Protein AF-A0A534PVD1-F1 (afdb_monomer_lite)

Sequence (461 aa):
MALDAPAFAQLSHDQRLDALRASQTAAAMDAAAMDYGHTLGIVRMLRAILSRPAVVPPQLLPRIRDFARAVYLNRGVHDVETRRKLVPPFSMAELRIAALAAQAAGADFALPGAKLEFALRALEGPFFDPRVDPQRPRSEPRSSEPLPEAAAPLELVPFSGRLFIGIADEERSHPLAALAQLSASQNRPVPAAEALQLTGGAGPLPAFGFALPGRVALFAAAADALDKVRTAGALSALADPALASDLLRCLPQHRLAQLALREVIGRQSEGLDATLDEARADLVAHVLAADPRLRELGLLSARCQQLWPQFAATLWFLSQAHLPSGERIEEERQRATQLELWWFTGKGALSERHEAGRRFLSADPARFQKAASELLALLQDIAASRDLVRLRDLLESHASKLDAQWRNDVIARLRAAGIPRRVALLPPRLEPVLIEGKEIDAQARPVEDFDAGILREWAAF

Radius of gyration: 23.77 Å; chains: 1; bounding box: 60×52×63 Å

Structure (mmCIF, N/CA/C/O backbone):
data_AF-A0A534PVD1-F1
#
_entry.id   AF-A0A534PVD1-F1
#
loop_
_atom_site.group_PDB
_atom_site.id
_atom_site.type_symbol
_atom_site.label_atom_id
_atom_site.label_alt_id
_atom_site.label_comp_id
_atom_site.label_asym_id
_atom_site.label_entity_id
_atom_site.label_seq_id
_atom_site.pdbx_PDB_ins_code
_atom_site.Cartn_x
_atom_site.Cartn_y
_atom_site.Cartn_z
_atom_site.occupancy
_atom_site.B_iso_or_equiv
_atom_site.auth_seq_id
_atom_site.auth_comp_id
_atom_site.auth_asym_id
_atom_site.auth_atom_id
_atom_site.pdbx_PDB_model_num
ATOM 1 N N . MET A 1 1 ? -1.385 6.047 -12.978 1.00 63.78 1 MET A N 1
ATOM 2 C CA . MET A 1 1 ? -1.925 7.413 -13.084 1.00 63.78 1 MET A CA 1
ATOM 3 C C . MET A 1 1 ? -0.745 8.358 -13.143 1.00 63.78 1 MET A C 1
ATOM 5 O O . MET A 1 1 ? 0.066 8.330 -12.225 1.00 63.78 1 MET A O 1
ATOM 9 N N . ALA A 1 2 ? -0.605 9.104 -14.235 1.00 66.75 2 ALA A N 1
ATOM 10 C CA . ALA A 1 2 ? 0.450 10.101 -14.365 1.00 66.75 2 ALA A CA 1
ATOM 11 C C . ALA A 1 2 ? 0.053 11.376 -13.624 1.00 66.75 2 ALA A C 1
ATOM 13 O O . ALA A 1 2 ? -1.100 11.802 -13.705 1.00 66.75 2 ALA A O 1
ATOM 14 N N . LEU A 1 3 ? 0.994 11.932 -12.870 1.00 64.06 3 LEU A N 1
ATOM 15 C CA . LEU A 1 3 ? 0.834 13.213 -12.204 1.00 64.06 3 LEU A CA 1
ATOM 16 C C . LEU A 1 3 ? 1.338 14.333 -13.112 1.00 64.06 3 LEU A C 1
ATOM 18 O O . LEU A 1 3 ? 2.278 14.150 -13.886 1.00 64.06 3 LEU A O 1
ATOM 22 N N . ASP A 1 4 ? 0.707 15.491 -12.973 1.00 58.78 4 ASP A N 1
ATOM 23 C CA . ASP A 1 4 ? 1.184 16.748 -13.535 1.00 58.78 4 ASP A CA 1
ATOM 24 C C . ASP A 1 4 ? 1.864 17.582 -12.433 1.00 58.78 4 ASP A C 1
ATOM 26 O O . ASP A 1 4 ? 1.664 17.326 -11.240 1.00 58.78 4 ASP A O 1
ATOM 30 N N . ALA A 1 5 ? 2.654 18.583 -12.816 1.00 59.88 5 ALA A N 1
ATOM 31 C CA . ALA A 1 5 ? 3.261 19.542 -11.893 1.00 59.88 5 ALA A CA 1
ATOM 32 C C . ALA A 1 5 ? 3.099 20.990 -12.388 1.00 59.88 5 ALA A C 1
ATOM 34 O O . ALA A 1 5 ? 4.089 21.662 -12.682 1.00 59.88 5 ALA A O 1
ATOM 35 N N . PRO A 1 6 ? 1.863 21.524 -12.423 1.00 55.72 6 PRO A N 1
ATOM 36 C CA . PRO A 1 6 ? 1.602 22.884 -12.906 1.00 55.72 6 PRO A CA 1
ATOM 37 C C . PRO A 1 6 ? 2.301 23.969 -12.068 1.00 55.72 6 PRO A C 1
ATOM 39 O O . PRO A 1 6 ? 2.658 25.023 -12.587 1.00 55.72 6 PRO A O 1
ATOM 42 N N . ALA A 1 7 ? 2.552 23.702 -10.782 1.00 52.22 7 ALA A N 1
ATOM 43 C CA . ALA A 1 7 ? 3.294 24.605 -9.903 1.00 52.22 7 ALA A CA 1
ATOM 44 C C . ALA A 1 7 ? 4.814 24.608 -10.168 1.00 52.22 7 ALA A C 1
ATOM 46 O O . ALA A 1 7 ? 5.496 25.535 -9.747 1.00 52.22 7 ALA A O 1
ATOM 47 N N . PHE A 1 8 ? 5.362 23.619 -10.889 1.00 59.25 8 PHE A N 1
ATOM 48 C CA . PHE A 1 8 ? 6.803 23.547 -11.167 1.00 59.25 8 PHE A CA 1
ATOM 49 C C . PHE A 1 8 ? 7.290 24.739 -11.998 1.00 59.25 8 PHE A C 1
ATOM 51 O O . PHE A 1 8 ? 8.376 25.262 -11.767 1.00 59.25 8 PHE A O 1
ATOM 58 N N . ALA A 1 9 ? 6.456 25.223 -12.923 1.00 61.81 9 ALA A N 1
ATOM 59 C CA . ALA A 1 9 ? 6.758 26.405 -13.728 1.00 61.81 9 ALA A CA 1
ATOM 60 C C . ALA A 1 9 ? 6.826 27.705 -12.901 1.00 61.81 9 ALA A C 1
ATOM 62 O O . ALA A 1 9 ? 7.394 28.689 -13.365 1.00 61.81 9 ALA A O 1
ATOM 63 N N . GLN A 1 10 ? 6.255 27.714 -11.692 1.00 57.69 10 GLN A N 1
ATOM 64 C CA . GLN A 1 10 ? 6.229 28.876 -10.798 1.00 57.69 10 GLN A CA 1
ATOM 65 C C . GLN A 1 10 ? 7.452 28.939 -9.871 1.00 57.69 10 GLN A C 1
ATOM 67 O O . GLN A 1 10 ? 7.665 29.957 -9.217 1.00 57.69 10 GLN A O 1
ATOM 72 N N . LEU A 1 11 ? 8.254 27.869 -9.812 1.00 49.66 11 LEU A N 1
ATOM 73 C CA . LEU A 1 11 ? 9.509 27.841 -9.060 1.00 49.66 11 LEU A CA 1
ATOM 74 C C . LEU A 1 11 ? 10.512 28.849 -9.633 1.00 49.66 11 LEU A C 1
ATOM 76 O O . LEU A 1 11 ? 10.438 29.206 -10.810 1.00 49.66 11 LEU A O 1
ATOM 80 N N . SER A 1 12 ? 11.484 29.278 -8.831 1.00 56.50 12 SER A N 1
ATOM 81 C CA . SER A 1 12 ? 12.625 30.034 -9.350 1.00 56.50 12 SER A CA 1
ATOM 82 C C . SER A 1 12 ? 13.493 29.163 -10.266 1.00 56.50 12 SER A C 1
ATOM 84 O O . SER A 1 12 ? 13.413 27.934 -10.257 1.00 56.50 12 SER A O 1
ATOM 86 N N . HIS A 1 13 ? 14.340 29.805 -11.067 1.00 70.31 13 HIS A N 1
ATOM 87 C CA . HIS A 1 13 ? 15.294 29.119 -11.942 1.00 70.31 13 HIS A CA 1
ATOM 88 C C . HIS A 1 13 ? 16.211 28.151 -11.168 1.00 70.31 13 HIS A C 1
ATOM 90 O O . HIS A 1 13 ? 16.248 26.965 -11.495 1.00 70.31 13 HIS A O 1
ATOM 96 N N . ASP A 1 14 ? 16.838 28.612 -10.081 1.00 53.28 14 ASP A N 1
ATOM 97 C CA . ASP A 1 14 ? 17.696 27.771 -9.231 1.00 53.28 14 ASP A CA 1
ATOM 98 C C . ASP A 1 14 ? 16.929 26.579 -8.636 1.00 53.28 14 ASP A C 1
ATOM 100 O O . ASP A 1 14 ? 17.404 25.445 -8.674 1.00 53.28 14 ASP A O 1
ATOM 104 N N . GLN A 1 15 ? 15.694 26.802 -8.171 1.00 50.44 15 GLN A N 1
ATOM 105 C CA . GLN A 1 15 ? 14.843 25.742 -7.622 1.00 50.44 15 GLN A CA 1
ATOM 106 C C . GLN A 1 15 ? 14.513 24.658 -8.658 1.00 50.44 15 GLN A C 1
ATOM 108 O O . GLN A 1 15 ? 14.444 23.479 -8.308 1.00 50.44 15 GLN A O 1
ATOM 113 N N . ARG A 1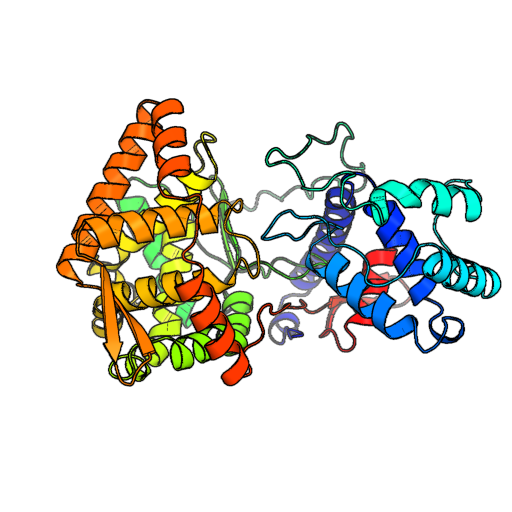 16 ? 14.312 25.025 -9.931 1.00 61.25 16 ARG A N 1
ATOM 114 C CA . ARG A 1 16 ? 14.056 24.052 -11.006 1.00 61.25 16 ARG A CA 1
ATOM 115 C C . ARG A 1 16 ? 15.291 23.213 -11.326 1.00 61.25 16 ARG A C 1
ATOM 117 O O . ARG A 1 16 ? 15.158 22.005 -11.530 1.00 61.25 16 ARG A O 1
ATOM 124 N N . LEU A 1 17 ? 16.477 23.820 -11.333 1.00 62.56 17 LEU A N 1
ATOM 125 C CA . LEU A 1 17 ? 17.736 23.106 -11.561 1.00 62.56 17 LEU A CA 1
ATOM 126 C C . LEU A 1 17 ? 18.090 22.170 -10.400 1.00 62.56 17 LEU A C 1
ATOM 128 O O . LEU A 1 17 ? 18.453 21.016 -10.628 1.00 62.56 17 LEU A O 1
ATOM 132 N N . ASP A 1 18 ? 17.926 22.620 -9.158 1.00 55.22 18 ASP A N 1
ATOM 133 C CA . ASP A 1 18 ? 18.131 21.764 -7.986 1.00 55.22 18 ASP A CA 1
ATOM 134 C C . ASP A 1 18 ? 17.144 20.595 -7.973 1.00 55.22 18 ASP A C 1
ATOM 136 O O . ASP A 1 18 ? 17.521 19.457 -7.674 1.00 55.22 18 ASP A O 1
ATOM 140 N N . ALA A 1 19 ? 15.899 20.844 -8.387 1.00 53.66 19 ALA A N 1
ATOM 141 C CA . ALA A 1 19 ? 14.904 19.797 -8.513 1.00 53.66 19 ALA A CA 1
ATOM 142 C C . ALA A 1 19 ? 15.294 18.729 -9.551 1.00 53.66 19 ALA A C 1
ATOM 144 O O . ALA A 1 19 ? 15.169 17.526 -9.298 1.00 53.66 19 ALA A O 1
ATOM 145 N N . LEU A 1 20 ? 15.807 19.158 -10.706 1.00 62.44 20 LEU A N 1
ATOM 146 C CA . LEU A 1 20 ? 16.305 18.261 -11.745 1.00 62.44 20 LEU A CA 1
ATOM 147 C C . LEU A 1 20 ? 17.475 17.402 -11.244 1.00 62.44 20 LEU A C 1
ATOM 149 O O . LEU A 1 20 ? 17.457 16.183 -11.421 1.00 62.44 20 LEU A O 1
ATOM 153 N N . ARG A 1 21 ? 18.459 18.004 -10.570 1.00 60.81 21 ARG A N 1
ATOM 154 C CA . ARG A 1 21 ? 19.618 17.277 -10.023 1.00 60.81 21 ARG A CA 1
ATOM 155 C C . ARG A 1 21 ? 19.200 16.248 -8.983 1.00 60.81 21 ARG A C 1
ATOM 157 O O . ARG A 1 21 ? 19.586 15.087 -9.081 1.00 60.81 21 ARG A O 1
ATOM 164 N N . ALA A 1 22 ? 18.354 16.643 -8.032 1.00 53.16 22 ALA A N 1
ATOM 165 C CA . ALA A 1 22 ? 17.848 15.733 -7.011 1.00 53.16 22 ALA A CA 1
ATOM 166 C C . ALA A 1 22 ? 17.069 14.558 -7.631 1.00 53.16 22 ALA A C 1
ATOM 168 O O . ALA A 1 22 ? 17.200 13.421 -7.176 1.00 53.16 22 ALA A O 1
ATOM 169 N N . SER A 1 23 ? 16.331 14.803 -8.721 1.00 59.94 23 SER A N 1
ATOM 170 C CA . SER A 1 23 ? 15.674 13.744 -9.491 1.00 59.94 23 SER A CA 1
ATOM 171 C C . SER A 1 23 ? 16.664 12.771 -10.130 1.00 59.94 23 SER A C 1
ATOM 173 O O . SER A 1 23 ? 16.425 11.569 -10.139 1.00 59.94 23 SER A O 1
ATOM 175 N N . GLN A 1 24 ? 17.769 13.258 -10.683 1.00 64.94 24 GLN A N 1
ATOM 176 C CA . GLN A 1 24 ? 18.784 12.392 -11.285 1.00 64.94 24 GLN A CA 1
ATOM 177 C C . GLN A 1 24 ? 19.497 11.548 -10.219 1.00 64.94 24 GLN A C 1
ATOM 179 O O . GLN A 1 24 ? 19.706 10.350 -10.415 1.00 64.94 24 GLN A O 1
ATOM 184 N N . THR A 1 25 ? 19.809 12.141 -9.061 1.00 56.28 25 THR A N 1
ATOM 185 C CA . THR A 1 25 ? 20.408 11.427 -7.925 1.00 56.28 25 THR A CA 1
ATOM 186 C C . THR A 1 25 ? 19.489 10.325 -7.402 1.00 56.28 25 THR A C 1
ATOM 188 O O . THR A 1 25 ? 19.937 9.197 -7.200 1.00 56.28 25 THR A O 1
ATOM 191 N N . ALA A 1 26 ? 18.198 10.611 -7.224 1.00 54.88 26 ALA A N 1
ATOM 192 C CA . ALA A 1 26 ? 17.234 9.623 -6.750 1.00 54.88 26 ALA A CA 1
ATOM 193 C C . ALA A 1 26 ? 17.072 8.445 -7.732 1.00 54.88 26 ALA A C 1
ATOM 195 O O . ALA A 1 26 ? 17.032 7.294 -7.298 1.00 54.88 26 ALA A O 1
ATOM 196 N N . ALA A 1 27 ? 17.079 8.696 -9.046 1.00 58.78 27 ALA A N 1
ATOM 197 C CA . ALA A 1 27 ? 17.080 7.633 -10.053 1.00 58.78 27 ALA A CA 1
ATOM 198 C C . ALA A 1 27 ? 18.332 6.733 -9.976 1.00 58.78 27 ALA A C 1
ATOM 200 O O . ALA A 1 27 ? 18.222 5.511 -10.098 1.00 58.78 27 ALA A O 1
ATOM 201 N N . ALA A 1 28 ? 19.513 7.310 -9.725 1.00 59.69 28 ALA A N 1
ATOM 202 C CA . ALA A 1 28 ? 20.748 6.545 -9.538 1.00 59.69 28 ALA A CA 1
ATOM 203 C C . ALA A 1 28 ? 20.724 5.697 -8.251 1.00 59.69 28 ALA A C 1
ATOM 205 O O . ALA A 1 28 ? 21.186 4.557 -8.245 1.00 59.69 28 ALA A O 1
ATOM 206 N N . MET A 1 29 ? 20.138 6.218 -7.169 1.00 57.03 29 MET A N 1
ATOM 207 C CA . MET A 1 29 ? 19.947 5.461 -5.926 1.00 57.03 29 MET A CA 1
ATOM 208 C C . MET A 1 29 ? 18.948 4.309 -6.092 1.00 57.03 29 MET A C 1
ATOM 210 O O . MET A 1 29 ? 19.177 3.226 -5.553 1.00 57.03 29 MET A O 1
ATOM 214 N N . ASP A 1 30 ? 17.869 4.508 -6.855 1.00 58.09 30 ASP A N 1
ATOM 215 C CA . ASP A 1 30 ? 16.901 3.449 -7.167 1.00 58.09 30 ASP A CA 1
ATOM 216 C C . ASP A 1 30 ? 17.574 2.281 -7.918 1.00 58.09 30 ASP A C 1
ATOM 218 O O . ASP A 1 30 ? 17.266 1.120 -7.642 1.00 58.09 30 ASP A O 1
ATOM 222 N N . ALA A 1 31 ? 18.530 2.570 -8.812 1.00 60.62 31 ALA A N 1
ATOM 223 C CA . ALA A 1 31 ? 19.333 1.555 -9.497 1.00 60.62 31 ALA A CA 1
ATOM 224 C C . ALA A 1 31 ? 20.137 0.694 -8.508 1.00 60.62 31 ALA A C 1
ATOM 226 O O . ALA A 1 31 ? 20.104 -0.534 -8.587 1.00 60.62 31 ALA A O 1
ATOM 227 N N . ALA A 1 32 ? 20.798 1.334 -7.537 1.00 60.72 32 ALA A N 1
ATOM 228 C CA . ALA A 1 32 ? 21.563 0.648 -6.496 1.00 60.72 32 ALA A CA 1
ATOM 229 C C . ALA A 1 32 ? 20.660 -0.170 -5.553 1.00 60.72 32 ALA A C 1
ATOM 231 O O . ALA A 1 32 ? 20.990 -1.295 -5.189 1.00 60.72 32 ALA A O 1
ATOM 232 N N . ALA A 1 33 ? 19.480 0.346 -5.196 1.00 57.47 33 ALA A N 1
ATOM 233 C CA . ALA A 1 33 ? 18.513 -0.369 -4.357 1.00 57.47 33 ALA A CA 1
ATOM 234 C C . ALA A 1 33 ? 17.903 -1.606 -5.048 1.00 57.47 33 ALA A C 1
ATOM 236 O O . ALA A 1 33 ? 17.430 -2.531 -4.376 1.00 57.47 33 ALA A O 1
ATOM 237 N N . MET A 1 34 ? 17.908 -1.629 -6.385 1.00 61.97 34 MET A N 1
ATOM 238 C CA . MET A 1 34 ? 17.502 -2.778 -7.195 1.00 61.97 34 MET A CA 1
ATOM 239 C C . MET A 1 34 ? 18.559 -3.883 -7.273 1.00 61.97 34 MET A C 1
ATOM 241 O O . MET A 1 34 ? 18.260 -4.949 -7.813 1.00 61.97 34 MET A O 1
ATOM 245 N N . ASP A 1 35 ? 19.744 -3.700 -6.688 1.00 62.28 35 ASP A N 1
ATOM 246 C CA . ASP A 1 35 ? 20.799 -4.715 -6.647 1.00 62.28 35 ASP A CA 1
ATOM 247 C C . ASP A 1 35 ? 20.574 -5.776 -5.549 1.00 62.28 35 ASP A C 1
ATOM 249 O O . ASP A 1 35 ? 21.434 -6.105 -4.735 1.00 62.28 35 ASP A O 1
ATOM 253 N N . TYR A 1 36 ? 19.357 -6.321 -5.493 1.00 67.25 36 TYR A N 1
ATOM 254 C CA . TYR A 1 36 ? 19.068 -7.518 -4.710 1.00 67.25 36 TYR A CA 1
ATOM 255 C C . TYR A 1 36 ? 19.046 -8.745 -5.628 1.00 67.25 36 TYR A C 1
ATOM 257 O O . TYR A 1 36 ? 18.159 -8.903 -6.480 1.00 67.25 36 TYR A O 1
ATOM 265 N N . GLY A 1 37 ? 20.020 -9.636 -5.428 1.00 73.62 37 GLY A N 1
ATOM 266 C CA . GLY A 1 37 ? 20.111 -10.926 -6.107 1.00 73.62 37 GLY A CA 1
ATOM 267 C C . GLY A 1 37 ? 20.295 -10.786 -7.619 1.00 73.62 37 GLY A C 1
ATOM 268 O O . GLY A 1 37 ? 21.292 -10.258 -8.092 1.00 73.62 37 GLY A O 1
ATOM 269 N N . HIS A 1 38 ? 19.332 -11.289 -8.395 1.00 79.81 38 HIS A N 1
ATOM 270 C CA . HIS A 1 38 ? 19.387 -11.300 -9.866 1.00 79.81 38 HIS A CA 1
ATOM 271 C C . HIS A 1 38 ? 18.509 -10.222 -10.520 1.00 79.81 38 HIS A C 1
ATOM 273 O O . HIS A 1 38 ? 18.313 -10.233 -11.738 1.00 79.81 38 HIS A O 1
ATOM 279 N N . THR A 1 39 ? 17.971 -9.294 -9.725 1.00 82.44 39 THR A N 1
ATOM 280 C CA . THR A 1 39 ? 16.989 -8.297 -10.169 1.00 82.44 39 THR A CA 1
ATOM 281 C C . THR A 1 39 ? 17.524 -7.421 -11.299 1.00 82.44 39 THR A C 1
ATOM 283 O O . THR A 1 39 ? 16.854 -7.287 -12.323 1.00 82.44 39 THR A O 1
ATOM 286 N N . LEU A 1 40 ? 18.748 -6.901 -11.177 1.00 83.06 40 LEU A N 1
ATOM 287 C CA . LEU A 1 40 ? 19.355 -6.053 -12.204 1.00 83.06 40 LEU A CA 1
ATOM 288 C C . LEU A 1 40 ? 19.516 -6.785 -13.547 1.00 83.06 40 LEU A C 1
ATOM 290 O O . LEU A 1 40 ? 19.165 -6.256 -14.601 1.00 83.06 40 LEU A O 1
ATOM 294 N N . GLY A 1 41 ? 19.969 -8.043 -13.514 1.00 86.56 41 GLY A N 1
ATOM 295 C CA . GLY A 1 41 ? 20.081 -8.881 -14.712 1.00 86.56 41 GLY A CA 1
ATOM 296 C C . GLY A 1 41 ? 18.729 -9.132 -15.388 1.00 86.56 41 GLY A C 1
ATOM 297 O O . GLY A 1 41 ? 18.633 -9.102 -16.616 1.00 86.56 41 GLY A O 1
ATOM 298 N N . ILE A 1 42 ? 17.670 -9.321 -14.597 1.00 89.25 42 ILE A N 1
ATOM 299 C CA . ILE A 1 42 ? 16.300 -9.495 -15.098 1.00 89.25 42 ILE A CA 1
ATOM 300 C C . ILE A 1 42 ? 15.779 -8.192 -15.713 1.00 89.25 42 ILE A C 1
ATOM 302 O O . ILE A 1 42 ? 15.228 -8.216 -16.813 1.00 89.25 42 ILE A O 1
ATOM 306 N N . VAL A 1 43 ? 15.991 -7.051 -15.055 1.00 88.88 43 VAL A N 1
ATOM 307 C CA . VAL A 1 43 ? 15.590 -5.733 -15.565 1.00 88.88 43 VAL A CA 1
ATOM 308 C C . VAL A 1 43 ? 16.287 -5.415 -16.890 1.00 88.88 43 VAL A C 1
ATOM 310 O O . VAL A 1 43 ? 15.612 -5.065 -17.860 1.00 88.88 43 VAL A O 1
ATOM 313 N N . ARG A 1 44 ? 17.606 -5.630 -16.986 1.00 89.62 44 ARG A N 1
ATOM 314 C CA . ARG A 1 44 ? 18.365 -5.458 -18.237 1.00 89.62 44 ARG A CA 1
ATOM 315 C C . ARG A 1 44 ? 17.841 -6.365 -19.354 1.00 89.62 44 ARG A C 1
ATOM 317 O O . ARG A 1 44 ? 17.641 -5.898 -20.474 1.00 89.62 44 ARG A O 1
ATOM 324 N N . MET A 1 45 ? 17.538 -7.629 -19.041 1.00 93.00 45 MET A N 1
ATOM 325 C CA . MET A 1 45 ? 16.957 -8.585 -19.993 1.00 93.00 45 MET A CA 1
ATOM 326 C C . MET A 1 45 ? 15.597 -8.112 -20.528 1.00 93.00 45 MET A C 1
ATOM 328 O O . MET A 1 45 ? 15.381 -8.069 -21.740 1.00 93.00 45 MET A O 1
ATOM 332 N N . LEU A 1 46 ? 14.683 -7.729 -19.631 1.00 94.69 46 LEU A N 1
ATOM 333 C CA . LEU A 1 46 ? 13.345 -7.259 -19.993 1.00 94.69 46 LEU A CA 1
ATOM 334 C C . LEU A 1 46 ? 13.407 -5.951 -20.788 1.00 94.69 46 LEU A C 1
ATOM 336 O O . LEU A 1 46 ? 12.733 -5.831 -21.812 1.00 94.69 46 LEU A O 1
ATOM 340 N N . ARG A 1 47 ? 14.245 -4.997 -20.364 1.00 94.38 47 ARG A N 1
ATOM 341 C CA . ARG A 1 47 ? 14.461 -3.731 -21.071 1.00 94.38 47 ARG A CA 1
ATOM 342 C C . ARG A 1 47 ? 14.947 -3.962 -22.496 1.00 94.38 47 ARG A C 1
ATOM 344 O O . ARG A 1 47 ? 14.380 -3.394 -23.427 1.00 94.38 47 ARG A O 1
ATOM 351 N N . ALA A 1 48 ? 15.982 -4.780 -22.673 1.00 95.12 48 ALA A N 1
ATOM 352 C CA . ALA A 1 48 ? 16.573 -5.041 -23.980 1.00 95.12 48 ALA A CA 1
ATOM 353 C C . ALA A 1 48 ? 15.539 -5.621 -24.956 1.00 95.12 48 ALA A C 1
ATOM 355 O O . ALA A 1 48 ? 15.387 -5.116 -26.069 1.00 95.12 48 ALA A O 1
ATOM 356 N N . ILE A 1 49 ? 14.748 -6.602 -24.509 1.00 96.62 49 ILE A N 1
ATOM 357 C CA . ILE A 1 49 ? 13.651 -7.181 -25.297 1.00 96.62 49 ILE A CA 1
ATOM 358 C C . ILE A 1 49 ? 12.614 -6.112 -25.664 1.00 96.62 49 ILE A C 1
ATOM 360 O O . ILE A 1 49 ? 12.248 -5.957 -26.830 1.00 96.62 49 ILE A O 1
ATOM 364 N N . LEU A 1 50 ? 12.155 -5.345 -24.676 1.00 96.31 50 LEU A N 1
ATOM 365 C CA . LEU A 1 50 ? 11.107 -4.343 -24.858 1.00 96.31 50 LEU A CA 1
ATOM 366 C C . LEU A 1 50 ? 11.567 -3.099 -25.634 1.00 96.31 50 LEU A C 1
ATOM 368 O O . LEU A 1 50 ? 10.718 -2.383 -26.160 1.00 96.31 50 LEU A O 1
ATOM 372 N N . SER A 1 51 ? 12.877 -2.875 -25.783 1.00 95.56 51 SER A N 1
ATOM 373 C CA . SER A 1 51 ? 13.437 -1.846 -26.674 1.00 95.56 51 SER A CA 1
ATOM 374 C C . SER A 1 51 ? 13.233 -2.165 -28.163 1.00 95.56 51 SER A C 1
ATOM 376 O O . SER A 1 51 ? 13.290 -1.270 -29.007 1.00 95.56 51 SER A O 1
ATOM 37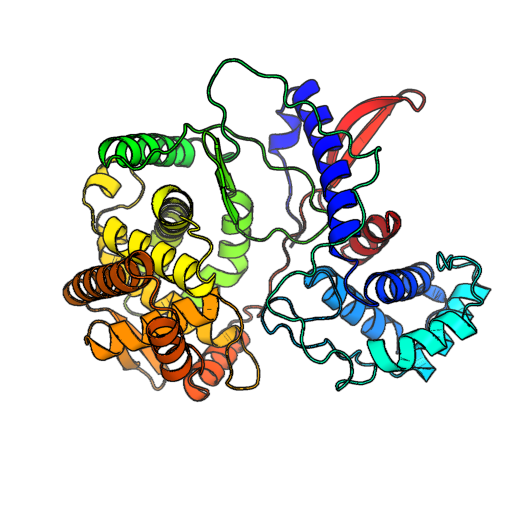8 N N . ARG A 1 52 ? 12.951 -3.434 -28.496 1.00 96.38 52 ARG A N 1
ATOM 379 C CA . ARG A 1 52 ? 12.692 -3.922 -29.859 1.00 96.38 52 ARG A CA 1
ATOM 380 C C . ARG A 1 52 ? 11.329 -4.630 -29.935 1.00 96.38 52 ARG A C 1
ATOM 382 O O . ARG A 1 52 ? 11.261 -5.799 -30.306 1.00 96.38 52 ARG A O 1
ATOM 389 N N . PRO A 1 53 ? 10.206 -3.951 -29.638 1.00 94.81 53 PRO A N 1
ATOM 390 C CA . PRO A 1 53 ? 8.906 -4.616 -29.521 1.00 94.81 53 PRO A CA 1
ATOM 391 C C . PRO A 1 53 ? 8.422 -5.230 -30.844 1.00 94.81 53 PRO A C 1
ATOM 393 O O . PRO A 1 53 ? 7.681 -6.205 -30.823 1.00 94.81 53 PRO A O 1
ATOM 396 N N . ALA A 1 54 ? 8.864 -4.697 -31.989 1.00 96.38 54 ALA A N 1
ATOM 397 C CA . ALA A 1 54 ? 8.462 -5.158 -33.319 1.00 96.38 54 ALA A CA 1
ATOM 398 C C . ALA A 1 54 ? 8.932 -6.584 -33.663 1.00 96.38 54 ALA A C 1
ATOM 400 O O . ALA A 1 54 ? 8.329 -7.222 -34.519 1.00 96.38 54 ALA A O 1
ATOM 401 N N . VAL A 1 55 ? 9.991 -7.082 -33.012 1.00 97.00 55 VAL A N 1
ATOM 402 C CA . VAL A 1 55 ? 10.540 -8.430 -33.266 1.00 97.00 55 VAL A CA 1
ATOM 403 C C . VAL A 1 55 ? 10.130 -9.456 -32.207 1.00 97.00 55 VAL A C 1
ATOM 405 O O . VAL A 1 55 ? 10.463 -10.634 -32.322 1.00 97.00 55 VAL A O 1
ATOM 408 N N . VAL A 1 56 ? 9.399 -9.031 -31.175 1.00 96.38 56 VAL A N 1
ATOM 409 C CA . VAL A 1 56 ? 8.877 -9.927 -30.139 1.00 96.38 56 VAL A CA 1
ATOM 410 C C . VAL A 1 56 ? 7.599 -10.596 -30.658 1.00 96.38 56 VAL A C 1
ATOM 412 O O . VAL A 1 56 ? 6.735 -9.900 -31.193 1.00 96.38 56 VAL A O 1
ATOM 415 N N . PRO A 1 57 ? 7.417 -11.921 -30.479 1.00 95.88 57 PRO A N 1
ATOM 416 C CA . PRO A 1 57 ? 6.191 -12.600 -30.889 1.00 95.88 57 PRO A CA 1
ATOM 417 C C . PRO A 1 57 ? 4.925 -11.889 -30.364 1.00 95.88 57 PRO A C 1
ATOM 419 O O . PRO A 1 57 ? 4.846 -11.620 -29.160 1.00 95.88 57 PRO A O 1
ATOM 422 N N . PRO A 1 58 ? 3.904 -11.620 -31.208 1.00 94.81 58 PRO A N 1
ATOM 423 C CA . PRO A 1 58 ? 2.748 -10.799 -30.823 1.00 94.81 58 PRO A CA 1
ATOM 424 C C . PRO A 1 58 ? 1.965 -11.315 -29.609 1.00 94.81 58 PRO A C 1
ATOM 426 O O . PRO A 1 58 ? 1.429 -10.526 -28.839 1.00 94.81 58 PRO A O 1
ATOM 429 N N . GLN A 1 59 ? 1.923 -12.635 -29.410 1.00 94.31 59 GLN A N 1
ATOM 430 C CA . GLN A 1 59 ? 1.253 -13.262 -28.262 1.00 94.31 59 GLN A CA 1
ATOM 431 C C . GLN A 1 59 ? 2.072 -13.171 -26.963 1.00 94.31 59 GLN A C 1
ATOM 433 O O . GLN A 1 59 ? 1.529 -13.300 -25.867 1.00 94.31 59 GLN A O 1
ATOM 438 N N . LEU A 1 60 ? 3.385 -12.961 -27.076 1.00 96.56 60 LEU A N 1
ATOM 439 C CA . LEU A 1 60 ? 4.312 -12.905 -25.949 1.00 96.56 60 LEU A CA 1
ATOM 440 C C . LEU A 1 60 ? 4.540 -11.468 -25.467 1.00 96.56 60 LEU A C 1
ATOM 442 O O . LEU A 1 60 ? 4.678 -11.241 -24.266 1.00 96.56 60 LEU A O 1
ATOM 446 N N . LEU A 1 61 ? 4.535 -10.493 -26.380 1.00 96.06 61 LEU A N 1
ATOM 447 C CA . LEU A 1 61 ? 4.810 -9.091 -26.065 1.00 96.06 61 LEU A CA 1
ATOM 448 C C . LEU A 1 61 ? 3.919 -8.518 -24.938 1.00 96.06 61 LEU A C 1
ATOM 450 O O . LEU A 1 61 ? 4.481 -7.901 -24.031 1.00 96.06 61 LEU A O 1
ATOM 454 N N . PRO A 1 62 ? 2.584 -8.734 -24.906 1.00 95.88 62 PRO A N 1
ATOM 455 C CA . PRO A 1 62 ? 1.750 -8.257 -23.801 1.00 95.88 62 PRO A CA 1
ATOM 456 C C . PRO A 1 62 ? 2.142 -8.873 -22.451 1.00 95.88 62 PRO A C 1
ATOM 458 O O . PRO A 1 62 ? 2.261 -8.156 -21.464 1.00 95.88 62 PRO A O 1
ATOM 461 N N . ARG A 1 63 ? 2.443 -10.179 -22.419 1.00 96.88 63 ARG A N 1
ATOM 462 C CA . ARG A 1 63 ? 2.862 -10.903 -21.204 1.00 96.88 63 ARG A CA 1
ATOM 463 C C . ARG A 1 63 ? 4.202 -10.391 -20.667 1.00 96.88 63 ARG A C 1
ATOM 465 O O . ARG A 1 63 ? 4.347 -10.238 -19.457 1.00 96.88 63 ARG A O 1
ATOM 472 N N . ILE A 1 64 ? 5.163 -10.100 -21.550 1.00 96.19 64 ILE A N 1
ATOM 473 C CA . ILE A 1 64 ? 6.452 -9.500 -21.167 1.00 96.19 64 ILE A CA 1
ATOM 474 C C . ILE A 1 64 ? 6.252 -8.071 -20.653 1.00 96.19 64 ILE A C 1
ATOM 476 O O . ILE A 1 64 ? 6.826 -7.726 -19.623 1.00 96.19 64 ILE A O 1
ATOM 480 N N . ARG A 1 65 ? 5.419 -7.256 -21.316 1.00 94.94 65 ARG A N 1
ATOM 481 C CA . ARG A 1 65 ? 5.094 -5.894 -20.856 1.00 94.94 65 ARG A CA 1
ATOM 482 C C . ARG A 1 65 ? 4.455 -5.903 -19.476 1.00 94.94 65 ARG A C 1
ATOM 484 O O . ARG A 1 65 ? 4.939 -5.215 -18.587 1.00 94.94 65 ARG A O 1
ATOM 491 N N . ASP A 1 66 ? 3.416 -6.705 -19.269 1.00 91.81 66 ASP A N 1
ATOM 492 C CA . ASP A 1 66 ? 2.712 -6.763 -17.986 1.00 91.81 66 ASP A CA 1
ATOM 493 C C . ASP A 1 66 ? 3.626 -7.233 -16.855 1.00 91.81 66 ASP A C 1
ATOM 495 O O . ASP A 1 66 ? 3.590 -6.685 -15.751 1.00 91.81 66 ASP A O 1
ATOM 499 N N . PHE A 1 67 ? 4.508 -8.191 -17.140 1.00 93.62 67 PHE A N 1
ATOM 500 C CA . PHE A 1 67 ? 5.502 -8.617 -16.169 1.00 93.62 67 PHE A CA 1
ATOM 501 C C . PHE A 1 67 ? 6.557 -7.537 -15.892 1.00 93.62 67 PHE A C 1
ATOM 503 O O . PHE A 1 67 ? 6.875 -7.289 -14.733 1.00 93.62 67 PHE A O 1
ATOM 510 N N . ALA A 1 68 ? 7.060 -6.840 -16.915 1.00 92.69 68 ALA A N 1
ATOM 511 C CA . ALA A 1 68 ? 7.998 -5.731 -16.738 1.00 92.69 68 ALA A CA 1
ATOM 512 C C . ALA A 1 68 ? 7.388 -4.589 -15.912 1.00 92.69 68 ALA A C 1
ATOM 514 O O . ALA A 1 68 ? 8.037 -4.078 -15.003 1.00 92.69 68 ALA A O 1
ATOM 515 N N . ARG A 1 69 ? 6.113 -4.259 -16.149 1.00 88.19 69 ARG A N 1
ATOM 516 C CA . ARG A 1 69 ? 5.345 -3.328 -15.311 1.00 88.19 69 ARG A CA 1
ATOM 517 C C . ARG A 1 69 ? 5.277 -3.815 -13.868 1.00 88.19 69 ARG A C 1
ATOM 519 O O . ARG A 1 69 ? 5.496 -3.026 -12.958 1.00 88.19 69 ARG A O 1
ATOM 526 N N . ALA A 1 70 ? 5.006 -5.099 -13.634 1.00 85.88 70 ALA A N 1
ATOM 527 C CA . ALA A 1 70 ? 4.992 -5.651 -12.282 1.00 85.88 70 ALA A CA 1
ATOM 528 C C . ALA A 1 70 ? 6.369 -5.546 -11.604 1.00 85.88 70 ALA A C 1
ATOM 530 O O . ALA A 1 70 ? 6.433 -5.107 -10.459 1.00 85.88 70 ALA A O 1
ATOM 531 N N . VAL A 1 71 ? 7.459 -5.878 -12.303 1.00 86.38 71 VAL A N 1
ATOM 532 C CA . VAL A 1 71 ? 8.830 -5.742 -11.779 1.00 86.38 71 VAL A CA 1
ATOM 533 C C . VAL A 1 71 ? 9.141 -4.289 -11.435 1.00 86.38 71 VAL A C 1
ATOM 535 O O . VAL A 1 71 ? 9.625 -3.997 -10.345 1.00 86.38 71 VAL A O 1
ATOM 538 N N . TYR A 1 72 ? 8.799 -3.372 -12.335 1.00 81.44 72 TYR A N 1
ATOM 539 C CA . TYR A 1 72 ? 8.977 -1.941 -12.138 1.00 81.44 72 TYR A CA 1
ATOM 540 C C . TYR A 1 72 ? 8.219 -1.430 -10.905 1.00 81.44 72 TYR A C 1
ATOM 542 O O . TYR A 1 72 ? 8.797 -0.790 -10.030 1.00 81.44 72 TYR A O 1
ATOM 550 N N . LEU A 1 73 ? 6.932 -1.773 -10.789 1.00 76.56 73 LEU A N 1
ATOM 551 C CA . LEU A 1 73 ? 6.082 -1.322 -9.685 1.00 76.56 73 LEU A CA 1
ATOM 552 C C . LEU A 1 73 ? 6.500 -1.881 -8.325 1.00 76.56 73 LEU A C 1
ATOM 554 O O . LEU A 1 73 ? 6.265 -1.232 -7.310 1.00 76.56 73 LEU A O 1
ATOM 558 N N . ASN A 1 74 ? 7.097 -3.072 -8.298 1.00 76.38 74 ASN A N 1
ATOM 559 C CA . ASN A 1 74 ? 7.586 -3.687 -7.069 1.00 76.38 74 ASN A CA 1
ATOM 560 C C . ASN A 1 74 ? 9.071 -3.396 -6.793 1.00 76.38 74 ASN A C 1
ATOM 562 O O . ASN A 1 74 ? 9.596 -3.873 -5.789 1.00 76.38 74 ASN A O 1
ATOM 566 N N . ARG A 1 75 ? 9.747 -2.622 -7.658 1.00 76.44 75 ARG A N 1
ATOM 567 C CA . ARG A 1 75 ? 11.195 -2.354 -7.586 1.00 76.44 75 ARG A CA 1
ATOM 568 C C . ARG A 1 75 ? 12.029 -3.644 -7.529 1.00 76.44 75 ARG A C 1
ATOM 570 O O . ARG A 1 75 ? 13.028 -3.726 -6.818 1.00 76.44 75 ARG A O 1
ATOM 577 N N . GLY A 1 76 ? 11.585 -4.673 -8.250 1.00 81.62 76 GLY A N 1
ATOM 578 C CA . GLY A 1 76 ? 12.251 -5.967 -8.314 1.00 81.62 76 GLY A CA 1
ATOM 579 C C . GLY A 1 76 ? 11.312 -7.139 -8.574 1.00 81.62 76 GLY A C 1
ATOM 580 O O . GLY A 1 76 ? 10.147 -6.973 -8.928 1.00 81.62 76 GLY A O 1
ATOM 581 N N . VAL A 1 77 ? 11.841 -8.354 -8.420 1.00 86.56 77 VAL A N 1
ATOM 582 C CA . VAL A 1 77 ? 11.121 -9.606 -8.727 1.00 86.56 77 VAL A CA 1
ATOM 583 C C . VAL A 1 77 ? 10.359 -10.194 -7.545 1.00 86.56 77 VAL A C 1
ATOM 585 O O . VAL A 1 77 ? 9.843 -11.304 -7.640 1.00 86.56 77 VAL A O 1
ATOM 588 N N . HIS A 1 78 ? 10.239 -9.456 -6.448 1.00 86.00 78 HIS A N 1
ATOM 589 C CA . HIS A 1 78 ? 9.416 -9.821 -5.301 1.00 86.00 78 HIS A CA 1
ATOM 590 C C . HIS A 1 78 ? 8.329 -8.783 -5.124 1.00 86.00 78 HIS A C 1
ATOM 592 O O . HIS A 1 78 ? 8.579 -7.592 -5.251 1.00 86.00 78 HIS A O 1
ATOM 598 N N . ASP A 1 79 ? 7.125 -9.235 -4.813 1.00 81.38 79 ASP A N 1
ATOM 599 C CA . ASP A 1 79 ? 6.006 -8.367 -4.496 1.00 81.38 79 ASP A CA 1
ATOM 600 C C . ASP A 1 79 ? 6.325 -7.512 -3.261 1.00 81.38 79 ASP A C 1
ATOM 602 O O . ASP A 1 79 ? 6.656 -8.060 -2.215 1.00 81.38 79 ASP A O 1
ATOM 606 N N . VAL A 1 80 ? 6.222 -6.186 -3.352 1.00 72.94 80 VAL A N 1
ATOM 607 C CA . VAL A 1 80 ? 6.604 -5.286 -2.248 1.00 72.94 80 VAL A CA 1
ATOM 608 C C . VAL A 1 80 ? 5.712 -5.450 -1.010 1.00 72.94 80 VAL A C 1
ATOM 610 O O . VAL A 1 80 ? 6.164 -5.226 0.107 1.00 72.94 80 VAL A O 1
ATOM 613 N N . GLU A 1 81 ? 4.460 -5.888 -1.189 1.00 70.38 81 GLU A N 1
ATOM 614 C CA . GLU A 1 81 ? 3.517 -6.101 -0.086 1.00 70.38 81 GLU A CA 1
ATOM 615 C C . GLU A 1 81 ? 3.673 -7.508 0.496 1.00 70.38 81 GLU A C 1
ATOM 617 O O . GLU A 1 81 ? 3.750 -7.685 1.703 1.00 70.38 81 GLU A O 1
ATOM 622 N N . THR A 1 82 ? 3.714 -8.548 -0.340 1.00 75.25 82 THR A N 1
ATOM 623 C CA . THR A 1 82 ? 3.724 -9.931 0.169 1.00 75.25 82 THR A CA 1
ATOM 624 C C . THR A 1 82 ? 5.124 -10.520 0.308 1.00 75.25 82 THR A C 1
ATOM 626 O O . THR A 1 82 ? 5.254 -11.647 0.780 1.00 75.25 82 THR A O 1
ATOM 629 N N . ARG A 1 83 ? 6.155 -9.821 -0.182 1.00 78.62 83 ARG A N 1
ATOM 630 C CA . ARG A 1 83 ? 7.559 -10.257 -0.335 1.00 78.62 83 ARG A CA 1
ATOM 631 C C . ARG A 1 83 ? 7.769 -11.509 -1.170 1.00 78.62 83 ARG A C 1
ATOM 633 O O . ARG A 1 83 ? 8.882 -12.019 -1.241 1.00 78.62 83 ARG A O 1
ATOM 640 N N . ARG A 1 84 ? 6.715 -12.026 -1.799 1.00 85.00 84 ARG A N 1
ATOM 641 C CA . ARG A 1 84 ? 6.761 -13.281 -2.554 1.00 85.00 84 ARG A CA 1
ATOM 642 C C . ARG A 1 84 ? 7.301 -13.019 -3.940 1.00 85.00 84 ARG A C 1
ATOM 644 O O . ARG A 1 84 ? 6.961 -12.011 -4.552 1.00 85.00 84 ARG A O 1
ATOM 651 N N . LYS A 1 85 ? 8.082 -13.960 -4.447 1.00 89.06 85 LYS A N 1
ATOM 652 C CA . LYS A 1 85 ? 8.583 -13.914 -5.813 1.00 89.06 85 LYS A CA 1
ATOM 653 C C . LYS A 1 85 ? 7.441 -13.809 -6.830 1.00 89.06 85 LYS A C 1
ATOM 655 O O . LYS A 1 85 ? 6.455 -14.546 -6.762 1.00 89.06 85 LYS A O 1
ATOM 660 N N . LEU A 1 86 ? 7.599 -12.899 -7.781 1.00 89.12 86 LEU A N 1
ATOM 661 C CA . LEU A 1 86 ? 6.754 -12.757 -8.955 1.00 89.12 86 LEU A CA 1
ATOM 662 C C . LEU A 1 86 ? 7.173 -13.822 -9.969 1.00 89.12 86 LEU A C 1
ATOM 664 O O . LEU A 1 86 ? 8.298 -13.809 -10.465 1.00 89.12 86 LEU A O 1
ATOM 668 N N . VAL A 1 87 ? 6.267 -14.743 -10.286 1.00 89.75 87 VAL A N 1
ATOM 669 C CA . VAL A 1 87 ? 6.518 -15.764 -11.309 1.00 89.75 87 VAL A CA 1
ATOM 670 C C . VAL A 1 87 ? 6.123 -15.194 -12.673 1.00 89.75 87 VAL A C 1
ATOM 672 O O . VAL A 1 87 ? 4.979 -14.748 -12.822 1.00 89.75 87 VAL A O 1
ATOM 675 N N . PRO A 1 88 ? 7.029 -15.178 -13.667 1.00 93.38 88 PRO A N 1
ATOM 676 C CA . PRO A 1 88 ? 6.702 -14.674 -14.990 1.00 93.38 88 PRO A CA 1
ATOM 677 C C . PRO A 1 88 ? 5.595 -15.519 -15.632 1.00 93.38 88 PRO A C 1
ATOM 679 O O . PRO A 1 88 ? 5.627 -16.748 -15.556 1.00 93.38 88 PRO A O 1
ATOM 682 N N . PRO A 1 89 ? 4.622 -14.897 -16.320 1.00 93.75 89 PRO A N 1
ATOM 683 C CA . PRO A 1 89 ? 3.539 -15.615 -16.978 1.00 93.75 89 PRO A CA 1
ATOM 684 C C . PRO A 1 89 ? 3.988 -16.235 -18.308 1.00 93.75 89 PRO A C 1
ATOM 686 O O . PRO A 1 89 ? 3.145 -16.469 -19.167 1.00 93.75 89 PRO A O 1
ATOM 689 N N . PHE A 1 90 ? 5.290 -16.445 -18.520 1.00 95.44 90 PHE A N 1
ATOM 690 C CA . PHE A 1 90 ? 5.927 -17.016 -19.708 1.00 95.44 90 PHE A CA 1
ATOM 691 C C . PHE A 1 90 ? 7.054 -17.961 -19.314 1.00 95.44 90 PHE A C 1
ATOM 693 O O . PHE A 1 90 ? 7.508 -17.956 -18.177 1.00 95.44 90 PHE A O 1
ATOM 700 N N . SER A 1 91 ? 7.459 -18.815 -20.247 1.00 95.12 91 SER A N 1
ATOM 701 C CA . SER A 1 91 ? 8.499 -19.822 -20.055 1.00 95.12 91 SER A CA 1
ATOM 702 C C . SER A 1 91 ? 9.889 -19.291 -20.404 1.00 95.12 91 SER A C 1
ATOM 704 O O . SER A 1 91 ? 10.047 -18.314 -21.141 1.00 95.12 91 SER A O 1
ATOM 706 N N . MET A 1 92 ? 10.917 -19.999 -19.936 1.00 94.00 92 MET A N 1
ATOM 707 C CA . MET A 1 92 ? 12.306 -19.715 -20.293 1.00 94.00 92 MET A CA 1
ATOM 708 C C . MET A 1 92 ? 12.557 -19.827 -21.807 1.00 94.00 92 MET A C 1
ATOM 710 O O . MET A 1 92 ? 13.292 -19.026 -22.385 1.00 94.00 92 MET A O 1
ATOM 714 N N . ALA A 1 93 ? 11.907 -20.786 -22.475 1.00 94.75 93 ALA A N 1
ATOM 715 C CA . ALA A 1 93 ? 11.999 -20.946 -23.924 1.00 94.75 93 ALA A CA 1
ATOM 716 C C . ALA A 1 93 ? 11.414 -19.734 -24.670 1.00 94.75 93 ALA A C 1
ATOM 718 O O . ALA A 1 93 ? 12.038 -19.219 -25.596 1.00 94.75 93 ALA A O 1
ATOM 719 N N . GLU A 1 94 ? 10.254 -19.237 -24.231 1.00 96.75 94 GLU A N 1
ATOM 720 C CA . GLU A 1 94 ? 9.638 -18.023 -24.779 1.00 96.75 94 GLU A CA 1
ATOM 721 C C . GLU A 1 94 ? 10.526 -16.788 -24.557 1.00 96.75 94 GLU A C 1
ATOM 723 O O . GLU A 1 94 ? 10.759 -16.026 -25.498 1.00 96.75 94 GLU A O 1
ATOM 728 N N . LEU A 1 95 ? 11.083 -16.618 -23.349 1.00 95.94 95 LEU A N 1
ATOM 729 C CA . LEU A 1 95 ? 12.012 -15.523 -23.049 1.00 95.94 95 LEU A CA 1
ATOM 730 C C . LEU A 1 95 ? 13.244 -15.572 -23.960 1.00 95.94 95 LEU A C 1
ATOM 732 O O . LEU A 1 95 ? 13.638 -14.552 -24.521 1.00 95.94 95 LEU A O 1
ATOM 736 N N . ARG A 1 96 ? 13.829 -16.760 -24.145 1.00 95.94 96 ARG A N 1
ATOM 737 C CA . ARG A 1 96 ? 14.986 -16.974 -25.019 1.00 95.94 96 ARG A CA 1
ATOM 738 C C . ARG A 1 96 ? 14.688 -16.594 -26.469 1.00 95.94 96 ARG A C 1
ATOM 740 O O . ARG A 1 96 ? 15.514 -15.930 -27.087 1.00 95.94 96 ARG A O 1
ATOM 747 N N . ILE A 1 97 ? 13.525 -16.976 -27.004 1.00 96.12 97 ILE A N 1
ATOM 748 C CA . ILE A 1 97 ? 13.107 -16.598 -28.365 1.00 96.12 97 ILE A CA 1
ATOM 749 C C . ILE A 1 97 ? 13.056 -15.072 -28.501 1.00 96.12 97 ILE A C 1
ATOM 751 O O . ILE A 1 97 ? 13.637 -14.520 -29.434 1.00 96.12 97 ILE A O 1
ATOM 755 N N . ALA A 1 98 ? 12.410 -14.387 -27.553 1.00 97.31 98 ALA A N 1
ATOM 756 C CA . ALA A 1 98 ? 12.311 -12.929 -27.569 1.00 97.31 98 ALA A CA 1
ATOM 757 C C . ALA A 1 98 ? 13.683 -12.248 -27.433 1.00 97.31 98 ALA A C 1
ATOM 759 O O . ALA A 1 98 ? 13.968 -11.295 -28.156 1.00 97.31 98 ALA A O 1
ATOM 760 N N . ALA A 1 99 ? 14.548 -12.757 -26.551 1.00 96.56 99 ALA A N 1
ATOM 761 C CA . ALA A 1 99 ? 15.890 -12.228 -26.335 1.00 96.56 99 ALA A CA 1
ATOM 762 C C . ALA A 1 99 ? 16.774 -12.364 -27.583 1.00 96.56 99 ALA A C 1
ATOM 764 O O . ALA A 1 99 ? 17.421 -11.400 -27.986 1.00 96.56 99 ALA A O 1
ATOM 765 N N . LEU A 1 100 ? 16.766 -13.529 -28.236 1.00 95.44 100 LEU A N 1
ATOM 766 C CA . LEU A 1 100 ? 17.536 -13.760 -29.461 1.00 95.44 100 LEU A CA 1
ATOM 767 C C . LEU A 1 100 ? 17.025 -12.904 -30.628 1.00 95.44 100 LEU A C 1
ATOM 769 O O . LEU A 1 100 ? 17.831 -12.327 -31.356 1.00 95.44 100 LEU A O 1
ATOM 773 N N . ALA A 1 101 ? 15.704 -12.768 -30.780 1.00 96.19 101 ALA A N 1
ATOM 774 C CA . ALA A 1 101 ? 15.115 -11.893 -31.792 1.00 96.19 101 ALA A CA 1
ATOM 775 C C . ALA A 1 101 ? 15.498 -10.421 -31.559 1.00 96.19 101 ALA A C 1
ATOM 777 O O . ALA A 1 101 ? 15.921 -9.732 -32.488 1.00 96.19 101 ALA A O 1
ATOM 778 N N . ALA A 1 102 ? 15.421 -9.952 -30.311 1.00 97.06 102 ALA A N 1
ATOM 779 C CA . ALA A 1 102 ? 15.832 -8.603 -29.940 1.00 97.06 102 ALA A CA 1
ATOM 780 C C . ALA A 1 102 ? 17.337 -8.377 -30.165 1.00 97.06 102 ALA A C 1
ATOM 782 O O . ALA A 1 102 ? 17.718 -7.337 -30.698 1.00 97.06 102 ALA A O 1
ATOM 783 N N . GLN A 1 103 ? 18.189 -9.356 -29.836 1.00 95.56 103 GLN A N 1
ATOM 784 C CA . GLN A 1 103 ? 19.630 -9.289 -30.098 1.00 95.56 103 GLN A CA 1
ATOM 785 C C . GLN A 1 103 ? 19.929 -9.177 -31.597 1.00 95.56 103 GLN A C 1
ATOM 787 O O . GLN A 1 103 ? 20.720 -8.325 -31.996 1.00 95.56 103 GLN A O 1
ATOM 792 N N . ALA A 1 104 ? 19.271 -9.988 -32.430 1.00 95.12 104 ALA A N 1
ATOM 793 C CA . ALA A 1 104 ? 19.410 -9.917 -33.885 1.00 95.12 104 ALA A CA 1
ATOM 794 C C . ALA A 1 104 ? 18.957 -8.557 -34.451 1.00 95.12 104 ALA A C 1
ATOM 796 O O . ALA A 1 104 ? 19.499 -8.090 -35.449 1.00 95.12 104 ALA A O 1
ATOM 797 N N . ALA A 1 105 ? 18.013 -7.891 -33.781 1.00 96.19 105 ALA A N 1
ATOM 798 C CA . ALA A 1 105 ? 17.569 -6.530 -34.083 1.00 96.19 105 ALA A CA 1
ATOM 799 C C . ALA A 1 105 ? 18.431 -5.426 -33.430 1.00 96.19 105 ALA A C 1
ATOM 801 O O . ALA A 1 105 ? 18.039 -4.257 -33.425 1.00 96.19 105 ALA A O 1
ATOM 802 N N . GLY A 1 106 ? 19.587 -5.774 -32.853 1.00 94.19 106 GLY A N 1
ATOM 803 C CA . GLY A 1 106 ? 20.525 -4.825 -32.253 1.00 94.19 106 GLY A CA 1
ATOM 804 C C . GLY A 1 106 ? 20.072 -4.262 -30.905 1.00 94.19 106 GLY A C 1
ATOM 805 O O . GLY A 1 106 ? 20.312 -3.087 -30.624 1.00 94.19 106 GLY A O 1
ATOM 806 N N . ALA A 1 107 ? 19.342 -5.032 -30.094 1.00 94.25 107 ALA A N 1
ATOM 807 C CA . ALA A 1 107 ? 19.116 -4.689 -28.689 1.00 94.25 107 ALA A CA 1
ATOM 808 C C . ALA A 1 107 ? 20.415 -4.808 -27.879 1.00 94.25 107 ALA A C 1
ATOM 810 O O . ALA A 1 107 ? 21.148 -5.790 -28.016 1.00 94.25 107 ALA A O 1
ATOM 811 N N . ASP A 1 108 ? 20.656 -3.837 -27.000 1.00 91.25 108 ASP A N 1
ATOM 812 C CA . ASP A 1 108 ? 21.740 -3.889 -26.023 1.00 91.25 108 ASP A CA 1
ATOM 813 C C . ASP A 1 108 ? 21.234 -4.481 -24.702 1.00 91.25 108 ASP A C 1
ATOM 815 O O . ASP A 1 108 ? 20.289 -3.970 -24.099 1.00 91.25 108 ASP A O 1
ATOM 819 N N . PHE A 1 109 ? 21.867 -5.571 -24.271 1.00 89.81 109 PHE A N 1
ATOM 820 C CA . PHE A 1 109 ? 21.556 -6.278 -23.029 1.00 89.81 109 PHE A CA 1
ATOM 821 C C . PHE A 1 109 ? 22.445 -5.848 -21.853 1.00 89.81 109 PHE A C 1
ATOM 823 O O . PHE A 1 109 ? 22.254 -6.368 -20.754 1.00 89.81 109 PHE A O 1
ATOM 830 N N . ALA A 1 110 ? 23.416 -4.947 -22.067 1.00 85.12 110 ALA A N 1
ATOM 831 C CA . ALA A 1 110 ? 24.355 -4.478 -21.043 1.00 85.12 110 ALA A CA 1
ATOM 832 C C . ALA A 1 110 ? 24.990 -5.641 -20.246 1.00 85.12 110 ALA A C 1
ATOM 834 O O . ALA A 1 110 ? 25.046 -5.648 -19.010 1.00 85.12 110 ALA A O 1
ATOM 835 N N . LEU A 1 111 ? 25.423 -6.677 -20.977 1.00 80.25 111 LEU A N 1
ATOM 836 C CA . LEU A 1 111 ? 26.057 -7.866 -20.409 1.00 80.25 111 LEU A CA 1
ATOM 837 C C . LEU A 1 111 ? 27.557 -7.592 -20.212 1.00 80.25 111 LEU A C 1
ATOM 839 O O . LEU A 1 111 ? 28.227 -7.250 -21.188 1.00 80.25 111 LEU A O 1
ATOM 843 N N . PRO A 1 112 ? 28.119 -7.780 -19.005 1.00 71.12 112 PRO A N 1
ATOM 844 C CA . PRO A 1 112 ? 29.531 -7.518 -18.719 1.00 71.12 112 PRO A CA 1
ATOM 845 C C . PRO A 1 112 ? 30.431 -8.610 -19.328 1.00 71.12 112 PRO A C 1
ATOM 847 O O . PRO A 1 112 ? 30.908 -9.508 -18.643 1.00 71.12 112 PRO A O 1
ATOM 850 N N . GLY A 1 113 ? 30.598 -8.598 -20.654 1.00 67.69 113 GLY A N 1
ATOM 851 C CA . GLY A 1 113 ? 31.421 -9.556 -21.407 1.00 67.69 113 GLY A CA 1
ATOM 852 C C . GLY A 1 113 ? 30.822 -10.963 -21.572 1.00 67.69 113 GLY A C 1
ATOM 853 O O . GLY A 1 113 ? 31.380 -11.790 -22.294 1.00 67.69 113 GLY A O 1
ATOM 854 N N . ALA A 1 114 ? 29.676 -11.255 -20.949 1.00 76.75 114 ALA A N 1
ATOM 855 C CA . ALA A 1 114 ? 28.990 -12.537 -21.081 1.00 76.75 114 ALA A CA 1
ATOM 856 C C . ALA A 1 114 ? 28.223 -12.648 -22.411 1.00 76.75 114 ALA A C 1
ATOM 858 O O . ALA A 1 114 ? 27.555 -11.710 -22.846 1.00 76.75 114 ALA A O 1
ATOM 859 N N . LYS A 1 115 ? 28.241 -13.836 -23.037 1.00 88.00 115 LYS A N 1
ATOM 860 C CA . LYS A 1 115 ? 27.328 -14.120 -24.159 1.00 88.00 115 LYS A CA 1
ATOM 861 C C . LYS A 1 115 ? 25.894 -14.218 -23.636 1.00 88.00 115 LYS A C 1
ATOM 863 O O . LYS A 1 115 ? 25.669 -14.801 -22.575 1.00 88.00 115 LYS A O 1
ATOM 868 N N . LEU A 1 116 ? 24.932 -13.740 -24.428 1.00 90.25 116 LEU A N 1
ATOM 869 C CA . LEU A 1 116 ? 23.501 -13.745 -24.088 1.00 90.25 116 LEU A CA 1
ATOM 870 C C . LEU A 1 116 ? 23.003 -15.112 -23.600 1.00 90.25 116 LEU A C 1
ATOM 872 O O . LEU A 1 116 ? 22.283 -15.203 -22.615 1.00 90.25 116 LEU A O 1
ATOM 876 N N . GLU A 1 117 ? 23.454 -16.183 -24.243 1.00 89.12 117 GLU A N 1
ATOM 877 C CA . GLU A 1 117 ? 23.119 -17.560 -23.874 1.00 89.12 117 GLU A CA 1
ATOM 878 C C . GLU A 1 117 ? 23.531 -17.946 -22.446 1.00 89.12 117 GLU A C 1
ATOM 880 O O . GLU A 1 117 ? 22.788 -18.645 -21.757 1.00 89.12 117 GLU A O 1
ATOM 885 N N . PHE A 1 118 ? 24.691 -17.481 -21.974 1.00 89.31 118 PHE A N 1
ATOM 886 C CA . PHE A 1 118 ? 25.125 -17.724 -20.596 1.00 89.31 118 PHE A CA 1
ATOM 887 C C . PHE A 1 118 ? 24.321 -16.884 -19.605 1.00 89.31 118 PHE A C 1
ATOM 889 O O . PHE A 1 118 ? 23.918 -17.404 -18.568 1.00 89.31 118 PHE A O 1
ATOM 896 N N . ALA A 1 119 ? 24.034 -15.624 -19.946 1.00 89.25 119 ALA A N 1
ATOM 897 C CA . ALA A 1 119 ? 23.197 -14.756 -19.120 1.00 89.25 119 ALA A CA 1
ATOM 898 C C . ALA A 1 119 ? 21.779 -15.330 -18.957 1.00 89.25 119 ALA A C 1
ATOM 900 O O . ALA A 1 119 ? 21.259 -15.395 -17.849 1.00 89.25 119 ALA A O 1
ATOM 901 N N . LEU A 1 120 ? 21.186 -15.833 -20.043 1.00 90.69 120 LEU A N 1
ATOM 902 C CA . LEU A 1 120 ? 19.893 -16.513 -20.027 1.00 90.69 120 LEU A CA 1
ATOM 903 C C . LEU A 1 120 ? 19.907 -17.744 -19.109 1.00 90.69 120 LEU A C 1
ATOM 905 O O . LEU A 1 120 ? 19.034 -17.873 -18.255 1.00 90.69 120 LEU A O 1
ATOM 909 N N . ARG A 1 121 ? 20.916 -18.618 -19.224 1.00 89.62 121 ARG A N 1
ATOM 910 C CA . ARG A 1 121 ? 21.049 -19.793 -18.340 1.00 89.62 121 ARG A CA 1
ATOM 911 C C . ARG A 1 121 ? 21.194 -19.408 -16.867 1.00 89.62 121 ARG A C 1
ATOM 913 O O . ARG A 1 121 ? 20.592 -20.051 -16.016 1.00 89.62 121 ARG A O 1
ATOM 920 N N . ALA A 1 122 ? 21.954 -18.356 -16.564 1.00 87.69 122 ALA A N 1
ATOM 921 C CA . ALA A 1 122 ? 22.127 -17.875 -15.192 1.00 87.69 122 ALA A CA 1
ATOM 922 C C . ALA A 1 122 ? 20.813 -17.373 -14.567 1.00 87.69 122 ALA A C 1
ATOM 924 O O . ALA A 1 122 ? 20.651 -17.438 -13.350 1.00 87.69 122 ALA A O 1
ATOM 925 N N . LEU A 1 123 ? 19.866 -16.906 -15.387 1.00 87.50 123 LEU A N 1
ATOM 926 C CA . LEU A 1 123 ? 18.554 -16.456 -14.930 1.00 87.50 123 LEU A CA 1
ATOM 927 C C . LEU A 1 123 ? 17.540 -17.593 -14.761 1.00 87.50 123 LEU A C 1
ATOM 929 O O . LEU A 1 123 ? 16.536 -17.379 -14.102 1.00 87.50 123 LEU A O 1
ATOM 933 N N . GLU A 1 124 ? 17.762 -18.795 -15.295 1.00 87.06 124 GLU A N 1
ATOM 934 C CA . GLU A 1 124 ? 16.729 -19.842 -15.340 1.00 87.06 124 GLU A CA 1
ATOM 935 C C . GLU A 1 124 ? 16.154 -20.189 -13.952 1.00 87.06 124 GLU A C 1
ATOM 937 O O . GLU A 1 124 ? 14.949 -20.074 -13.731 1.00 87.06 124 GLU A O 1
ATOM 942 N N . GLY A 1 125 ? 17.007 -20.518 -12.980 1.00 87.12 125 GLY A N 1
ATOM 943 C CA . GLY A 1 125 ? 16.574 -20.779 -11.601 1.00 87.12 125 GLY A CA 1
ATOM 944 C C . GLY A 1 125 ? 16.053 -19.519 -10.892 1.00 87.12 125 GLY A C 1
ATOM 945 O O . GLY A 1 125 ? 14.887 -19.479 -10.486 1.00 87.12 125 GLY A O 1
ATOM 946 N N . PRO A 1 126 ? 16.874 -18.460 -10.762 1.00 85.06 126 PRO A N 1
ATOM 947 C CA . PRO A 1 126 ? 16.488 -17.242 -10.057 1.00 85.06 126 PRO A CA 1
ATOM 948 C C . PRO A 1 126 ? 15.287 -16.510 -10.641 1.00 85.06 126 PRO A C 1
ATOM 950 O O . PRO A 1 126 ? 14.600 -15.818 -9.898 1.00 85.06 126 PRO A O 1
ATOM 953 N N . PHE A 1 127 ? 14.981 -16.677 -11.924 1.00 86.88 127 PHE A N 1
ATOM 954 C CA . PHE A 1 127 ? 13.852 -16.016 -12.564 1.00 86.88 127 PHE A CA 1
ATOM 955 C C . PHE A 1 127 ? 12.596 -16.905 -12.599 1.00 86.88 127 PHE A C 1
ATOM 957 O O . PHE A 1 127 ? 11.511 -16.417 -12.289 1.00 86.88 127 PHE A O 1
ATOM 964 N N . PHE A 1 128 ? 12.721 -18.208 -12.893 1.00 90.19 128 PHE A N 1
ATOM 965 C CA . PHE A 1 128 ? 11.559 -19.074 -13.155 1.00 90.19 128 PHE A CA 1
ATOM 966 C C . PHE A 1 128 ? 11.247 -20.113 -12.068 1.00 90.19 128 PHE A C 1
ATOM 968 O O . PHE A 1 128 ? 10.088 -20.513 -11.968 1.00 90.19 128 PHE A O 1
ATOM 975 N N . ASP A 1 129 ? 12.204 -20.555 -11.240 1.00 89.56 129 ASP A N 1
ATOM 976 C CA . ASP A 1 129 ? 11.904 -21.535 -10.180 1.00 89.56 129 ASP A CA 1
ATOM 977 C C . ASP A 1 129 ? 11.268 -20.822 -8.971 1.00 89.56 129 ASP A C 1
ATOM 979 O O . ASP A 1 129 ? 11.946 -20.023 -8.313 1.00 89.56 129 ASP A O 1
ATOM 983 N N . PRO A 1 130 ? 9.992 -21.086 -8.626 1.00 88.44 130 PRO A N 1
ATOM 984 C CA . PRO A 1 130 ? 9.324 -20.427 -7.503 1.00 88.44 130 PRO A CA 1
ATOM 985 C C . PRO A 1 130 ? 9.918 -20.799 -6.137 1.00 88.44 130 PRO A C 1
ATOM 987 O O . PRO A 1 130 ? 9.578 -20.162 -5.146 1.00 88.44 130 PRO A O 1
ATOM 990 N N . ARG A 1 131 ? 10.778 -21.823 -6.065 1.00 89.44 131 ARG A N 1
ATOM 991 C CA . ARG A 1 131 ? 11.443 -22.277 -4.833 1.00 89.44 131 ARG A CA 1
ATOM 992 C C . ARG A 1 131 ? 12.798 -21.612 -4.612 1.00 89.44 131 ARG A C 1
ATOM 994 O O . ARG A 1 131 ? 13.316 -21.677 -3.502 1.00 89.44 131 ARG A O 1
ATOM 1001 N N . VAL A 1 132 ? 13.381 -21.009 -5.648 1.00 87.75 132 VAL A N 1
ATOM 1002 C CA . VAL A 1 132 ? 14.646 -20.271 -5.552 1.00 87.75 132 VAL A CA 1
ATOM 1003 C C . VAL A 1 132 ? 14.331 -18.831 -5.179 1.00 87.75 132 VAL A C 1
ATOM 1005 O O . VAL A 1 132 ? 13.638 -18.147 -5.933 1.00 87.75 132 VAL A O 1
ATOM 1008 N N . ASP A 1 133 ? 14.850 -18.388 -4.032 1.00 85.88 133 ASP A N 1
ATOM 1009 C CA . ASP A 1 133 ? 14.572 -17.066 -3.453 1.00 85.88 133 ASP A CA 1
ATOM 1010 C C . ASP A 1 133 ? 13.054 -16.761 -3.411 1.00 85.88 133 ASP A C 1
ATOM 1012 O O . ASP A 1 133 ? 12.579 -15.782 -3.994 1.00 85.88 133 ASP A O 1
ATOM 1016 N N . PRO A 1 134 ? 12.250 -17.651 -2.785 1.00 85.19 134 PRO A N 1
ATOM 1017 C CA . PRO A 1 134 ? 10.789 -17.599 -2.856 1.00 85.19 134 PRO A CA 1
ATOM 1018 C C . PRO A 1 134 ? 10.218 -16.355 -2.166 1.00 85.19 134 PRO A C 1
ATOM 1020 O O . PRO A 1 134 ? 9.097 -15.931 -2.470 1.00 85.19 134 PRO A O 1
ATOM 1023 N N . GLN A 1 135 ? 10.971 -15.790 -1.217 1.00 82.69 135 GLN A N 1
ATOM 1024 C CA . GLN A 1 135 ? 10.601 -14.617 -0.443 1.00 82.69 135 GLN A CA 1
ATOM 1025 C C . GLN A 1 135 ? 11.819 -13.751 -0.129 1.00 82.69 135 GLN A C 1
ATOM 1027 O O . GLN A 1 135 ? 12.848 -14.272 0.299 1.00 82.69 135 GLN A O 1
ATOM 1032 N N . ARG A 1 136 ? 11.660 -12.430 -0.249 1.00 78.12 136 ARG A N 1
ATOM 1033 C CA . ARG A 1 136 ? 12.688 -11.468 0.159 1.00 78.12 136 ARG A CA 1
ATOM 1034 C C . ARG A 1 136 ? 12.773 -11.408 1.700 1.00 78.12 136 ARG A C 1
ATOM 1036 O O . ARG A 1 136 ? 11.735 -11.217 2.345 1.00 78.12 136 ARG A O 1
ATOM 1043 N N . PRO A 1 137 ? 13.965 -11.571 2.307 1.00 66.88 137 PRO A N 1
ATOM 1044 C CA . PRO A 1 137 ? 14.140 -11.545 3.759 1.00 66.88 137 PRO A CA 1
ATOM 1045 C C . PRO A 1 137 ? 13.834 -10.162 4.361 1.00 66.88 137 PRO A C 1
ATOM 1047 O O . PRO A 1 137 ? 13.925 -9.142 3.682 1.00 66.88 137 PRO A O 1
ATOM 1050 N N . ARG A 1 138 ? 13.463 -10.138 5.653 1.00 55.56 138 ARG A N 1
ATOM 1051 C CA . ARG A 1 138 ? 13.041 -8.928 6.399 1.00 55.56 138 ARG A CA 1
ATOM 1052 C C . ARG A 1 138 ? 14.189 -7.948 6.663 1.00 55.56 138 ARG A C 1
ATOM 1054 O O . ARG A 1 138 ? 13.967 -6.751 6.765 1.00 55.56 138 ARG A O 1
ATOM 1061 N N . SER A 1 139 ? 15.404 -8.466 6.805 1.00 47.88 139 SER A N 1
ATOM 1062 C CA . SER A 1 139 ? 16.618 -7.673 6.972 1.00 47.88 139 SER A CA 1
ATOM 1063 C C . SER A 1 139 ? 17.159 -7.286 5.601 1.00 47.88 139 SER A C 1
ATOM 1065 O O . SER A 1 139 ? 17.512 -8.175 4.821 1.00 47.88 139 SER A O 1
ATOM 1067 N N . GLU A 1 140 ? 17.250 -5.986 5.313 1.00 36.91 140 GLU A N 1
ATOM 1068 C CA . GLU A 1 140 ? 18.027 -5.513 4.166 1.00 36.91 140 GLU A CA 1
ATOM 1069 C C . GLU A 1 140 ? 19.446 -6.096 4.257 1.00 36.91 140 GLU A C 1
ATOM 1071 O O . GLU A 1 140 ? 20.074 -6.013 5.322 1.00 36.91 140 GLU A O 1
ATOM 1076 N N . PRO A 1 141 ? 19.986 -6.704 3.189 1.00 30.00 141 PRO A N 1
ATOM 1077 C CA . PRO A 1 141 ? 21.416 -6.916 3.139 1.00 30.00 141 PRO A CA 1
ATOM 1078 C C . PRO A 1 141 ? 22.064 -5.531 3.134 1.00 30.00 141 PRO A C 1
ATOM 1080 O O . PRO A 1 141 ? 21.782 -4.710 2.265 1.00 30.00 141 PRO A O 1
ATOM 1083 N N . ARG A 1 142 ? 22.930 -5.262 4.116 1.00 31.66 142 ARG A N 1
ATOM 1084 C CA . ARG A 1 142 ? 23.875 -4.148 4.011 1.00 31.66 142 ARG A CA 1
ATOM 1085 C C . ARG A 1 142 ? 24.692 -4.404 2.749 1.00 31.66 142 ARG A C 1
ATOM 1087 O O . ARG A 1 142 ? 25.463 -5.363 2.728 1.00 31.66 142 ARG A O 1
ATOM 1094 N N . SER A 1 143 ? 24.504 -3.600 1.706 1.00 30.56 143 SER A N 1
ATOM 1095 C CA . SER A 1 143 ? 25.407 -3.623 0.561 1.00 30.56 143 SER A CA 1
ATOM 1096 C C . SER A 1 143 ? 26.816 -3.337 1.081 1.00 30.56 143 SER A C 1
ATOM 1098 O O . SER A 1 143 ? 27.051 -2.357 1.788 1.00 30.56 143 SER A O 1
ATOM 1100 N N . SER A 1 144 ? 27.752 -4.237 0.793 1.00 29.77 144 SER A N 1
ATOM 1101 C CA . SER A 1 144 ? 29.171 -4.074 1.121 1.00 29.77 144 SER A CA 1
ATOM 1102 C C . SER A 1 144 ? 29.903 -3.163 0.131 1.00 29.77 144 SER A C 1
ATOM 1104 O O . SER A 1 144 ? 31.103 -2.952 0.286 1.00 29.77 144 SER A O 1
ATOM 1106 N N . GLU A 1 145 ? 29.211 -2.645 -0.886 1.00 29.11 145 GLU A N 1
ATOM 1107 C CA . GLU A 1 145 ? 29.778 -1.700 -1.841 1.00 29.11 145 GLU A CA 1
ATOM 1108 C C . GLU A 1 145 ? 29.546 -0.251 -1.395 1.00 29.11 145 GLU A C 1
ATOM 1110 O O . GLU A 1 145 ? 28.416 0.121 -1.058 1.00 29.11 145 GLU A O 1
ATOM 1115 N N . PRO A 1 146 ? 30.605 0.580 -1.376 1.00 29.52 146 PRO A N 1
ATOM 1116 C CA . PRO A 1 146 ? 30.448 2.013 -1.206 1.00 29.52 146 PRO A CA 1
ATOM 1117 C C . PRO A 1 146 ? 29.673 2.587 -2.398 1.00 29.52 146 PRO A C 1
ATOM 1119 O O . PRO A 1 146 ? 29.898 2.205 -3.545 1.00 29.52 146 PRO A O 1
ATOM 1122 N N . LEU A 1 147 ? 28.765 3.523 -2.113 1.00 31.14 147 LEU A N 1
ATOM 1123 C CA . LEU A 1 147 ? 28.077 4.314 -3.133 1.00 31.14 147 LEU A CA 1
ATOM 1124 C C . LEU A 1 147 ? 29.118 4.951 -4.081 1.00 31.14 147 LEU A C 1
ATOM 1126 O O . LEU A 1 147 ? 30.157 5.413 -3.602 1.00 31.14 147 LEU A O 1
ATOM 1130 N N . PRO A 1 148 ? 28.877 4.983 -5.405 1.00 31.48 148 PRO A N 1
ATOM 1131 C CA . PRO A 1 148 ? 29.825 5.551 -6.360 1.00 31.48 148 PRO A CA 1
ATOM 1132 C C . PRO A 1 148 ? 30.106 7.029 -6.059 1.00 31.48 148 PRO A C 1
ATOM 1134 O O . PRO A 1 148 ? 29.203 7.779 -5.710 1.00 31.48 148 PRO A O 1
ATOM 1137 N N . GLU A 1 149 ? 31.352 7.463 -6.259 1.00 30.50 149 GLU A N 1
ATOM 1138 C CA . GLU A 1 149 ? 31.872 8.815 -5.965 1.00 30.50 149 GLU A CA 1
ATOM 1139 C C . GLU A 1 149 ? 31.138 9.951 -6.717 1.00 30.50 149 GLU A C 1
ATOM 1141 O O . GLU A 1 149 ? 31.177 11.108 -6.308 1.00 30.50 149 GLU A O 1
ATOM 1146 N N . ALA A 1 150 ? 30.405 9.619 -7.789 1.00 29.97 150 ALA A N 1
ATOM 1147 C CA . ALA A 1 150 ? 29.499 10.536 -8.491 1.00 29.97 150 ALA A CA 1
ATOM 1148 C C . ALA A 1 150 ? 28.210 10.852 -7.699 1.00 29.97 150 ALA A C 1
ATOM 1150 O O . ALA A 1 150 ? 27.503 11.802 -8.024 1.00 29.97 150 ALA A O 1
ATOM 1151 N N . ALA A 1 151 ? 27.935 10.094 -6.637 1.00 30.08 151 ALA A N 1
ATOM 1152 C CA . ALA A 1 151 ? 27.030 10.444 -5.551 1.00 30.08 151 ALA A CA 1
ATOM 1153 C C . ALA A 1 151 ? 27.800 11.183 -4.445 1.00 30.08 151 ALA A C 1
ATOM 1155 O O . ALA A 1 151 ? 27.634 10.889 -3.258 1.00 30.08 151 ALA A O 1
ATOM 1156 N N . ALA A 1 152 ? 28.659 12.137 -4.834 1.00 23.34 152 ALA A N 1
ATOM 1157 C CA . ALA A 1 152 ? 29.144 13.145 -3.908 1.00 23.34 152 ALA A CA 1
ATOM 1158 C C . ALA A 1 152 ? 27.914 13.657 -3.149 1.00 23.34 152 ALA A C 1
ATOM 1160 O O . ALA A 1 152 ? 26.920 14.011 -3.801 1.00 23.34 152 ALA A O 1
ATOM 1161 N N . PRO A 1 153 ? 27.911 13.624 -1.804 1.00 27.03 153 PRO A N 1
ATOM 1162 C CA . PRO A 1 153 ? 26.811 14.205 -1.071 1.00 27.03 153 PRO A CA 1
ATOM 1163 C C . PRO A 1 153 ? 26.746 15.635 -1.579 1.00 27.03 153 PRO A C 1
ATOM 1165 O O . PRO A 1 153 ? 27.737 16.359 -1.492 1.00 27.03 153 PRO A O 1
ATOM 1168 N N . LEU A 1 154 ? 25.616 16.017 -2.179 1.00 25.72 154 LEU A N 1
ATOM 1169 C CA . LEU A 1 154 ? 25.244 17.418 -2.236 1.00 25.72 154 LEU A CA 1
ATOM 1170 C C . LEU A 1 154 ? 25.528 17.921 -0.827 1.00 25.72 154 LEU A C 1
ATOM 1172 O O . LEU A 1 154 ? 24.857 17.500 0.121 1.00 25.72 154 LEU A O 1
ATOM 1176 N N . GLU A 1 155 ? 26.600 18.702 -0.675 1.00 21.81 155 GLU A N 1
ATOM 1177 C CA . GLU A 1 155 ? 26.823 19.467 0.528 1.00 21.81 155 GLU A CA 1
ATOM 1178 C C . GLU A 1 155 ? 25.547 20.279 0.648 1.00 21.81 155 GLU A C 1
ATOM 1180 O O . GLU A 1 155 ? 25.295 21.208 -0.116 1.00 21.81 155 GLU A O 1
ATOM 1185 N N . LEU A 1 156 ? 24.673 19.815 1.538 1.00 26.81 156 LEU A N 1
ATOM 1186 C CA . LEU A 1 156 ? 23.520 20.539 2.009 1.00 26.81 156 LEU A CA 1
ATOM 1187 C C . LEU A 1 156 ? 24.110 21.797 2.623 1.00 26.81 156 LEU A C 1
ATOM 1189 O O . LEU A 1 156 ? 24.499 21.794 3.792 1.00 26.81 156 LEU A O 1
ATOM 1193 N N . VAL A 1 157 ? 24.254 22.823 1.785 1.00 21.30 157 VAL A N 1
ATOM 1194 C CA . VAL A 1 157 ? 24.732 24.143 2.158 1.00 21.30 157 VAL A CA 1
ATOM 1195 C C . VAL A 1 157 ? 23.991 24.501 3.442 1.00 21.30 157 VAL A C 1
ATOM 1197 O O . VAL A 1 157 ? 22.758 24.390 3.473 1.00 21.30 157 VAL A O 1
ATOM 1200 N N . PRO A 1 158 ? 24.699 24.846 4.530 1.00 22.42 158 PRO A N 1
ATOM 1201 C CA . PRO A 1 158 ? 24.062 25.166 5.787 1.00 22.42 158 PRO A CA 1
ATOM 1202 C C . PRO A 1 158 ? 23.388 26.525 5.616 1.00 22.42 158 PRO A C 1
ATOM 1204 O O . PRO A 1 158 ? 23.939 27.563 5.969 1.00 22.42 158 PRO A O 1
ATOM 1207 N N . PHE A 1 159 ? 22.180 26.522 5.056 1.00 24.03 159 PHE A N 1
ATOM 1208 C CA . PHE A 1 159 ? 21.268 27.635 5.206 1.00 24.03 159 PHE A CA 1
ATOM 1209 C C . PHE A 1 159 ? 20.899 27.692 6.684 1.00 24.03 159 PHE A C 1
ATOM 1211 O O . PHE A 1 159 ? 20.218 26.836 7.250 1.00 24.03 159 PHE A O 1
ATOM 1218 N N . SER A 1 160 ? 21.478 28.690 7.333 1.00 25.77 160 SER A N 1
ATOM 1219 C CA . SER A 1 160 ? 21.206 29.121 8.688 1.00 25.77 160 SER A CA 1
ATOM 1220 C C . SER A 1 160 ? 19.722 29.464 8.834 1.00 25.77 160 SER A C 1
ATOM 1222 O O . SER A 1 160 ? 19.300 30.581 8.548 1.00 25.77 160 SER A O 1
ATOM 1224 N N . GLY A 1 161 ? 18.932 28.485 9.264 1.00 25.59 161 GLY A N 1
ATOM 1225 C CA . GLY A 1 161 ? 17.496 28.629 9.482 1.00 25.59 161 GLY A CA 1
ATOM 1226 C C . GLY A 1 161 ? 16.794 27.307 9.211 1.00 25.59 161 GLY A C 1
ATOM 1227 O O . GLY A 1 161 ? 16.955 26.716 8.154 1.00 25.59 161 GLY A O 1
ATOM 1228 N N . ARG A 1 162 ? 16.074 26.799 10.208 1.00 27.36 162 ARG A N 1
ATOM 1229 C CA . ARG A 1 162 ? 15.357 25.513 10.184 1.00 27.36 162 ARG A CA 1
ATOM 1230 C C . ARG A 1 162 ? 14.491 25.395 8.914 1.00 27.36 162 ARG A C 1
ATOM 1232 O O . ARG A 1 162 ? 13.698 26.292 8.668 1.00 27.36 162 ARG A O 1
ATOM 1239 N N . LEU A 1 163 ? 14.644 24.301 8.159 1.00 25.42 163 LEU A N 1
ATOM 1240 C CA . LEU A 1 163 ? 14.044 24.102 6.831 1.00 25.42 163 LEU A CA 1
ATOM 1241 C C . LEU A 1 163 ? 13.246 22.797 6.770 1.00 25.42 163 LEU A C 1
ATOM 1243 O O . LEU A 1 163 ? 13.696 21.764 7.280 1.00 25.42 163 LEU A O 1
ATOM 1247 N N . PHE A 1 164 ? 12.098 22.830 6.101 1.00 33.50 164 PHE A N 1
ATOM 1248 C CA . PHE A 1 164 ? 11.240 21.673 5.842 1.00 33.50 164 PHE A CA 1
ATOM 1249 C C . PHE A 1 164 ? 10.950 21.503 4.374 1.00 33.50 164 PHE A C 1
ATOM 1251 O O . PHE A 1 164 ? 11.219 22.389 3.566 1.00 33.50 164 PHE A O 1
ATOM 1258 N N . ILE A 1 165 ? 10.392 20.330 4.066 1.00 30.05 165 ILE A N 1
ATOM 1259 C CA . ILE A 1 165 ? 10.132 19.894 2.706 1.00 30.05 165 ILE A CA 1
ATOM 1260 C C . ILE A 1 165 ? 8.746 19.194 2.584 1.00 30.05 165 ILE A C 1
ATOM 1262 O O . ILE A 1 165 ? 8.601 18.012 2.856 1.00 30.05 165 ILE A O 1
ATOM 1266 N N . GLY A 1 166 ? 7.707 19.918 2.162 1.00 35.88 166 GLY A N 1
ATOM 1267 C CA . GLY A 1 166 ? 6.458 19.456 1.536 1.00 35.88 166 GLY A CA 1
ATOM 1268 C C . GLY A 1 166 ? 5.159 20.093 2.073 1.00 35.88 166 GLY A C 1
ATOM 1269 O O . GLY A 1 166 ? 4.805 19.857 3.220 1.00 35.88 166 GLY A O 1
ATOM 1270 N N . ILE A 1 167 ? 4.465 20.881 1.231 1.00 35.22 167 ILE A N 1
ATOM 1271 C CA . ILE A 1 167 ? 3.018 20.915 0.874 1.00 35.22 167 ILE A CA 1
ATOM 1272 C C . ILE A 1 167 ? 2.867 22.040 -0.188 1.00 35.22 167 ILE A C 1
ATOM 1274 O O . ILE A 1 167 ? 3.332 23.149 0.036 1.00 35.22 167 ILE A O 1
ATOM 1278 N N . ALA A 1 168 ? 2.210 21.781 -1.328 1.00 35.34 168 ALA A N 1
ATOM 1279 C CA . ALA A 1 168 ? 1.916 22.793 -2.365 1.00 35.34 168 ALA A CA 1
ATOM 1280 C C . ALA A 1 168 ? 0.561 23.526 -2.171 1.00 35.34 168 ALA A C 1
ATOM 1282 O O . ALA A 1 168 ? 0.090 24.204 -3.076 1.00 35.34 168 ALA A O 1
ATOM 1283 N N . ASP A 1 169 ? -0.083 23.329 -1.020 1.00 43.25 169 ASP A N 1
ATOM 1284 C CA . ASP A 1 169 ? -1.424 23.803 -0.657 1.00 43.25 169 ASP A CA 1
ATOM 1285 C C . ASP A 1 169 ? -1.363 24.674 0.615 1.00 43.25 169 ASP A C 1
ATOM 1287 O O . ASP A 1 169 ? -1.132 24.182 1.725 1.00 43.25 169 ASP A O 1
ATOM 1291 N N . GLU A 1 170 ? -1.558 25.981 0.441 1.00 43.34 170 GLU A N 1
ATOM 1292 C CA . GLU A 1 170 ? -1.492 26.989 1.506 1.00 43.34 170 GLU A CA 1
ATOM 1293 C C . GLU A 1 170 ? -2.558 26.771 2.599 1.00 43.34 170 GLU A C 1
ATOM 1295 O O . GLU A 1 170 ? -2.305 27.042 3.772 1.00 43.34 170 GLU A O 1
ATOM 1300 N N . GLU A 1 171 ? -3.715 26.181 2.273 1.00 50.00 171 GLU A N 1
ATOM 1301 C CA . GLU A 1 171 ? -4.760 25.892 3.268 1.00 50.00 171 GLU A CA 1
ATOM 1302 C C . GLU A 1 171 ? -4.362 24.750 4.214 1.00 50.00 171 GLU A C 1
ATOM 1304 O O . GLU A 1 171 ? -4.797 24.696 5.366 1.00 50.00 171 GLU A O 1
ATOM 1309 N N . ARG A 1 172 ? -3.507 23.830 3.750 1.00 51.56 172 ARG A N 1
ATOM 1310 C CA . ARG A 1 172 ? -3.040 22.672 4.532 1.00 51.56 172 ARG A CA 1
ATOM 1311 C C . ARG A 1 172 ? -1.709 22.920 5.232 1.00 51.56 172 ARG A C 1
ATOM 1313 O O . ARG A 1 172 ? -1.394 22.207 6.187 1.00 51.56 172 ARG A O 1
ATOM 1320 N N . SER A 1 173 ? -0.939 23.916 4.793 1.00 51.97 173 SER A N 1
ATOM 1321 C CA . SER A 1 173 ? 0.340 24.280 5.411 1.00 51.97 173 SER A CA 1
ATOM 1322 C C . SER A 1 173 ? 0.144 24.853 6.820 1.00 51.97 173 SER A C 1
ATOM 1324 O O . SER A 1 173 ? 0.857 24.465 7.749 1.00 51.97 173 SER A O 1
ATOM 1326 N N . HIS A 1 174 ? -0.876 25.696 7.013 1.00 57.72 174 HIS A N 1
ATOM 1327 C CA . HIS A 1 174 ? -1.167 26.333 8.298 1.00 57.72 174 HIS A CA 1
ATOM 1328 C C . HIS A 1 174 ? -1.523 25.317 9.412 1.00 57.72 174 HIS A C 1
ATOM 1330 O O . HIS A 1 174 ? -0.886 25.357 10.471 1.00 57.72 174 HIS A O 1
ATOM 1336 N N . PRO A 1 175 ? -2.439 24.345 9.203 1.00 56.03 175 PRO A N 1
ATOM 1337 C CA . PRO A 1 175 ? -2.697 23.273 10.168 1.00 56.03 175 PRO A CA 1
ATOM 1338 C C . PRO A 1 175 ? -1.463 22.441 10.549 1.00 56.03 175 PRO A C 1
ATOM 1340 O O . PRO A 1 175 ? -1.300 22.079 11.717 1.00 56.03 175 PRO A O 1
ATOM 1343 N N . LEU A 1 176 ? -0.568 22.145 9.596 1.00 55.94 176 LEU A N 1
ATOM 1344 C CA . LEU A 1 176 ? 0.662 21.397 9.884 1.00 55.94 176 LEU A CA 1
ATOM 1345 C C . LEU A 1 176 ? 1.680 22.212 10.686 1.00 55.94 176 LEU A C 1
ATOM 1347 O O . LEU A 1 176 ? 2.308 21.674 11.601 1.00 55.94 176 LEU A O 1
ATOM 1351 N N . ALA A 1 177 ? 1.832 23.500 10.375 1.00 56.28 177 ALA A N 1
ATOM 1352 C CA . ALA A 1 177 ? 2.696 24.398 11.137 1.00 56.28 177 ALA A CA 1
ATOM 1353 C C . ALA A 1 177 ? 2.232 24.504 12.599 1.00 56.28 177 ALA A C 1
ATOM 1355 O O . ALA A 1 177 ? 3.042 24.452 13.527 1.00 56.28 177 ALA A O 1
ATOM 1356 N N . ALA A 1 178 ? 0.919 24.573 12.813 1.00 58.12 178 ALA A N 1
ATOM 1357 C CA . ALA A 1 178 ? 0.326 24.626 14.141 1.00 58.12 178 ALA A CA 1
ATOM 1358 C C . ALA A 1 178 ? 0.481 23.284 14.903 1.00 58.12 178 ALA A C 1
ATOM 1360 O O . ALA A 1 178 ? 0.749 23.267 16.107 1.00 58.12 178 ALA A O 1
ATOM 1361 N N . LEU A 1 179 ? 0.422 22.142 14.204 1.00 55.91 179 LEU A N 1
ATOM 1362 C CA . LEU A 1 179 ? 0.687 20.819 14.788 1.00 55.91 179 LEU A CA 1
ATOM 1363 C C . LEU A 1 179 ? 2.137 20.663 15.278 1.00 55.91 179 LEU A C 1
ATOM 1365 O O . LEU A 1 179 ? 2.369 20.083 16.343 1.00 55.91 179 LEU A O 1
ATOM 1369 N N . ALA A 1 180 ? 3.109 21.217 14.548 1.00 55.78 180 ALA A N 1
ATOM 1370 C CA . ALA A 1 180 ? 4.511 21.225 14.968 1.00 55.78 180 ALA A CA 1
ATOM 1371 C C . ALA A 1 180 ? 4.705 21.969 16.303 1.00 55.78 180 ALA A C 1
ATOM 1373 O O . ALA A 1 180 ? 5.413 21.485 17.192 1.00 55.78 180 ALA A O 1
ATOM 1374 N N . GLN A 1 181 ? 4.007 23.095 16.492 1.00 58.19 181 GLN A N 1
ATOM 1375 C CA . GLN A 1 181 ? 4.020 23.847 17.752 1.00 58.19 181 GLN A CA 1
ATOM 1376 C C . GLN A 1 181 ? 3.418 23.037 18.915 1.00 58.19 181 GLN A C 1
ATOM 1378 O O . GLN A 1 181 ? 3.989 23.009 20.010 1.00 58.19 181 GLN A O 1
ATOM 1383 N N . LEU A 1 182 ? 2.311 22.315 18.686 1.00 57.19 182 LEU A N 1
ATOM 1384 C CA . LEU A 1 182 ? 1.716 21.443 19.707 1.00 57.19 182 LEU A CA 1
ATOM 1385 C C . LEU A 1 182 ? 2.652 20.308 20.125 1.00 57.19 182 LEU A C 1
ATOM 1387 O O . LEU A 1 182 ? 2.737 20.009 21.318 1.00 57.19 182 LEU A O 1
ATOM 1391 N N . SER A 1 183 ? 3.370 19.684 19.192 1.00 54.38 183 SER A N 1
ATOM 1392 C CA . SER A 1 183 ? 4.303 18.612 19.548 1.00 54.38 183 SER A CA 1
ATOM 1393 C C . SER A 1 183 ? 5.450 19.123 20.423 1.00 54.38 183 SER A C 1
ATOM 1395 O O . SER A 1 183 ? 5.782 18.495 21.433 1.00 54.38 183 SER A O 1
ATOM 1397 N N . ALA A 1 184 ? 5.993 20.305 20.108 1.00 52.25 184 ALA A N 1
ATOM 1398 C CA . ALA A 1 184 ? 7.016 20.943 20.934 1.00 52.25 184 ALA A CA 1
ATOM 1399 C C . ALA A 1 184 ? 6.542 21.169 22.383 1.00 52.25 184 ALA A C 1
ATOM 1401 O O . ALA A 1 184 ? 7.306 20.937 23.319 1.00 52.25 184 ALA A O 1
ATOM 1402 N N . SER A 1 185 ? 5.266 21.527 22.586 1.00 52.41 185 SER A N 1
ATOM 1403 C CA . SER A 1 185 ? 4.682 21.701 23.928 1.00 52.41 185 SER A CA 1
ATOM 1404 C C . SER A 1 185 ? 4.544 20.400 24.733 1.00 52.41 185 SER A C 1
ATOM 1406 O O . SER A 1 185 ? 4.457 20.442 25.957 1.00 52.41 185 SER A O 1
ATOM 1408 N N . GLN A 1 186 ? 4.554 19.238 24.068 1.00 54.81 186 GLN A N 1
ATOM 1409 C CA . GLN A 1 186 ? 4.491 17.913 24.703 1.00 54.81 186 GLN A CA 1
ATOM 1410 C C . GLN A 1 186 ? 5.881 17.300 24.945 1.00 54.81 186 GLN A C 1
ATOM 1412 O O . GLN A 1 186 ? 6.000 16.092 25.146 1.00 54.81 186 GLN A O 1
ATOM 1417 N N . ASN A 1 187 ? 6.943 18.115 24.895 1.00 53.88 187 ASN A N 1
ATOM 1418 C CA . ASN A 1 187 ? 8.338 17.674 24.978 1.00 53.88 187 ASN A CA 1
ATOM 1419 C C . ASN A 1 187 ? 8.707 16.619 23.910 1.00 53.88 187 ASN A C 1
ATOM 1421 O O . ASN A 1 187 ? 9.620 15.815 24.098 1.00 53.88 187 ASN A O 1
ATOM 1425 N N . ARG A 1 188 ? 7.983 16.614 22.780 1.00 45.38 188 ARG A N 1
ATOM 1426 C CA . ARG A 1 188 ? 8.263 15.797 21.596 1.00 45.38 188 ARG A CA 1
ATOM 1427 C C . ARG A 1 188 ? 8.801 16.727 20.505 1.00 45.38 188 ARG A C 1
ATOM 1429 O O . ARG A 1 188 ? 7.999 17.381 19.834 1.00 45.38 188 ARG A O 1
ATOM 1436 N N . PRO A 1 189 ? 10.130 16.868 20.356 1.00 40.81 189 PRO A N 1
ATOM 1437 C CA . PRO A 1 189 ? 10.710 17.850 19.449 1.00 40.81 189 PRO A CA 1
ATOM 1438 C C . PRO A 1 189 ? 10.287 17.562 18.007 1.00 40.81 189 PRO A C 1
ATOM 1440 O O . PRO A 1 189 ? 10.652 16.537 17.438 1.00 40.81 189 PRO A O 1
ATOM 1443 N N . VAL A 1 190 ? 9.534 18.493 17.422 1.00 35.09 190 VAL A N 1
ATOM 1444 C CA . VAL A 1 190 ? 9.186 18.506 16.001 1.00 35.09 190 VAL A CA 1
ATOM 1445 C C . VAL A 1 190 ? 9.810 19.764 15.388 1.00 35.09 190 VAL A C 1
ATOM 1447 O O . VAL A 1 190 ? 9.594 20.864 15.892 1.00 35.09 190 VAL A O 1
ATOM 1450 N N . PRO A 1 191 ? 10.661 19.620 14.367 1.00 36.38 191 PRO A N 1
ATOM 1451 C CA . PRO A 1 191 ? 11.229 20.750 13.604 1.00 36.38 191 PRO A CA 1
ATOM 1452 C C . PRO A 1 191 ? 10.146 21.633 12.861 1.00 36.38 191 PRO A C 1
ATOM 1454 O O . PRO A 1 191 ? 8.978 21.311 13.015 1.00 36.38 191 PRO A O 1
ATOM 1457 N N . ALA A 1 192 ? 10.421 22.713 12.068 1.00 32.19 192 ALA A N 1
ATOM 1458 C CA . ALA A 1 192 ? 9.398 23.564 11.330 1.00 32.19 192 ALA A CA 1
ATOM 1459 C C . ALA A 1 192 ? 9.325 23.660 9.738 1.00 32.19 192 ALA A C 1
ATOM 1461 O O . ALA A 1 192 ? 10.366 23.920 9.138 1.00 32.19 192 ALA A O 1
ATOM 1462 N N . ALA A 1 193 ? 8.092 23.589 9.132 1.00 34.00 193 ALA A N 1
ATOM 1463 C CA . ALA A 1 193 ? 7.542 23.426 7.716 1.00 34.00 193 ALA A CA 1
ATOM 1464 C C . ALA A 1 193 ? 7.816 24.394 6.524 1.00 34.00 193 ALA A C 1
ATOM 1466 O O . ALA A 1 193 ? 7.615 25.582 6.669 1.00 34.00 193 ALA A O 1
ATOM 1467 N N . GLU A 1 194 ? 8.151 23.857 5.324 1.00 30.30 194 GLU A N 1
ATOM 1468 C CA . GLU A 1 194 ? 8.294 24.483 3.988 1.00 30.30 194 GLU A CA 1
ATOM 1469 C C . GLU A 1 194 ? 8.382 23.410 2.877 1.00 30.30 194 GLU A C 1
ATOM 1471 O O . GLU A 1 194 ? 8.442 22.239 3.213 1.00 30.30 194 GLU A O 1
ATOM 1476 N N . ALA A 1 195 ? 8.287 23.738 1.581 1.00 30.12 195 ALA A N 1
ATOM 1477 C CA . ALA A 1 195 ? 7.985 22.805 0.483 1.00 30.12 195 ALA A CA 1
ATOM 1478 C C . ALA A 1 195 ? 9.139 22.560 -0.508 1.00 30.12 195 ALA A C 1
ATOM 1480 O O . ALA A 1 195 ? 9.507 23.452 -1.257 1.00 30.12 195 ALA A O 1
ATOM 1481 N N . LEU A 1 196 ? 9.594 21.311 -0.640 1.00 30.56 196 LEU A N 1
ATOM 1482 C CA . LEU A 1 196 ? 10.074 20.782 -1.922 1.00 30.56 196 LEU A CA 1
ATOM 1483 C C . LEU A 1 196 ? 9.232 19.543 -2.227 1.00 30.56 196 LEU A C 1
ATOM 1485 O O . LEU A 1 196 ? 9.126 18.636 -1.410 1.00 30.56 196 LEU A O 1
ATOM 1489 N N . GLN A 1 197 ? 8.598 19.483 -3.394 1.00 33.16 197 GLN A N 1
ATOM 1490 C CA . GLN A 1 197 ? 8.294 18.177 -3.971 1.00 33.16 197 GLN A CA 1
ATOM 1491 C C . GLN A 1 197 ? 9.654 17.506 -4.134 1.00 33.16 197 GLN A C 1
ATOM 1493 O O . GLN A 1 197 ? 10.440 18.006 -4.926 1.00 33.16 197 GLN A O 1
ATOM 1498 N N . LEU A 1 198 ? 9.984 16.449 -3.389 1.00 36.22 198 LEU A N 1
ATOM 1499 C CA . LEU A 1 198 ? 11.202 15.692 -3.662 1.00 36.22 198 LEU A CA 1
ATOM 1500 C C . LEU A 1 198 ? 10.945 14.872 -4.926 1.00 36.22 198 LEU A C 1
ATOM 1502 O O . LEU A 1 198 ? 10.459 13.746 -4.890 1.00 36.22 198 LEU A O 1
ATOM 1506 N N . THR A 1 199 ? 11.146 15.537 -6.061 1.00 30.17 199 THR A N 1
ATOM 1507 C CA . THR A 1 199 ? 12.207 15.196 -7.007 1.00 30.17 199 THR A CA 1
ATOM 1508 C C . THR A 1 199 ? 12.540 13.706 -7.072 1.00 30.17 199 THR A C 1
ATOM 1510 O O . THR A 1 199 ? 13.444 13.218 -6.400 1.00 30.17 199 THR A O 1
ATOM 1513 N N . GLY A 1 200 ? 11.821 13.003 -7.944 1.00 33.88 200 GLY A N 1
ATOM 1514 C CA . GLY A 1 200 ? 12.468 12.156 -8.939 1.00 33.88 200 GLY A CA 1
ATOM 1515 C C . GLY A 1 200 ? 13.098 10.843 -8.506 1.00 33.88 200 GLY A C 1
ATOM 1516 O O . GLY A 1 200 ? 14.048 10.390 -9.134 1.00 33.88 200 GLY A O 1
ATOM 1517 N N . GLY A 1 201 ? 12.501 10.164 -7.531 1.00 36.22 201 GLY A N 1
ATOM 1518 C CA . GLY A 1 201 ? 12.514 8.706 -7.618 1.00 36.22 201 GLY A CA 1
ATOM 1519 C C . GLY A 1 201 ? 11.902 8.304 -8.961 1.00 36.22 201 GLY A C 1
ATOM 1520 O O . GLY A 1 201 ? 10.812 8.766 -9.302 1.00 36.22 201 GLY A O 1
ATOM 1521 N N . ALA A 1 202 ? 12.624 7.501 -9.735 1.00 43.81 202 ALA A N 1
ATOM 1522 C CA . ALA A 1 202 ? 12.152 7.003 -11.018 1.00 43.81 202 ALA A CA 1
ATOM 1523 C C . ALA A 1 202 ? 10.917 6.106 -10.801 1.00 43.81 202 ALA A C 1
ATOM 1525 O O . ALA A 1 202 ? 9.977 6.143 -11.575 1.00 43.81 202 ALA A O 1
ATOM 1526 N N . GLY A 1 203 ? 10.840 5.383 -9.678 1.00 43.81 203 GLY A N 1
ATOM 1527 C CA . GLY A 1 203 ? 9.709 4.502 -9.372 1.00 43.81 203 GLY A CA 1
ATOM 1528 C C . GLY A 1 203 ? 8.424 5.185 -8.864 1.00 43.81 203 GLY A C 1
ATOM 1529 O O . GLY A 1 203 ? 8.419 6.356 -8.478 1.00 43.81 203 GLY A O 1
ATOM 1530 N N . PRO A 1 204 ? 7.314 4.425 -8.764 1.00 45.25 204 PRO A N 1
ATOM 1531 C CA . PRO A 1 204 ? 6.073 4.924 -8.184 1.00 45.25 204 PRO A CA 1
ATOM 1532 C C . PRO A 1 204 ? 6.286 5.437 -6.756 1.00 45.25 204 PRO A C 1
ATOM 1534 O O . PRO A 1 204 ? 6.948 4.785 -5.945 1.00 45.25 204 PRO A O 1
ATOM 1537 N N . LEU A 1 205 ? 5.707 6.601 -6.452 1.00 44.78 205 LEU A N 1
ATOM 1538 C CA . LEU A 1 205 ? 5.821 7.233 -5.138 1.00 44.78 205 LEU A CA 1
ATOM 1539 C C . LEU A 1 205 ? 5.001 6.448 -4.097 1.00 44.78 205 LEU A C 1
ATOM 1541 O O . LEU A 1 205 ? 3.778 6.346 -4.257 1.00 44.78 205 LEU A O 1
ATOM 1545 N N . PRO A 1 206 ? 5.603 5.935 -3.007 1.00 43.00 206 PRO A N 1
ATOM 1546 C CA . PRO A 1 206 ? 4.820 5.643 -1.817 1.00 43.00 206 PRO A CA 1
ATOM 1547 C C . PRO A 1 206 ? 4.263 6.958 -1.243 1.00 43.00 206 PRO A C 1
ATOM 1549 O O . PRO A 1 206 ? 4.805 8.035 -1.477 1.00 43.00 206 PRO A O 1
ATOM 1552 N N . ALA A 1 207 ? 3.178 6.897 -0.472 1.00 46.12 207 ALA A N 1
ATOM 1553 C CA . ALA A 1 207 ? 2.876 7.989 0.450 1.00 46.12 207 ALA A CA 1
ATOM 1554 C C . ALA A 1 207 ? 3.876 7.883 1.608 1.00 46.12 207 ALA A C 1
ATOM 1556 O O . ALA A 1 207 ? 3.921 6.848 2.278 1.00 46.12 207 ALA A O 1
ATOM 1557 N N . PHE A 1 208 ? 4.702 8.906 1.824 1.00 44.47 208 PHE A N 1
ATOM 1558 C CA . PHE A 1 208 ? 5.677 8.908 2.910 1.00 44.47 208 PHE A CA 1
ATOM 1559 C C . PHE A 1 208 ? 5.762 10.276 3.581 1.00 44.47 208 PHE A C 1
ATOM 1561 O O . PHE A 1 208 ? 5.610 11.324 2.955 1.00 44.47 208 PHE A O 1
ATOM 1568 N N . GLY A 1 209 ? 5.997 10.235 4.886 1.00 40.03 209 GLY A N 1
ATOM 1569 C CA . GLY A 1 209 ? 6.584 11.322 5.645 1.00 40.03 209 GLY A CA 1
ATOM 1570 C C . GLY A 1 209 ? 7.831 10.784 6.332 1.00 40.03 209 GLY A C 1
ATOM 1571 O O . GLY A 1 209 ? 7.934 9.582 6.599 1.00 40.03 209 GLY A O 1
ATOM 1572 N N . PHE A 1 210 ? 8.807 11.644 6.580 1.00 41.31 210 PHE A N 1
ATOM 1573 C CA . PHE A 1 210 ? 9.938 11.273 7.421 1.00 41.31 210 PHE A CA 1
ATOM 1574 C C . PHE A 1 210 ? 10.289 12.410 8.366 1.00 41.31 210 PHE A C 1
ATOM 1576 O O . PHE A 1 210 ? 10.236 13.587 8.003 1.00 41.31 210 PHE A O 1
ATOM 1583 N N . ALA A 1 211 ? 10.650 12.026 9.585 1.00 37.41 211 ALA A N 1
ATOM 1584 C CA . ALA A 1 211 ? 11.140 12.909 10.623 1.00 37.41 211 ALA A CA 1
ATOM 1585 C C . ALA A 1 211 ? 12.605 12.550 10.907 1.00 37.41 211 ALA A C 1
ATOM 1587 O O . ALA A 1 211 ? 12.912 11.445 11.350 1.00 37.41 211 ALA A O 1
ATOM 1588 N N . LEU A 1 212 ? 13.511 13.482 10.620 1.00 37.44 212 LEU A N 1
ATOM 1589 C CA . LEU A 1 212 ? 14.914 13.453 11.032 1.00 37.44 212 LEU A CA 1
ATOM 1590 C C . LEU A 1 212 ? 15.127 14.479 12.157 1.00 37.44 212 LEU A C 1
ATOM 1592 O O . LEU A 1 212 ? 14.358 15.441 12.267 1.00 37.44 212 LEU A O 1
ATOM 1596 N N . PRO A 1 213 ? 16.187 14.351 12.978 1.00 38.97 213 PRO A N 1
ATOM 1597 C CA . PRO A 1 213 ? 16.546 15.393 13.934 1.00 38.97 213 PRO A CA 1
ATOM 1598 C C . PRO A 1 213 ? 16.688 16.749 13.224 1.00 38.97 213 PRO A C 1
ATOM 1600 O O . PRO A 1 213 ? 17.576 16.944 12.399 1.00 38.97 213 PRO A O 1
ATOM 1603 N N . GLY A 1 214 ? 15.787 17.691 13.506 1.00 38.03 214 GLY A N 1
ATOM 1604 C CA . GLY A 1 214 ? 15.808 19.022 12.889 1.00 38.03 214 GLY A CA 1
ATOM 1605 C C . GLY A 1 214 ? 15.102 19.173 11.530 1.00 38.03 214 GLY A C 1
ATOM 1606 O O . GLY A 1 214 ? 15.050 20.302 11.049 1.00 38.03 214 GLY A O 1
ATOM 1607 N N . ARG A 1 215 ? 14.526 18.118 10.923 1.00 39.44 215 ARG A N 1
ATOM 1608 C CA . ARG A 1 215 ? 13.800 18.202 9.635 1.00 39.44 215 ARG A CA 1
ATOM 1609 C C . ARG A 1 215 ? 12.590 17.267 9.598 1.00 39.44 215 ARG A C 1
ATOM 1611 O O . ARG A 1 215 ? 12.725 16.096 9.933 1.00 39.44 215 ARG A O 1
ATOM 1618 N N . VAL A 1 216 ? 11.433 17.742 9.142 1.00 37.44 216 VAL A N 1
ATOM 1619 C CA . VAL A 1 216 ? 10.290 16.870 8.815 1.00 37.44 216 VAL A CA 1
ATOM 1620 C C . VAL A 1 216 ? 9.828 17.178 7.400 1.00 37.44 216 VAL A C 1
ATOM 1622 O O . VAL A 1 216 ? 9.823 18.330 6.972 1.00 37.44 216 VAL A O 1
ATOM 1625 N N . ALA A 1 217 ? 9.474 16.138 6.660 1.00 43.81 217 ALA A N 1
ATOM 1626 C CA . ALA A 1 217 ? 8.955 16.254 5.309 1.00 43.81 217 ALA A CA 1
ATOM 1627 C C . ALA A 1 217 ? 7.636 15.486 5.199 1.00 43.81 217 ALA A C 1
ATOM 1629 O O . ALA A 1 217 ? 7.569 14.332 5.632 1.00 43.81 217 ALA A O 1
ATOM 1630 N N . LEU A 1 218 ? 6.596 16.117 4.640 1.00 45.22 218 LEU A N 1
ATOM 1631 C CA . LEU A 1 218 ? 5.286 15.496 4.427 1.00 45.22 218 LEU A CA 1
ATOM 1632 C C . LEU A 1 218 ? 4.844 15.650 2.969 1.00 45.22 218 LEU A C 1
ATOM 1634 O O . LEU A 1 218 ? 4.633 16.758 2.478 1.00 45.22 218 LEU A O 1
ATOM 1638 N N . PHE A 1 219 ? 4.633 14.532 2.279 1.00 50.03 219 PHE A N 1
ATOM 1639 C CA . PHE A 1 219 ? 4.240 14.533 0.870 1.00 50.03 219 PHE A CA 1
ATOM 1640 C C . PHE A 1 219 ? 2.753 14.190 0.711 1.00 50.03 219 PHE A C 1
ATOM 1642 O O . PHE A 1 219 ? 2.377 13.022 0.638 1.00 50.03 219 PHE A O 1
ATOM 1649 N N . ALA A 1 220 ? 1.896 15.216 0.647 1.00 47.59 220 ALA A N 1
ATOM 1650 C CA . ALA A 1 220 ? 0.436 15.050 0.578 1.00 47.59 220 ALA A CA 1
ATOM 1651 C C . ALA A 1 220 ? -0.133 14.917 -0.855 1.00 47.59 220 ALA A C 1
ATOM 1653 O O . ALA A 1 220 ? -1.084 14.170 -1.067 1.00 47.59 220 ALA A O 1
ATOM 1654 N N . ALA A 1 221 ? 0.470 15.565 -1.861 1.00 46.50 221 ALA A N 1
ATOM 1655 C CA . ALA A 1 221 ? -0.114 15.654 -3.211 1.00 46.50 221 ALA A CA 1
ATOM 1656 C C . ALA A 1 221 ? -0.258 14.293 -3.928 1.00 46.50 221 ALA A C 1
ATOM 1658 O O . ALA A 1 221 ? -1.231 14.059 -4.643 1.00 46.50 221 ALA A O 1
ATOM 1659 N N . ALA A 1 222 ? 0.684 13.367 -3.716 1.00 47.62 222 ALA A N 1
ATOM 1660 C CA . ALA A 1 222 ? 0.578 12.003 -4.236 1.00 47.62 222 ALA A CA 1
ATOM 1661 C C . ALA A 1 222 ? -0.532 11.209 -3.517 1.00 47.62 222 ALA A C 1
ATOM 1663 O O . ALA A 1 222 ? -1.298 10.491 -4.161 1.00 47.62 222 ALA A O 1
ATOM 1664 N N . ALA A 1 223 ? -0.676 11.385 -2.199 1.00 49.12 223 ALA A N 1
ATOM 1665 C CA . ALA A 1 223 ? -1.729 10.744 -1.414 1.00 49.12 223 ALA A CA 1
ATOM 1666 C C . ALA A 1 223 ? -3.132 11.202 -1.857 1.00 49.12 223 ALA A C 1
ATOM 1668 O O . ALA A 1 223 ? -3.993 10.357 -2.091 1.00 49.12 223 ALA A O 1
ATOM 1669 N N . ASP A 1 224 ? -3.328 12.501 -2.112 1.00 52.16 224 ASP A N 1
ATOM 1670 C CA . ASP A 1 224 ? -4.600 13.057 -2.604 1.00 52.16 224 ASP A CA 1
ATOM 1671 C C . ASP A 1 224 ? -5.029 12.468 -3.958 1.00 52.16 224 ASP A C 1
ATOM 1673 O O . ASP A 1 224 ? -6.209 12.215 -4.227 1.00 52.16 224 ASP A O 1
ATOM 1677 N N . ALA A 1 225 ? -4.053 12.248 -4.836 1.00 54.69 225 ALA A N 1
ATOM 1678 C CA . ALA A 1 225 ? -4.284 11.718 -6.168 1.00 54.69 225 ALA A CA 1
ATOM 1679 C C . ALA A 1 225 ? -4.643 10.216 -6.117 1.00 54.69 225 ALA A C 1
ATOM 1681 O O . ALA A 1 225 ? -5.542 9.760 -6.829 1.00 54.69 225 ALA A O 1
ATOM 1682 N N . LEU A 1 226 ? -4.004 9.459 -5.216 1.00 54.72 226 LEU A N 1
ATOM 1683 C CA . LEU A 1 226 ? -4.375 8.078 -4.890 1.00 54.72 226 LEU A CA 1
ATOM 1684 C C . LEU A 1 226 ? -5.773 7.991 -4.251 1.00 54.72 226 LEU A C 1
ATOM 1686 O O . LEU A 1 226 ? -6.533 7.056 -4.529 1.00 54.72 226 LEU A O 1
ATOM 1690 N N . ASP A 1 227 ? -6.121 8.974 -3.419 1.00 59.00 227 ASP A N 1
ATOM 1691 C CA . ASP A 1 227 ? -7.360 9.015 -2.643 1.00 59.00 227 ASP A CA 1
ATOM 1692 C C . ASP A 1 227 ? -8.610 9.169 -3.509 1.00 59.00 227 ASP A C 1
ATOM 1694 O O . ASP A 1 227 ? -9.603 8.476 -3.256 1.00 59.00 227 ASP A O 1
ATOM 1698 N N . LYS A 1 228 ? -8.551 9.987 -4.570 1.00 57.97 228 LYS A N 1
ATOM 1699 C CA . LYS A 1 228 ? -9.643 10.101 -5.556 1.00 57.97 228 LYS A CA 1
ATOM 1700 C C . LYS A 1 228 ? -9.936 8.773 -6.251 1.00 57.97 228 LYS A C 1
ATOM 1702 O O . LYS A 1 228 ? -11.093 8.463 -6.516 1.00 57.97 228 LYS A O 1
ATOM 1707 N N . VAL A 1 229 ? -8.895 7.997 -6.553 1.00 61.19 229 VAL A N 1
ATOM 1708 C CA . VAL A 1 229 ? -9.022 6.795 -7.389 1.00 61.19 229 VAL A CA 1
ATOM 1709 C C . VAL A 1 229 ? -9.400 5.565 -6.569 1.00 61.19 229 VAL A C 1
ATOM 1711 O O . VAL A 1 229 ? -10.251 4.789 -6.997 1.00 61.19 229 VAL A O 1
ATOM 1714 N N . ARG A 1 230 ? -8.775 5.357 -5.402 1.00 74.81 230 ARG A N 1
ATOM 1715 C CA . ARG A 1 230 ? -8.932 4.104 -4.645 1.00 74.81 230 ARG A CA 1
ATOM 1716 C C . ARG A 1 230 ? -9.669 4.284 -3.327 1.00 74.81 230 ARG A C 1
ATOM 1718 O O . ARG A 1 230 ? -10.614 3.542 -3.077 1.00 74.81 230 ARG A O 1
ATOM 1725 N N . THR A 1 231 ? -9.269 5.238 -2.486 1.00 76.50 231 THR A N 1
ATOM 1726 C CA . THR A 1 231 ? -9.818 5.353 -1.124 1.00 76.50 231 THR A CA 1
ATOM 1727 C C . THR A 1 231 ? -11.288 5.767 -1.124 1.00 76.50 231 THR A C 1
ATOM 1729 O O . THR A 1 231 ? -12.088 5.137 -0.440 1.00 76.50 231 THR A O 1
ATOM 1732 N N . ALA A 1 232 ? -11.671 6.779 -1.908 1.00 80.25 232 ALA A N 1
ATOM 1733 C CA . ALA A 1 232 ? -13.060 7.238 -1.976 1.00 80.25 232 ALA A CA 1
ATOM 1734 C C . ALA A 1 232 ? -14.001 6.155 -2.537 1.00 80.25 232 ALA A C 1
ATOM 1736 O O . ALA A 1 232 ? -15.072 5.890 -1.982 1.00 80.25 232 ALA A O 1
ATOM 1737 N N . GLY A 1 233 ? -13.576 5.469 -3.601 1.00 81.88 233 GLY A N 1
ATOM 1738 C CA . GLY A 1 233 ? -14.320 4.345 -4.168 1.00 81.88 233 GLY A CA 1
ATOM 1739 C C . GLY A 1 233 ? -14.425 3.162 -3.202 1.00 81.88 233 GLY A C 1
ATOM 1740 O O . GLY A 1 233 ? -15.500 2.589 -3.034 1.00 81.88 233 GLY A O 1
ATOM 1741 N N . ALA A 1 234 ? -13.338 2.844 -2.495 1.00 86.00 234 ALA A N 1
ATOM 1742 C CA . ALA A 1 234 ? -13.334 1.812 -1.466 1.00 86.00 234 ALA A CA 1
ATOM 1743 C C . ALA A 1 234 ? -14.249 2.162 -0.286 1.00 86.00 234 ALA A C 1
ATOM 1745 O O . ALA A 1 234 ? -15.029 1.315 0.131 1.00 86.00 234 ALA A O 1
ATOM 1746 N N . LEU A 1 235 ? -14.216 3.398 0.221 1.00 87.88 235 LEU A N 1
ATOM 1747 C CA . LEU A 1 235 ? -15.134 3.848 1.270 1.00 87.88 235 LEU A CA 1
ATOM 1748 C C . LEU A 1 235 ? -16.588 3.745 0.818 1.00 87.88 235 LEU A C 1
ATOM 1750 O O . LEU A 1 235 ? -17.407 3.210 1.553 1.00 87.88 235 LEU A O 1
ATOM 1754 N N . SER A 1 236 ? -16.896 4.157 -0.410 1.00 85.94 236 SER A N 1
ATOM 1755 C CA . SER A 1 236 ? -18.244 4.008 -0.973 1.00 85.94 236 SER A CA 1
ATOM 1756 C C . SER A 1 236 ? -18.687 2.541 -1.045 1.00 85.94 236 SER A C 1
ATOM 1758 O O . SER A 1 236 ? -19.858 2.232 -0.842 1.00 85.94 236 SER A O 1
ATOM 1760 N N . ALA A 1 237 ? -17.756 1.623 -1.324 1.00 88.06 237 ALA A N 1
ATOM 1761 C CA . ALA A 1 237 ? -18.037 0.195 -1.431 1.00 88.06 237 ALA A CA 1
ATOM 1762 C C . ALA A 1 237 ? -18.087 -0.531 -0.075 1.00 88.06 237 ALA A C 1
ATOM 1764 O O . ALA A 1 237 ? -18.758 -1.564 0.029 1.00 88.06 237 ALA A O 1
ATOM 1765 N N . LEU A 1 238 ? -17.358 -0.044 0.936 1.00 91.44 238 LEU A N 1
ATOM 1766 C CA . LEU A 1 238 ? -17.053 -0.766 2.179 1.00 91.44 238 LEU A CA 1
ATOM 1767 C C . LEU A 1 238 ? -17.653 -0.148 3.443 1.00 91.44 238 LEU A C 1
ATOM 1769 O O . LEU A 1 238 ? -17.889 -0.887 4.396 1.00 91.44 238 LEU A O 1
ATOM 1773 N N . ALA A 1 239 ? -17.896 1.162 3.465 1.00 90.75 239 ALA A N 1
ATOM 1774 C CA . ALA A 1 239 ? -18.465 1.837 4.623 1.00 90.75 239 ALA A CA 1
ATOM 1775 C C . ALA A 1 239 ? -19.935 1.462 4.834 1.00 90.75 239 ALA A C 1
ATOM 1777 O O . ALA A 1 239 ? -20.658 1.165 3.881 1.00 90.75 239 ALA A O 1
ATOM 1778 N N . ASP A 1 240 ? -20.369 1.537 6.092 1.00 87.12 240 ASP A N 1
ATOM 1779 C CA . ASP A 1 240 ? -21.784 1.512 6.457 1.00 87.12 240 ASP A CA 1
ATOM 1780 C C . ASP A 1 240 ? -22.539 2.584 5.636 1.00 87.12 240 ASP A C 1
ATOM 1782 O O . ASP A 1 240 ? -22.120 3.752 5.651 1.00 87.12 240 ASP A O 1
ATOM 1786 N N . PRO A 1 241 ? -23.618 2.229 4.909 1.00 87.12 241 PRO A N 1
ATOM 1787 C CA . PRO A 1 241 ? -24.371 3.173 4.087 1.00 87.12 241 PRO A CA 1
ATOM 1788 C C . PRO A 1 241 ? -24.845 4.414 4.851 1.00 87.12 241 PRO A C 1
ATOM 1790 O O . PRO A 1 241 ? -24.874 5.505 4.277 1.00 87.12 241 PRO A O 1
ATOM 1793 N N . ALA A 1 242 ? -25.159 4.278 6.144 1.00 88.75 242 ALA A N 1
ATOM 1794 C CA . ALA A 1 242 ? -25.593 5.385 6.991 1.00 88.75 242 ALA A CA 1
ATOM 1795 C C . ALA A 1 242 ? -24.478 6.412 7.252 1.00 88.75 242 ALA A C 1
ATOM 1797 O O . ALA A 1 242 ? -24.764 7.573 7.543 1.00 88.75 242 ALA A O 1
ATOM 1798 N N . LEU A 1 243 ? -23.209 6.004 7.141 1.00 91.31 243 LEU A N 1
ATOM 1799 C CA . LEU A 1 243 ? -22.041 6.839 7.438 1.00 91.31 243 LEU A CA 1
ATOM 1800 C C . LEU A 1 243 ? -21.189 7.150 6.201 1.00 91.31 243 LEU A C 1
ATOM 1802 O O . LEU A 1 243 ? -20.367 8.063 6.251 1.00 91.31 243 LEU A O 1
ATOM 1806 N N . ALA A 1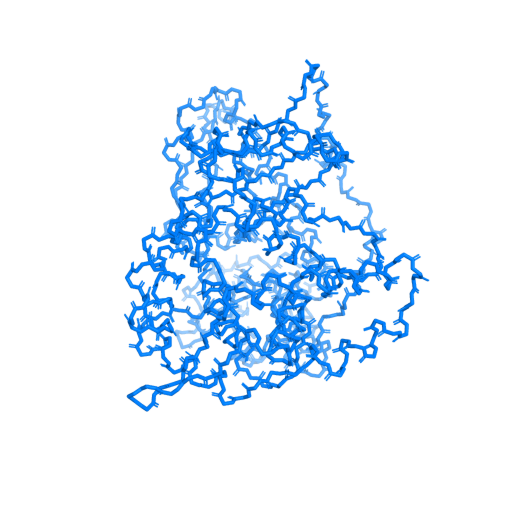 244 ? -21.392 6.452 5.081 1.00 90.00 244 ALA A N 1
ATOM 1807 C CA . ALA A 1 244 ? -20.574 6.575 3.875 1.00 90.00 244 ALA A CA 1
ATOM 1808 C C . ALA A 1 244 ? -20.471 8.022 3.360 1.00 90.00 244 ALA A C 1
ATOM 1810 O O . ALA A 1 244 ? -19.375 8.502 3.079 1.00 90.00 244 ALA A O 1
ATOM 1811 N N . SER A 1 245 ? -21.591 8.751 3.290 1.00 89.75 245 SER A N 1
ATOM 1812 C CA . SER A 1 245 ? -21.604 10.143 2.812 1.00 89.75 245 SER A CA 1
ATOM 1813 C C . SER A 1 245 ? -20.803 11.084 3.721 1.00 89.75 245 SER A C 1
ATOM 1815 O O . SER A 1 245 ? -20.064 11.941 3.233 1.00 89.75 245 SER A O 1
ATOM 1817 N N . ASP A 1 246 ? -20.912 10.912 5.039 1.00 93.94 246 ASP A N 1
ATOM 1818 C CA . ASP A 1 246 ? -20.144 11.702 5.999 1.00 93.94 246 ASP A CA 1
ATOM 1819 C C . ASP A 1 246 ? -18.652 11.349 5.974 1.00 93.94 246 ASP A C 1
ATOM 1821 O O . ASP A 1 246 ? -17.808 12.242 6.010 1.00 93.94 246 ASP A O 1
ATOM 1825 N N . LEU A 1 247 ? -18.319 10.059 5.876 1.00 92.50 247 LEU A N 1
ATOM 1826 C CA . LEU A 1 247 ? -16.936 9.594 5.771 1.00 92.50 247 LEU A CA 1
ATOM 1827 C C . LEU A 1 247 ? -16.263 10.134 4.508 1.00 92.50 247 LEU A C 1
ATOM 1829 O O . LEU A 1 247 ? -15.121 10.570 4.575 1.00 92.50 247 LEU A O 1
ATOM 1833 N N . LEU A 1 248 ? -16.972 10.179 3.377 1.00 88.00 248 LEU A N 1
ATOM 1834 C CA . LEU A 1 248 ? -16.458 10.774 2.142 1.00 88.00 248 LEU A CA 1
ATOM 1835 C C . LEU A 1 248 ? -16.225 12.283 2.276 1.00 88.00 248 LEU A C 1
ATOM 1837 O O . LEU A 1 248 ? -15.209 12.777 1.793 1.00 88.00 248 LEU A O 1
ATOM 1841 N N . ARG A 1 249 ? -17.116 13.012 2.963 1.00 88.75 249 ARG A N 1
ATOM 1842 C CA . ARG A 1 249 ? -16.905 14.440 3.268 1.00 88.75 249 ARG A CA 1
ATOM 1843 C C . ARG A 1 249 ? -15.692 14.665 4.169 1.00 88.75 249 ARG A C 1
ATOM 1845 O O . ARG A 1 249 ? -14.959 15.628 3.974 1.00 88.75 249 ARG A O 1
ATOM 1852 N N . CYS A 1 250 ? -15.486 13.787 5.146 1.00 90.50 250 CYS A N 1
ATOM 1853 C CA . CYS A 1 250 ? -14.388 13.889 6.103 1.00 90.50 250 CYS A CA 1
ATOM 1854 C C . CYS A 1 250 ? -13.058 13.322 5.605 1.00 90.50 250 CYS A C 1
ATOM 1856 O O . CYS A 1 250 ? -12.024 13.610 6.209 1.00 90.50 250 CYS A O 1
ATOM 1858 N N . LEU A 1 251 ? -13.067 12.564 4.506 1.00 84.88 251 LEU A N 1
ATOM 1859 C CA . LEU A 1 251 ? -11.905 11.842 4.000 1.00 84.88 251 LEU A CA 1
ATOM 1860 C C . LEU A 1 251 ? -10.644 12.716 3.848 1.00 84.88 251 LEU A C 1
ATOM 1862 O O . LEU A 1 251 ? -9.598 12.282 4.332 1.00 84.88 251 LEU A O 1
ATOM 1866 N N . PRO A 1 252 ? -10.696 13.933 3.264 1.00 77.94 252 PRO A N 1
ATOM 1867 C CA . PRO A 1 252 ? -9.497 14.764 3.130 1.00 77.94 252 PRO A CA 1
ATOM 1868 C C . PRO A 1 252 ? -8.877 15.137 4.485 1.00 77.94 252 PRO A C 1
ATOM 1870 O O . PRO A 1 252 ? -7.665 15.037 4.663 1.00 77.94 252 PRO A O 1
ATOM 1873 N N . GLN A 1 253 ? -9.710 15.500 5.469 1.00 83.69 253 GLN A N 1
ATOM 1874 C CA . GLN A 1 253 ? -9.257 15.856 6.819 1.00 83.69 253 GLN A CA 1
ATOM 1875 C C . GLN A 1 253 ? -8.726 14.632 7.569 1.00 83.69 253 GLN A C 1
ATOM 1877 O O . GLN A 1 253 ? -7.664 14.689 8.182 1.00 83.69 253 GLN A O 1
ATOM 1882 N N . HIS A 1 254 ? -9.431 13.500 7.488 1.00 89.00 254 HIS A N 1
ATOM 1883 C CA . HIS A 1 254 ? -9.006 12.242 8.101 1.00 89.00 254 HIS A CA 1
ATOM 1884 C C . HIS A 1 254 ? -7.658 11.763 7.575 1.00 89.00 254 HIS A C 1
ATOM 1886 O O . HIS A 1 254 ? -6.805 11.374 8.364 1.00 89.00 254 HIS A O 1
ATOM 1892 N N . ARG A 1 255 ? -7.439 11.825 6.260 1.00 78.50 255 ARG A N 1
ATOM 1893 C CA . ARG A 1 255 ? -6.173 11.432 5.636 1.00 78.50 255 ARG A CA 1
ATOM 1894 C C . ARG A 1 255 ? -5.032 12.353 6.023 1.00 78.50 255 ARG A C 1
ATOM 1896 O O . ARG A 1 255 ? -3.990 11.857 6.447 1.00 78.50 255 ARG A O 1
ATOM 1903 N N . LEU A 1 256 ? -5.241 13.667 5.923 1.00 75.12 256 LEU A N 1
ATOM 1904 C CA . LEU A 1 256 ? -4.234 14.648 6.315 1.00 75.12 256 LEU A CA 1
ATOM 1905 C C . LEU A 1 256 ? -3.862 14.480 7.789 1.00 75.12 256 LEU A C 1
ATOM 1907 O O . LEU A 1 256 ? -2.681 14.383 8.107 1.00 75.12 256 LEU A O 1
ATOM 1911 N N . ALA A 1 257 ? -4.854 14.379 8.675 1.00 81.00 257 ALA A N 1
ATOM 1912 C CA . ALA A 1 257 ? -4.619 14.174 10.096 1.00 81.00 257 ALA A CA 1
ATOM 1913 C C . ALA A 1 257 ? -3.959 12.814 10.379 1.00 81.00 257 ALA A C 1
ATOM 1915 O O . ALA A 1 257 ? -3.029 12.762 11.173 1.00 81.00 257 ALA A O 1
ATOM 1916 N N . GLN A 1 258 ? -4.358 11.725 9.713 1.00 84.31 258 GLN A N 1
ATOM 1917 C CA . GLN A 1 258 ? -3.715 10.413 9.878 1.00 84.31 258 GLN A CA 1
ATOM 1918 C C . GLN A 1 258 ? -2.251 10.461 9.476 1.00 84.31 258 GLN A C 1
ATOM 1920 O O . GLN A 1 258 ? -1.400 10.057 10.263 1.00 84.31 258 GLN A O 1
ATOM 1925 N N . LEU A 1 259 ? -1.954 10.995 8.294 1.00 74.00 259 LEU A N 1
ATOM 1926 C CA . LEU A 1 259 ? -0.589 11.132 7.812 1.00 74.00 259 LEU A CA 1
ATOM 1927 C C . LEU A 1 259 ? 0.227 12.035 8.746 1.00 74.00 259 LEU A C 1
ATOM 1929 O O . LEU A 1 259 ? 1.294 11.641 9.200 1.00 74.00 259 LEU A O 1
ATOM 1933 N N . ALA A 1 260 ? -0.289 13.214 9.092 1.00 70.31 260 ALA A N 1
ATOM 1934 C CA . ALA A 1 260 ? 0.414 14.167 9.941 1.00 70.31 260 ALA A CA 1
ATOM 1935 C C . ALA A 1 260 ? 0.680 13.605 11.343 1.00 70.31 260 ALA A C 1
ATOM 1937 O O . ALA A 1 260 ? 1.817 13.592 11.801 1.00 70.31 260 ALA A O 1
ATOM 1938 N N . LEU A 1 261 ? -0.339 13.093 12.032 1.00 77.44 261 LEU A N 1
ATOM 1939 C CA . LEU A 1 261 ? -0.182 12.596 13.399 1.00 77.44 261 LEU A CA 1
ATOM 1940 C C . LEU A 1 261 ? 0.751 11.385 13.454 1.00 77.44 261 LEU A C 1
ATOM 1942 O O . LEU A 1 261 ? 1.618 11.317 14.326 1.00 77.44 261 LEU A O 1
ATOM 1946 N N . ARG A 1 262 ? 0.605 10.457 12.506 1.00 80.19 262 ARG A N 1
ATOM 1947 C CA . ARG A 1 262 ? 1.421 9.247 12.430 1.00 80.19 262 ARG A CA 1
ATOM 1948 C C . ARG A 1 262 ? 2.870 9.562 12.104 1.00 80.19 262 ARG A C 1
ATOM 1950 O O . ARG A 1 262 ? 3.754 9.070 12.785 1.00 80.19 262 ARG A O 1
ATOM 1957 N N . GLU A 1 263 ? 3.123 10.376 11.088 1.00 69.69 263 GLU A N 1
ATOM 1958 C CA . GLU A 1 263 ? 4.474 10.596 10.564 1.00 69.69 263 GLU A CA 1
ATOM 1959 C C . GLU A 1 263 ? 5.255 11.657 11.342 1.00 69.69 263 GLU A C 1
ATOM 1961 O O . GLU A 1 263 ? 6.472 11.555 11.471 1.00 69.69 263 GLU A O 1
ATOM 1966 N N . VAL A 1 264 ? 4.567 12.669 11.877 1.00 66.31 264 VAL A N 1
ATOM 1967 C CA . VAL A 1 264 ? 5.207 13.794 12.573 1.00 66.31 264 VAL A CA 1
ATOM 1968 C C . VAL A 1 264 ? 5.358 13.517 14.067 1.00 66.31 264 VAL A C 1
ATOM 1970 O O . VAL A 1 264 ? 6.380 13.864 14.652 1.00 66.31 264 VAL A O 1
ATOM 1973 N N . ILE A 1 265 ? 4.346 12.910 14.697 1.00 67.56 265 ILE A N 1
ATOM 1974 C CA . ILE A 1 265 ? 4.305 12.732 16.159 1.00 67.56 265 ILE A CA 1
ATOM 1975 C C . ILE A 1 265 ? 4.477 11.264 16.560 1.00 67.56 265 ILE A C 1
ATOM 1977 O O . ILE A 1 265 ? 5.110 10.970 17.579 1.00 67.56 265 ILE A O 1
ATOM 1981 N N . GLY A 1 266 ? 3.867 10.351 15.803 1.00 67.25 266 GLY A N 1
ATOM 1982 C CA . GLY A 1 266 ? 3.825 8.923 16.106 1.00 67.25 266 GLY A CA 1
ATOM 1983 C C . GLY A 1 266 ? 5.095 8.171 15.728 1.00 67.25 266 GLY A C 1
ATOM 1984 O O . GLY A 1 266 ? 5.535 7.308 16.487 1.00 67.25 266 GLY A O 1
ATOM 1985 N N . ARG A 1 267 ? 5.693 8.502 14.582 1.00 69.38 267 ARG A N 1
ATOM 1986 C CA . ARG A 1 267 ? 6.850 7.803 14.033 1.00 69.38 267 ARG A CA 1
ATOM 1987 C C . ARG A 1 267 ? 8.080 8.120 14.870 1.00 69.38 267 ARG A C 1
ATOM 1989 O O . ARG A 1 267 ? 8.672 9.191 14.783 1.00 69.38 267 ARG A O 1
ATOM 1996 N N . GLN A 1 268 ? 8.464 7.142 15.673 1.00 68.75 268 GLN A N 1
ATOM 1997 C CA . GLN A 1 268 ? 9.708 7.106 16.422 1.00 68.75 268 GLN A CA 1
ATOM 1998 C C . GLN A 1 268 ? 10.283 5.717 16.200 1.00 68.75 268 GLN A C 1
ATOM 2000 O O . GLN A 1 268 ? 9.655 4.742 16.602 1.00 68.75 268 GLN A O 1
ATOM 2005 N N . SER A 1 269 ? 11.426 5.620 15.519 1.00 67.62 269 SER A N 1
ATOM 2006 C CA . SER A 1 269 ? 12.089 4.327 15.381 1.00 67.62 269 SER A CA 1
ATOM 2007 C C . SER A 1 269 ? 13.076 4.141 16.518 1.00 67.62 269 SER A C 1
ATOM 2009 O O . SER A 1 269 ? 14.060 4.872 16.633 1.00 67.62 269 SER A O 1
ATOM 2011 N N . GLU A 1 270 ? 12.798 3.156 17.364 1.00 65.94 270 GLU A N 1
ATOM 2012 C CA . GLU A 1 270 ? 13.718 2.720 18.419 1.00 65.94 270 GLU A CA 1
ATOM 2013 C C . GLU A 1 270 ? 14.614 1.564 17.942 1.00 65.94 270 GLU A C 1
ATOM 2015 O O . GLU A 1 270 ? 15.458 1.077 18.696 1.00 65.94 270 GLU A O 1
ATOM 2020 N N . GLY A 1 271 ? 14.448 1.125 16.685 1.00 70.44 271 GLY A N 1
ATOM 2021 C CA . GLY A 1 271 ? 15.232 0.056 16.063 1.00 70.44 271 GLY A CA 1
ATOM 2022 C C . GLY A 1 271 ? 14.966 -1.339 16.637 1.00 70.44 271 GLY A C 1
ATOM 2023 O O . GLY A 1 271 ? 15.771 -2.242 16.416 1.00 70.44 271 GLY A O 1
ATOM 2024 N N . LEU A 1 272 ? 13.876 -1.517 17.395 1.00 79.50 272 LEU A N 1
ATOM 2025 C CA . LEU A 1 272 ? 13.531 -2.781 18.058 1.00 79.50 272 LEU A CA 1
ATOM 2026 C C . LEU A 1 272 ? 12.820 -3.760 17.116 1.00 79.50 272 LEU A C 1
ATOM 2028 O O . LEU A 1 272 ? 13.264 -4.895 16.962 1.00 79.50 272 LEU A O 1
ATOM 2032 N N . ASP A 1 273 ? 11.721 -3.332 16.494 1.00 87.06 273 ASP A N 1
ATOM 2033 C CA . ASP A 1 273 ? 10.985 -4.092 15.482 1.00 87.06 273 ASP A CA 1
ATOM 2034 C C . ASP A 1 273 ? 10.114 -3.132 14.660 1.00 87.06 273 ASP A C 1
ATOM 2036 O O . ASP A 1 273 ? 9.402 -2.295 15.210 1.00 87.06 273 ASP A O 1
ATOM 2040 N N . ALA A 1 274 ? 10.130 -3.270 13.337 1.00 83.56 274 ALA A N 1
ATOM 2041 C CA . ALA A 1 274 ? 9.419 -2.345 12.461 1.00 83.56 274 ALA A CA 1
ATOM 2042 C C . ALA A 1 274 ? 7.879 -2.453 12.556 1.00 83.56 274 ALA A C 1
ATOM 2044 O O . ALA A 1 274 ? 7.188 -1.461 12.348 1.00 83.56 274 ALA A O 1
ATOM 2045 N N . THR A 1 275 ? 7.315 -3.611 12.925 1.00 89.06 275 THR A N 1
ATOM 2046 C CA . THR A 1 275 ? 5.867 -3.741 13.183 1.00 89.06 275 THR A CA 1
ATOM 2047 C C . THR A 1 275 ? 5.469 -3.015 14.466 1.00 89.06 275 THR A C 1
ATOM 2049 O O . THR A 1 275 ? 4.404 -2.403 14.512 1.00 89.06 275 THR A O 1
ATOM 2052 N N . LEU A 1 276 ? 6.318 -3.059 15.498 1.00 89.62 276 LEU A N 1
ATOM 2053 C CA . LEU A 1 276 ? 6.103 -2.304 16.735 1.00 89.62 276 LEU A CA 1
ATOM 2054 C C . LEU A 1 276 ? 6.126 -0.793 16.474 1.00 89.62 276 LEU A C 1
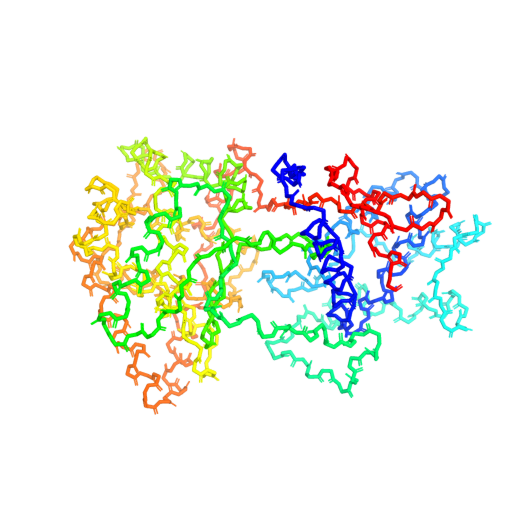ATOM 2056 O O . LEU A 1 276 ? 5.243 -0.084 16.959 1.00 89.62 276 LEU A O 1
ATOM 2060 N N . ASP A 1 277 ? 7.102 -0.323 15.694 1.00 84.62 277 ASP A N 1
ATOM 2061 C CA . ASP A 1 277 ? 7.225 1.087 15.311 1.00 84.62 277 ASP A CA 1
ATOM 2062 C C . ASP A 1 277 ? 5.980 1.556 14.528 1.00 84.62 277 ASP A C 1
ATOM 2064 O O . ASP A 1 277 ? 5.410 2.603 14.846 1.00 84.62 277 ASP A O 1
ATOM 2068 N N . GLU A 1 278 ? 5.501 0.759 13.562 1.00 87.25 278 GLU A N 1
ATOM 2069 C CA . GLU A 1 278 ? 4.295 1.085 12.786 1.00 87.25 278 GLU A CA 1
ATOM 2070 C C . GLU A 1 278 ? 3.028 1.100 13.662 1.00 87.25 278 GLU A C 1
ATOM 2072 O O . GLU A 1 278 ? 2.279 2.076 13.622 1.00 87.25 278 GLU A O 1
ATOM 2077 N N . ALA A 1 279 ? 2.823 0.088 14.515 1.00 93.69 279 ALA A N 1
ATOM 2078 C CA . ALA A 1 279 ? 1.659 0.019 15.405 1.00 93.69 279 ALA A CA 1
ATOM 2079 C C . ALA A 1 279 ? 1.632 1.172 16.420 1.00 93.69 279 ALA A C 1
ATOM 2081 O O . ALA A 1 279 ? 0.586 1.764 16.682 1.00 93.69 279 ALA A O 1
ATOM 2082 N N . ARG A 1 280 ? 2.784 1.544 16.992 1.00 91.56 280 ARG A N 1
ATOM 2083 C CA . ARG A 1 280 ? 2.875 2.707 17.890 1.00 91.56 280 ARG A CA 1
ATOM 2084 C C . ARG A 1 280 ? 2.529 4.002 17.164 1.00 91.56 280 ARG A C 1
ATOM 2086 O O . ARG A 1 280 ? 1.828 4.835 17.740 1.00 91.56 280 ARG A O 1
ATOM 2093 N N . ALA A 1 281 ? 3.008 4.178 15.934 1.00 83.12 281 ALA A N 1
ATOM 2094 C CA . ALA A 1 281 ? 2.719 5.372 15.150 1.00 83.12 281 ALA A CA 1
ATOM 2095 C C . ALA A 1 281 ? 1.217 5.500 14.842 1.00 83.12 281 ALA A C 1
ATOM 2097 O O . ALA A 1 281 ? 0.652 6.584 15.015 1.00 83.12 281 ALA A O 1
ATOM 2098 N N . ASP A 1 282 ? 0.568 4.395 14.465 1.00 92.56 282 ASP A N 1
ATOM 2099 C CA . ASP A 1 282 ? -0.879 4.329 14.228 1.00 92.56 282 ASP A CA 1
ATOM 2100 C C . ASP A 1 282 ? -1.668 4.648 15.511 1.00 92.56 282 ASP A C 1
ATOM 2102 O O . ASP A 1 282 ? -2.517 5.545 15.529 1.00 92.56 282 ASP A O 1
ATOM 2106 N N . LEU A 1 283 ? -1.312 4.028 16.638 1.00 96.06 283 LEU A N 1
ATOM 2107 C CA . LEU A 1 283 ? -1.984 4.254 17.921 1.00 96.06 283 LEU A CA 1
ATOM 2108 C C . LEU A 1 283 ? -1.815 5.675 18.458 1.00 96.06 283 LEU A C 1
ATOM 2110 O O . LEU A 1 283 ? -2.757 6.225 19.029 1.00 96.06 283 LEU A O 1
ATOM 2114 N N . VAL A 1 284 ? -0.652 6.303 18.260 1.00 87.69 284 VAL A N 1
ATOM 2115 C CA . VAL A 1 284 ? -0.466 7.725 18.587 1.00 87.69 284 VAL A CA 1
ATOM 2116 C C . VAL A 1 284 ? -1.422 8.587 17.765 1.00 87.69 284 VAL A C 1
ATOM 2118 O O . VAL A 1 284 ? -2.061 9.477 18.330 1.00 87.69 284 VAL A O 1
ATOM 2121 N N . ALA A 1 285 ? -1.578 8.308 16.468 1.00 88.00 285 ALA A N 1
ATOM 2122 C CA . ALA A 1 285 ? -2.542 9.023 15.638 1.00 88.00 285 ALA A CA 1
ATOM 2123 C C . ALA A 1 285 ? -3.979 8.818 16.135 1.00 88.00 285 ALA A C 1
ATOM 2125 O O . ALA A 1 285 ? -4.730 9.786 16.249 1.00 88.00 285 ALA A O 1
ATOM 2126 N N . HIS A 1 286 ? -4.349 7.590 16.506 1.00 96.00 286 HIS A N 1
ATOM 2127 C CA . HIS A 1 286 ? -5.669 7.295 17.056 1.00 96.00 286 HIS A CA 1
ATOM 2128 C C . HIS A 1 286 ? -5.944 8.013 18.380 1.00 96.00 286 HIS A C 1
ATOM 2130 O O . HIS A 1 286 ? -7.015 8.596 18.528 1.00 96.00 286 HIS A O 1
ATOM 2136 N N . VAL A 1 287 ? -4.976 8.040 19.301 1.00 92.56 287 VAL A N 1
ATOM 2137 C CA . VAL A 1 287 ? -5.113 8.735 20.588 1.00 92.56 287 VAL A CA 1
ATOM 2138 C C . VAL A 1 287 ? -5.233 10.247 20.396 1.00 92.56 287 VAL A C 1
ATOM 2140 O O . VAL A 1 287 ? -6.095 10.872 21.016 1.00 92.56 287 VAL A O 1
ATOM 2143 N N . LEU A 1 288 ? -4.395 10.839 19.542 1.00 87.56 288 LEU A N 1
ATOM 2144 C CA . LEU A 1 288 ? -4.377 12.286 19.323 1.00 87.56 288 LEU A CA 1
ATOM 2145 C C . LEU A 1 288 ? -5.570 12.780 18.509 1.00 87.56 288 LEU A C 1
ATOM 2147 O O . LEU A 1 288 ? -5.988 13.917 18.701 1.00 87.56 288 LEU A O 1
ATOM 2151 N N . ALA A 1 289 ? -6.158 11.945 17.651 1.00 89.56 289 ALA A N 1
ATOM 2152 C CA . ALA A 1 289 ? -7.327 12.323 16.864 1.00 89.56 289 ALA A CA 1
ATOM 2153 C C . ALA A 1 289 ? -8.517 12.784 17.721 1.00 89.56 289 ALA A C 1
ATOM 2155 O O . ALA A 1 289 ? -9.318 13.594 17.261 1.00 89.56 289 ALA A O 1
ATOM 2156 N N . ALA A 1 290 ? -8.627 12.326 18.972 1.00 89.56 290 ALA A N 1
ATOM 2157 C CA . ALA A 1 290 ? -9.659 12.760 19.915 1.00 89.56 290 ALA A CA 1
ATOM 2158 C C . ALA A 1 290 ? -9.342 14.083 20.646 1.00 89.56 290 ALA A C 1
ATOM 2160 O O . ALA A 1 290 ? -10.200 14.595 21.366 1.00 89.56 290 ALA A O 1
ATOM 2161 N N . ASP A 1 291 ? -8.147 14.658 20.469 1.00 87.56 291 ASP A N 1
ATOM 2162 C CA . ASP A 1 291 ? -7.750 15.906 21.125 1.00 87.56 291 ASP A CA 1
ATOM 2163 C C . ASP A 1 291 ? -8.526 17.100 20.531 1.00 87.56 291 ASP A C 1
ATOM 2165 O O . ASP A 1 291 ? -8.472 17.337 19.316 1.00 87.56 291 ASP A O 1
ATOM 2169 N N . PRO A 1 292 ? -9.269 17.878 21.342 1.00 85.62 292 PRO A N 1
ATOM 2170 C CA . PRO A 1 292 ? -10.030 19.024 20.851 1.00 85.62 292 PRO A CA 1
ATOM 2171 C C . PRO A 1 292 ? -9.155 20.094 20.186 1.00 85.62 292 PRO A C 1
ATOM 2173 O O . PRO A 1 292 ? -9.659 20.807 19.316 1.00 85.62 292 PRO A O 1
ATOM 2176 N N . ARG A 1 293 ? -7.857 20.170 20.516 1.00 82.75 293 ARG A N 1
ATOM 2177 C CA . ARG A 1 293 ? -6.914 21.109 19.893 1.00 82.75 293 ARG A CA 1
ATOM 2178 C C . ARG A 1 293 ? -6.773 20.878 18.394 1.00 82.75 293 ARG A C 1
ATOM 2180 O O . ARG A 1 293 ? -6.564 21.836 17.666 1.00 82.75 293 ARG A O 1
ATOM 2187 N N . LEU A 1 294 ? -6.972 19.657 17.884 1.00 78.62 294 LEU A N 1
ATOM 2188 C CA . LEU A 1 294 ? -6.940 19.417 16.432 1.00 78.62 294 LEU A CA 1
ATOM 2189 C C . LEU A 1 294 ? -8.020 20.198 15.670 1.00 78.62 294 LEU A C 1
ATOM 2191 O O . LEU A 1 294 ? -7.840 20.477 14.484 1.00 78.62 294 LEU A O 1
ATOM 2195 N N . ARG A 1 295 ? -9.113 20.578 16.346 1.00 83.81 295 ARG A N 1
ATOM 2196 C CA . ARG A 1 295 ? -10.132 21.472 15.783 1.00 83.81 295 ARG A CA 1
ATOM 2197 C C . ARG A 1 295 ? -9.649 22.908 15.713 1.00 83.81 295 ARG A C 1
ATOM 2199 O O . ARG A 1 295 ? -9.879 23.573 14.713 1.00 83.81 295 ARG A O 1
ATOM 2206 N N . GLU A 1 296 ? -8.961 23.359 16.757 1.00 76.44 296 GLU A N 1
ATOM 2207 C CA . GLU A 1 296 ? -8.359 24.695 16.824 1.00 76.44 296 GLU A CA 1
ATOM 2208 C C . GLU A 1 296 ? -7.271 24.862 15.756 1.00 76.44 296 GLU A C 1
ATOM 2210 O O . GLU A 1 296 ? -7.161 25.924 15.154 1.00 76.44 296 GLU A O 1
ATOM 2215 N N . LEU A 1 297 ? -6.529 23.790 15.454 1.00 68.50 297 LEU A N 1
ATOM 2216 C CA . LEU A 1 297 ? -5.546 23.772 14.368 1.00 68.50 297 LEU A CA 1
ATOM 2217 C C . LEU A 1 297 ? -6.164 23.644 12.965 1.00 68.50 297 LEU A C 1
ATOM 2219 O O . LEU A 1 297 ? -5.434 23.703 11.981 1.00 68.50 297 LEU A O 1
ATOM 2223 N N . GLY A 1 298 ? -7.473 23.405 12.846 1.00 71.88 298 GLY A N 1
ATOM 2224 C CA . GLY A 1 298 ? -8.133 23.180 11.557 1.00 71.88 298 GLY A CA 1
ATOM 2225 C C . GLY A 1 298 ? -7.822 21.829 10.894 1.00 71.88 298 GLY A C 1
ATOM 2226 O O . GLY A 1 298 ? -8.180 21.631 9.737 1.00 71.88 298 GLY A O 1
ATOM 2227 N N . LEU A 1 299 ? -7.193 20.879 11.602 1.00 74.00 299 LEU A N 1
ATOM 2228 C CA . LEU A 1 299 ? -6.883 19.545 11.064 1.00 74.00 299 LEU A CA 1
ATOM 2229 C C . LEU A 1 299 ? -8.118 18.646 10.965 1.00 74.00 299 LEU A C 1
ATOM 2231 O O . LEU A 1 299 ? -8.241 17.861 10.027 1.00 74.00 299 LEU A O 1
ATOM 2235 N N . LEU A 1 300 ? -9.023 18.741 11.940 1.00 84.50 300 LEU A N 1
ATOM 2236 C CA . LEU A 1 300 ? -10.273 17.984 11.973 1.00 84.50 300 LEU A CA 1
ATOM 2237 C C . LEU A 1 300 ? -11.413 18.897 12.418 1.00 84.50 300 LEU A C 1
ATOM 2239 O O . LEU A 1 300 ? -11.347 19.517 13.471 1.00 84.50 300 LEU A O 1
ATOM 2243 N N . SER A 1 301 ? -12.510 18.927 11.669 1.00 90.00 301 SER A N 1
ATOM 2244 C CA . SER A 1 301 ? -13.773 19.489 12.153 1.00 90.00 301 SER A CA 1
ATOM 2245 C C . SER A 1 301 ? -14.364 18.615 13.266 1.00 90.00 301 SER A C 1
ATOM 2247 O O . SER A 1 301 ? -14.036 17.434 13.383 1.00 90.00 301 SER A O 1
ATOM 2249 N N . ALA A 1 302 ? -15.303 19.149 14.053 1.00 94.00 302 ALA A N 1
ATOM 2250 C CA . ALA A 1 302 ? -15.960 18.383 15.118 1.00 94.00 302 ALA A CA 1
ATOM 2251 C C . ALA A 1 302 ? -16.628 17.092 14.606 1.00 94.00 302 ALA A C 1
ATOM 2253 O O . ALA A 1 302 ? -16.496 16.036 15.227 1.00 94.00 302 ALA A O 1
ATOM 2254 N N . ARG A 1 303 ? -17.293 17.151 13.442 1.00 94.31 303 ARG A N 1
ATOM 2255 C CA . ARG A 1 303 ? -17.921 15.972 12.829 1.00 94.31 303 ARG A CA 1
ATOM 2256 C C . ARG A 1 303 ? -16.880 14.954 12.373 1.00 94.31 303 ARG A C 1
ATOM 2258 O O . ARG A 1 303 ? -17.055 13.763 12.616 1.00 94.31 303 ARG A O 1
ATOM 2265 N N . CYS A 1 304 ? -15.791 15.403 11.752 1.00 94.12 304 CYS A N 1
ATOM 2266 C CA . CYS A 1 304 ? -14.742 14.492 11.302 1.00 94.12 304 CYS A CA 1
ATOM 2267 C C . CYS A 1 304 ? -14.000 13.871 12.482 1.00 94.12 304 CYS A C 1
ATOM 2269 O O . CYS A 1 304 ? -13.798 12.663 12.504 1.00 94.12 304 CYS A O 1
ATOM 2271 N N . GLN A 1 305 ? -13.715 14.632 13.529 1.00 94.94 305 GLN A N 1
ATOM 2272 C CA . GLN A 1 305 ? -13.176 14.087 14.769 1.00 94.94 305 GLN A CA 1
ATOM 2273 C C . GLN A 1 305 ? -14.071 12.983 15.364 1.00 94.94 305 GLN A C 1
ATOM 2275 O O . GLN A 1 305 ? -13.575 11.912 15.703 1.00 94.94 305 GLN A O 1
ATOM 2280 N N . GLN A 1 306 ? -15.393 13.187 15.409 1.00 95.69 306 GLN A N 1
ATOM 2281 C CA . GLN A 1 306 ? -16.343 12.167 15.874 1.00 95.69 306 GLN A CA 1
ATOM 2282 C C . GLN A 1 306 ? -16.320 10.888 15.016 1.00 95.69 306 GLN A C 1
ATOM 2284 O O . GLN A 1 306 ? -16.505 9.790 15.538 1.00 95.69 306 GLN A O 1
ATOM 2289 N N . LEU A 1 307 ? -16.115 11.018 13.703 1.00 96.62 307 LEU A N 1
ATOM 2290 C CA . LEU A 1 307 ? -16.126 9.899 12.753 1.00 96.62 307 LEU A CA 1
ATOM 2291 C C . LEU A 1 307 ? -14.778 9.199 12.591 1.00 96.62 307 LEU A C 1
ATOM 2293 O O . LEU A 1 307 ? -14.708 8.187 11.895 1.00 96.62 307 LEU A O 1
ATOM 2297 N N . TRP A 1 308 ? -13.721 9.700 13.227 1.00 96.94 308 TRP A N 1
ATOM 2298 C CA . TRP A 1 308 ? -12.388 9.112 13.148 1.00 96.94 308 TRP A CA 1
ATOM 2299 C C . TRP A 1 308 ? -12.345 7.606 13.478 1.00 96.94 308 TRP A C 1
ATOM 2301 O O . TRP A 1 308 ? -11.764 6.857 12.690 1.00 96.94 308 TRP A O 1
ATOM 2311 N N . PRO A 1 309 ? -13.000 7.113 14.553 1.00 97.56 309 PRO A N 1
ATOM 2312 C CA . PRO A 1 309 ? -13.048 5.680 14.851 1.00 97.56 309 PRO A CA 1
ATOM 2313 C C . PRO A 1 309 ? -13.630 4.850 13.702 1.00 97.56 309 PRO A C 1
ATOM 2315 O O . PRO A 1 309 ? -13.097 3.800 13.347 1.00 97.56 309 PRO A O 1
ATOM 2318 N N . GLN A 1 310 ? -14.707 5.339 13.081 1.00 96.75 310 GLN A N 1
ATOM 2319 C CA . GLN A 1 310 ? -15.354 4.645 11.971 1.00 96.75 310 GLN A CA 1
ATOM 2320 C C . GLN A 1 310 ? -14.507 4.699 10.692 1.00 96.75 310 GLN A C 1
ATOM 2322 O O . GLN A 1 310 ? -14.465 3.727 9.932 1.00 96.75 310 GLN A O 1
ATOM 2327 N N . PHE A 1 311 ? -13.816 5.813 10.451 1.00 95.25 311 PHE A N 1
ATOM 2328 C CA . PHE A 1 311 ? -12.845 5.929 9.368 1.00 95.25 311 PHE A CA 1
ATOM 2329 C C . PHE A 1 311 ? -11.724 4.892 9.515 1.00 95.25 311 PHE A C 1
ATOM 2331 O O . PHE A 1 311 ? -11.488 4.125 8.580 1.00 95.25 311 PHE A O 1
ATOM 2338 N N . ALA A 1 312 ? -11.111 4.798 10.701 1.00 95.62 312 ALA A N 1
ATOM 2339 C CA . ALA A 1 312 ? -10.072 3.814 11.001 1.00 95.62 312 ALA A CA 1
ATOM 2340 C C . ALA A 1 312 ? -10.571 2.375 10.790 1.00 95.62 312 ALA A C 1
ATOM 2342 O O . ALA A 1 312 ? -9.964 1.618 10.035 1.00 95.62 312 ALA A O 1
ATOM 2343 N N . ALA A 1 313 ? -11.739 2.035 11.347 1.00 95.62 313 ALA A N 1
ATOM 2344 C CA . ALA A 1 313 ? -12.360 0.722 11.173 1.00 95.62 313 ALA A CA 1
ATOM 2345 C C . ALA A 1 313 ? -12.586 0.365 9.695 1.00 95.62 313 ALA A C 1
ATOM 2347 O O . ALA A 1 313 ? -12.294 -0.749 9.260 1.00 95.62 313 ALA A O 1
ATOM 2348 N N . THR A 1 314 ? -13.063 1.319 8.893 1.00 93.62 314 THR A N 1
ATOM 2349 C CA . THR A 1 314 ? -13.317 1.071 7.467 1.00 93.62 314 THR A CA 1
ATOM 2350 C C . THR A 1 314 ? -12.010 0.871 6.690 1.00 93.62 314 THR A C 1
ATOM 2352 O O . THR A 1 314 ? -11.956 0.030 5.792 1.00 93.62 314 THR A O 1
ATOM 2355 N N . LEU A 1 315 ? -10.934 1.582 7.051 1.00 90.81 315 LEU A N 1
ATOM 2356 C CA . LEU A 1 315 ? -9.611 1.368 6.458 1.00 90.81 315 LEU A CA 1
ATOM 2357 C C . LEU A 1 315 ? -8.975 0.034 6.872 1.00 90.81 315 LEU A C 1
ATOM 2359 O O . LEU A 1 315 ? -8.367 -0.621 6.026 1.00 90.81 315 LEU A O 1
ATOM 2363 N N . TRP A 1 316 ? -9.143 -0.406 8.120 1.00 93.50 316 TRP A N 1
ATOM 2364 C CA . TRP A 1 316 ? -8.701 -1.736 8.561 1.00 93.50 316 TRP A CA 1
ATOM 2365 C C . TRP A 1 316 ? -9.491 -2.864 7.889 1.00 93.50 316 TRP A C 1
ATOM 2367 O O . TRP A 1 316 ? -8.939 -3.916 7.574 1.00 93.50 316 TRP A O 1
ATOM 2377 N N . PHE A 1 317 ? -10.774 -2.647 7.596 1.00 92.19 317 PHE A N 1
ATOM 2378 C CA . PHE A 1 317 ? -11.552 -3.599 6.805 1.00 92.19 317 PHE A CA 1
ATOM 2379 C C . PHE A 1 317 ? -11.091 -3.627 5.339 1.00 92.19 317 PHE A C 1
ATOM 2381 O O . PHE A 1 317 ? -10.886 -4.696 4.768 1.00 92.19 317 PHE A O 1
ATOM 2388 N N . LEU A 1 318 ? -10.826 -2.461 4.738 1.00 88.81 318 LEU A N 1
ATOM 2389 C CA . LEU A 1 318 ? -10.208 -2.368 3.412 1.00 88.81 318 LEU A CA 1
ATOM 2390 C C . LEU A 1 318 ? -8.844 -3.075 3.363 1.00 88.81 318 LEU A C 1
ATOM 2392 O O . LEU A 1 318 ? -8.503 -3.681 2.342 1.00 88.81 318 LEU A O 1
ATOM 2396 N N . SER A 1 319 ? -8.064 -3.014 4.447 1.00 87.75 319 SER A N 1
ATOM 2397 C CA . SER A 1 319 ? -6.707 -3.557 4.472 1.00 87.75 319 SER A CA 1
ATOM 2398 C C . SER A 1 319 ? -6.663 -5.070 4.232 1.00 87.75 319 SER A C 1
ATOM 2400 O O . SER A 1 319 ? -5.686 -5.561 3.667 1.00 87.75 319 SER A O 1
ATOM 2402 N N . GLN A 1 320 ? -7.758 -5.785 4.512 1.00 88.44 320 GLN A N 1
ATOM 2403 C CA . GLN A 1 320 ? -7.891 -7.225 4.270 1.00 88.44 320 GLN A CA 1
ATOM 2404 C C . GLN A 1 320 ? -7.648 -7.609 2.799 1.00 88.44 320 GLN A C 1
ATOM 2406 O O . GLN A 1 320 ? -7.221 -8.726 2.512 1.00 88.44 320 GLN A O 1
ATOM 2411 N N . ALA A 1 321 ? -7.856 -6.687 1.850 1.00 86.12 321 ALA A N 1
ATOM 2412 C CA . ALA A 1 321 ? -7.581 -6.910 0.429 1.00 86.12 321 ALA A CA 1
ATOM 2413 C C . ALA A 1 321 ? -6.098 -6.759 0.018 1.00 86.12 321 ALA A C 1
ATOM 2415 O O . ALA A 1 321 ? -5.784 -6.990 -1.155 1.00 86.12 321 ALA A O 1
ATOM 2416 N N . HIS A 1 322 ? -5.179 -6.388 0.925 1.00 80.00 322 HIS A N 1
ATOM 2417 C CA . HIS A 1 322 ? -3.744 -6.287 0.600 1.00 80.00 322 HIS A CA 1
ATOM 2418 C C . HIS A 1 322 ? -3.129 -7.649 0.262 1.00 80.00 322 HIS A C 1
ATOM 2420 O O . HIS A 1 322 ? -2.343 -7.745 -0.682 1.00 80.00 322 HIS A O 1
ATOM 2426 N N . LEU A 1 323 ? -3.530 -8.717 0.962 1.00 80.50 323 LEU A N 1
ATOM 2427 C CA . LEU A 1 323 ? -3.036 -10.073 0.719 1.00 80.50 323 LEU A CA 1
ATOM 2428 C C . LEU A 1 323 ? -4.061 -10.885 -0.093 1.00 80.50 323 LEU A C 1
ATOM 2430 O O . LEU A 1 323 ? -4.914 -11.541 0.497 1.00 80.50 323 LEU A O 1
ATOM 2434 N N . PRO A 1 324 ? -4.000 -10.908 -1.440 1.00 74.62 324 PRO A N 1
ATOM 2435 C CA . PRO A 1 324 ? -5.027 -11.527 -2.285 1.00 74.62 324 PRO A CA 1
ATOM 2436 C C . PRO A 1 324 ? -5.087 -13.055 -2.163 1.00 74.62 324 PRO A C 1
ATOM 2438 O O . PRO A 1 324 ? -6.070 -13.661 -2.579 1.00 74.62 324 PRO A O 1
ATOM 2441 N N . SER A 1 325 ? -4.030 -13.690 -1.648 1.00 77.31 325 SER A N 1
ATOM 2442 C CA . SER A 1 325 ? -3.935 -15.144 -1.517 1.00 77.31 325 SER A CA 1
ATOM 2443 C C . SER A 1 325 ? -3.038 -15.555 -0.348 1.00 77.31 325 SER A C 1
ATOM 2445 O O . SER A 1 325 ? -2.055 -14.885 -0.033 1.00 77.31 325 SER A O 1
ATOM 2447 N N . GLY A 1 326 ? -3.347 -16.703 0.260 1.00 81.06 326 GLY A N 1
ATOM 2448 C CA . GLY A 1 326 ? -2.709 -17.160 1.498 1.00 81.06 326 GLY A CA 1
ATOM 2449 C C . GLY A 1 326 ? -3.181 -16.377 2.723 1.00 81.06 326 GLY A C 1
ATOM 2450 O O . GLY A 1 326 ? -3.892 -15.391 2.598 1.00 81.06 326 GLY A O 1
ATOM 2451 N N . GLU A 1 327 ? -2.833 -16.838 3.916 1.00 80.69 327 GLU A N 1
ATOM 2452 C CA . GLU A 1 327 ? -3.357 -16.242 5.159 1.00 80.69 327 GLU A CA 1
ATOM 2453 C C . GLU A 1 327 ? -2.283 -15.553 5.991 1.00 80.69 327 GLU A C 1
ATOM 2455 O O . GLU A 1 327 ? -2.613 -14.754 6.859 1.00 80.69 327 GLU A O 1
ATOM 2460 N N . ARG A 1 328 ? -1.006 -15.841 5.718 1.00 85.62 328 ARG A N 1
ATOM 2461 C CA . ARG A 1 328 ? 0.114 -15.313 6.491 1.00 85.62 328 ARG A CA 1
ATOM 2462 C C . ARG A 1 328 ? 0.485 -13.901 6.045 1.00 85.62 328 ARG A C 1
ATOM 2464 O O . ARG A 1 328 ? 0.813 -13.695 4.876 1.00 85.62 328 ARG A O 1
ATOM 2471 N N . ILE A 1 329 ? 0.446 -12.970 6.991 1.00 85.56 329 ILE A N 1
ATOM 2472 C CA . ILE A 1 329 ? 0.814 -11.566 6.808 1.00 85.56 329 ILE A CA 1
ATOM 2473 C C . ILE A 1 329 ? 2.287 -11.389 7.180 1.00 85.56 329 ILE A C 1
ATOM 2475 O O . ILE A 1 329 ? 2.679 -11.700 8.302 1.00 85.56 329 ILE A O 1
ATOM 2479 N N . GLU A 1 330 ? 3.084 -10.868 6.249 1.00 78.75 330 GLU A N 1
ATOM 2480 C CA . GLU A 1 330 ? 4.512 -10.591 6.477 1.00 78.75 330 GLU A CA 1
ATOM 2481 C C . GLU A 1 330 ? 4.801 -9.091 6.612 1.00 78.75 330 GLU A C 1
ATOM 2483 O O . GLU A 1 330 ? 5.656 -8.702 7.401 1.00 78.75 330 GLU A O 1
ATOM 2488 N N . GLU A 1 331 ? 4.080 -8.252 5.863 1.00 79.56 331 GLU A N 1
ATOM 2489 C CA . GLU A 1 331 ? 4.288 -6.801 5.804 1.00 79.56 331 GLU A CA 1
ATOM 2490 C C . GLU A 1 331 ? 4.028 -6.121 7.148 1.00 79.56 331 GLU A C 1
ATOM 2492 O O . GLU A 1 331 ? 2.982 -6.320 7.768 1.00 79.56 331 GLU A O 1
ATOM 2497 N N . GLU A 1 332 ? 4.982 -5.303 7.583 1.00 84.69 332 GLU A N 1
ATOM 2498 C CA . GLU A 1 332 ? 5.028 -4.696 8.906 1.00 84.69 332 GLU A CA 1
ATOM 2499 C C . GLU A 1 332 ? 3.755 -3.927 9.255 1.00 84.69 332 GLU A C 1
ATOM 2501 O O . GLU A 1 332 ? 3.205 -4.123 10.341 1.00 84.69 332 GLU A O 1
ATOM 2506 N N . ARG A 1 333 ? 3.274 -3.087 8.335 1.00 84.50 333 ARG A N 1
ATOM 2507 C CA . ARG A 1 333 ? 2.088 -2.251 8.525 1.00 84.50 333 ARG A CA 1
ATOM 2508 C C . ARG A 1 333 ? 0.804 -3.069 8.496 1.00 84.50 333 ARG A C 1
ATOM 2510 O O . ARG A 1 333 ? -0.087 -2.814 9.303 1.00 84.50 333 ARG A O 1
ATOM 2517 N N . GLN A 1 334 ? 0.696 -4.085 7.638 1.00 86.25 334 GLN A N 1
ATOM 2518 C CA . GLN A 1 334 ? -0.437 -5.014 7.679 1.00 86.25 334 GLN A CA 1
ATOM 2519 C C . GLN A 1 334 ? -0.476 -5.787 8.999 1.00 86.25 334 GLN A C 1
ATOM 2521 O O . GLN A 1 334 ? -1.558 -5.968 9.555 1.00 86.25 334 GLN A O 1
ATOM 2526 N N . ARG A 1 335 ? 0.678 -6.210 9.534 1.00 92.38 335 ARG A N 1
ATOM 2527 C CA . ARG A 1 335 ? 0.739 -6.854 10.855 1.00 92.38 335 ARG A CA 1
ATOM 2528 C C . ARG A 1 335 ? 0.305 -5.888 11.960 1.00 92.38 335 ARG A C 1
ATOM 2530 O O . ARG A 1 335 ? -0.503 -6.270 12.799 1.00 92.38 335 ARG A O 1
ATOM 2537 N N . ALA A 1 336 ? 0.767 -4.637 11.930 1.00 93.19 336 ALA A N 1
ATOM 2538 C CA . ALA A 1 336 ? 0.329 -3.600 12.869 1.00 93.19 336 ALA A CA 1
ATOM 2539 C C . ALA A 1 336 ? -1.197 -3.400 12.823 1.00 93.19 336 ALA A C 1
ATOM 2541 O O . ALA A 1 336 ? -1.874 -3.524 13.841 1.00 93.19 336 ALA A O 1
ATOM 2542 N N . THR A 1 337 ? -1.758 -3.245 11.620 1.00 94.25 337 THR A N 1
ATOM 2543 C CA . THR A 1 337 ? -3.211 -3.154 11.418 1.00 94.25 337 THR A CA 1
ATOM 2544 C C . THR A 1 337 ? -3.947 -4.386 11.951 1.00 94.25 337 THR A C 1
ATOM 2546 O O . THR A 1 337 ? -4.998 -4.257 12.574 1.00 94.25 337 THR A O 1
ATOM 2549 N N . GLN A 1 338 ? -3.414 -5.591 11.734 1.00 95.12 338 GLN A N 1
ATOM 2550 C CA . GLN A 1 338 ? -4.041 -6.823 12.211 1.00 95.12 338 GLN A CA 1
ATOM 2551 C C . GLN A 1 338 ? -4.008 -6.935 13.744 1.00 95.12 338 GLN A C 1
ATOM 2553 O O . GLN A 1 338 ? -4.984 -7.391 14.343 1.00 95.12 338 GLN A O 1
ATOM 2558 N N . LEU A 1 339 ? -2.926 -6.474 14.381 1.00 97.38 339 LEU A N 1
ATOM 2559 C CA . LEU A 1 339 ? -2.825 -6.372 15.837 1.00 97.38 339 LEU A CA 1
ATOM 2560 C C . LEU A 1 339 ? -3.902 -5.435 16.402 1.00 97.38 339 LEU A C 1
ATOM 2562 O O . LEU A 1 339 ? -4.583 -5.791 17.365 1.00 97.38 339 LEU A O 1
ATOM 2566 N N . GLU A 1 340 ? -4.079 -4.261 15.795 1.00 97.44 340 GLU A N 1
ATOM 2567 C CA . GLU A 1 340 ? -5.097 -3.289 16.205 1.00 97.44 340 GLU A CA 1
ATOM 2568 C C . GLU A 1 340 ? -6.510 -3.831 15.992 1.00 97.44 340 GLU A C 1
ATOM 2570 O O . GLU A 1 340 ? -7.338 -3.789 16.902 1.00 97.44 340 GLU A O 1
ATOM 2575 N N . LEU A 1 341 ? -6.777 -4.436 14.837 1.00 95.56 341 LEU A N 1
ATOM 2576 C CA . LEU A 1 341 ? -8.065 -5.049 14.535 1.00 95.56 341 LEU A CA 1
ATOM 2577 C C . LEU A 1 341 ? -8.445 -6.114 15.576 1.00 95.56 341 LEU A C 1
ATOM 2579 O O . LEU A 1 341 ? -9.571 -6.107 16.082 1.00 95.56 341 LEU A O 1
ATOM 2583 N N . TRP A 1 342 ? -7.504 -6.991 15.942 1.00 96.12 342 TRP A N 1
ATOM 2584 C CA . TRP A 1 342 ? -7.698 -7.984 17.002 1.00 96.12 342 TRP A CA 1
ATOM 2585 C C . TRP A 1 342 ? -7.958 -7.325 18.362 1.00 96.12 342 TRP A C 1
ATOM 2587 O O . TRP A 1 342 ? -8.956 -7.636 19.018 1.00 96.12 342 TRP A O 1
ATOM 2597 N N . TRP A 1 343 ? -7.095 -6.394 18.777 1.00 98.00 343 TRP A N 1
ATOM 2598 C CA . TRP A 1 343 ? -7.180 -5.762 20.093 1.00 98.00 343 TRP A CA 1
ATOM 2599 C C . TRP A 1 343 ? -8.482 -4.983 20.272 1.00 98.00 343 TRP A C 1
ATOM 2601 O O . TRP A 1 343 ? -9.194 -5.160 21.262 1.00 98.00 343 TRP A O 1
ATOM 2611 N N . PHE A 1 344 ? -8.831 -4.142 19.301 1.00 98.38 344 PHE A N 1
ATOM 2612 C CA . PHE A 1 344 ? -10.009 -3.288 19.384 1.00 98.38 344 PHE A CA 1
ATOM 2613 C C . PHE A 1 344 ? -11.303 -4.106 19.300 1.00 98.38 344 PHE A C 1
ATOM 2615 O O . PHE A 1 344 ? -12.272 -3.779 19.989 1.00 98.38 344 PHE A O 1
ATOM 2622 N N . THR A 1 345 ? -11.319 -5.204 18.538 1.00 96.75 345 THR A N 1
ATOM 2623 C CA . THR A 1 345 ? -12.439 -6.159 18.560 1.00 96.75 345 THR A CA 1
ATOM 2624 C C . THR A 1 345 ? -12.563 -6.817 19.936 1.00 96.75 345 THR A C 1
ATOM 2626 O O . THR A 1 345 ? -13.644 -6.822 20.522 1.00 96.75 345 THR A O 1
ATOM 2629 N N . GLY A 1 346 ? -11.453 -7.286 20.520 1.00 96.94 346 GLY A N 1
ATOM 2630 C CA . GLY A 1 346 ? -11.433 -7.891 21.859 1.00 96.94 346 GLY A CA 1
ATOM 2631 C C . GLY A 1 346 ? -11.860 -6.938 22.984 1.00 96.94 346 GLY A C 1
ATOM 2632 O O . GLY A 1 346 ? -12.453 -7.366 23.972 1.00 96.94 346 GLY A O 1
ATOM 2633 N N . LYS A 1 347 ? -11.624 -5.631 22.823 1.00 97.69 347 LYS A N 1
ATOM 2634 C CA . LYS A 1 347 ? -12.089 -4.579 23.746 1.00 97.69 347 LYS A CA 1
ATOM 2635 C C . LYS A 1 347 ? -13.533 -4.133 23.492 1.00 97.69 347 LYS A C 1
ATOM 2637 O O . LYS A 1 347 ? -14.026 -3.240 24.182 1.00 97.69 347 LYS A O 1
ATOM 2642 N N . GLY A 1 348 ? -14.213 -4.722 22.505 1.00 97.12 348 GLY A N 1
ATOM 2643 C CA . GLY A 1 348 ? -15.560 -4.331 22.092 1.00 97.12 348 GLY A CA 1
ATOM 2644 C C . GLY A 1 348 ? -15.637 -2.900 21.559 1.00 97.12 348 GLY A C 1
ATOM 2645 O O . GLY A 1 348 ? -16.704 -2.290 21.632 1.00 97.12 348 GLY A O 1
ATOM 2646 N N . ALA A 1 349 ? -14.506 -2.353 21.099 1.00 97.75 349 ALA A N 1
ATOM 2647 C CA . ALA A 1 349 ? -14.413 -1.069 20.413 1.00 97.75 349 ALA A CA 1
ATOM 2648 C C . ALA A 1 349 ? -14.753 -1.195 18.926 1.00 97.75 349 ALA A C 1
ATOM 2650 O O . ALA A 1 349 ? -15.206 -0.226 18.323 1.00 97.75 349 ALA A O 1
ATOM 2651 N N . LEU A 1 350 ? -14.566 -2.388 18.360 1.00 97.06 350 LEU A N 1
ATOM 2652 C CA . LEU A 1 350 ? -15.040 -2.760 17.035 1.00 97.06 350 LEU A CA 1
ATOM 2653 C C . LEU A 1 350 ? -16.046 -3.898 17.147 1.00 97.06 350 LEU A C 1
ATOM 2655 O O . LEU A 1 350 ? -15.916 -4.781 17.995 1.00 97.06 350 LEU A O 1
ATOM 2659 N N . SER A 1 351 ? -17.036 -3.882 16.264 1.00 94.56 351 SER A N 1
ATOM 2660 C CA . SER A 1 351 ? -18.016 -4.955 16.129 1.00 94.56 351 SER A CA 1
ATOM 2661 C C . SER A 1 351 ? -18.365 -5.171 14.665 1.00 94.56 351 SER A C 1
ATOM 2663 O O . SER A 1 351 ? -18.474 -4.216 13.893 1.00 94.56 351 SER A O 1
ATOM 2665 N N . GLU A 1 352 ? -18.532 -6.432 14.281 1.00 91.75 352 GLU A N 1
ATOM 2666 C CA . GLU A 1 352 ? -19.060 -6.774 12.968 1.00 91.75 352 GLU A CA 1
ATOM 2667 C C . GLU A 1 352 ? -20.573 -6.537 12.952 1.00 91.75 352 GLU A C 1
ATOM 2669 O O . GLU A 1 352 ? -21.299 -6.974 13.848 1.00 91.75 352 GLU A O 1
ATOM 2674 N N . ARG A 1 353 ? -21.052 -5.844 11.922 1.00 88.25 353 ARG A N 1
ATOM 2675 C CA . ARG A 1 353 ? -22.472 -5.635 11.652 1.00 88.25 353 ARG A CA 1
ATOM 2676 C C . ARG A 1 353 ? -22.854 -6.258 10.326 1.00 88.25 353 ARG A C 1
ATOM 2678 O O . ARG A 1 353 ? -22.091 -6.216 9.361 1.00 88.25 353 ARG A O 1
ATOM 2685 N N . HIS A 1 354 ? -24.071 -6.783 10.270 1.00 86.62 354 HIS A N 1
ATOM 2686 C CA . HIS A 1 354 ? -24.664 -7.321 9.053 1.00 86.62 354 HIS A CA 1
ATOM 2687 C C . HIS A 1 354 ? -25.839 -6.457 8.625 1.00 86.62 354 HIS A C 1
ATOM 2689 O O . HIS A 1 354 ? -26.773 -6.250 9.395 1.00 86.62 354 HIS A O 1
ATOM 2695 N N . GLU A 1 355 ? -25.802 -5.977 7.389 1.00 82.12 355 GLU A N 1
ATOM 2696 C CA . GLU A 1 355 ? -26.892 -5.210 6.794 1.00 82.12 355 GLU A CA 1
ATOM 2697 C C . GLU A 1 355 ? -27.032 -5.577 5.315 1.00 82.12 355 GLU A C 1
ATOM 2699 O O . GLU A 1 355 ? -26.043 -5.660 4.588 1.00 82.12 355 GLU A O 1
ATOM 2704 N N . ALA A 1 356 ? -28.264 -5.856 4.873 1.00 77.81 356 ALA A N 1
ATOM 2705 C CA . ALA A 1 356 ? -28.573 -6.266 3.498 1.00 77.81 356 ALA A CA 1
ATOM 2706 C C . ALA A 1 356 ? -27.672 -7.406 2.959 1.00 77.81 356 ALA A C 1
ATOM 2708 O O . ALA A 1 356 ? -27.266 -7.403 1.796 1.00 77.81 356 ALA A O 1
ATOM 2709 N N . GLY A 1 357 ? -27.321 -8.373 3.818 1.00 79.25 357 GLY A N 1
ATOM 2710 C CA . GLY A 1 357 ? -26.447 -9.501 3.469 1.00 79.25 357 GLY A CA 1
ATOM 2711 C C . GLY A 1 357 ? -24.961 -9.148 3.317 1.00 79.25 357 GLY A C 1
ATOM 2712 O O . GLY A 1 357 ? -24.182 -9.992 2.877 1.00 79.25 357 GLY A O 1
ATOM 2713 N N . ARG A 1 358 ? -24.553 -7.924 3.673 1.00 83.38 358 ARG A N 1
ATOM 2714 C CA . ARG A 1 358 ? -23.163 -7.451 3.650 1.00 83.38 358 ARG A CA 1
ATOM 2715 C C . ARG A 1 358 ? -22.631 -7.259 5.061 1.00 83.38 358 ARG A C 1
ATOM 2717 O O . ARG A 1 358 ? -23.382 -6.934 5.980 1.00 83.38 358 ARG A O 1
ATOM 2724 N N . ARG A 1 359 ? -21.321 -7.449 5.210 1.00 87.19 359 ARG A N 1
ATOM 2725 C CA . ARG A 1 359 ? -20.603 -7.265 6.472 1.00 87.19 359 ARG A CA 1
ATOM 2726 C C . ARG A 1 359 ? -19.953 -5.889 6.509 1.00 87.19 359 ARG A C 1
ATOM 2728 O O . ARG A 1 359 ? -19.392 -5.432 5.508 1.00 87.19 359 ARG A O 1
ATOM 2735 N N . PHE A 1 360 ? -20.037 -5.248 7.661 1.00 88.44 360 PHE A N 1
ATOM 2736 C CA . PHE A 1 360 ? -19.447 -3.948 7.943 1.00 88.44 360 PHE A CA 1
ATOM 2737 C C . PHE A 1 360 ? -18.745 -4.008 9.290 1.00 88.44 360 PHE A C 1
ATOM 2739 O O . PHE A 1 360 ? -19.144 -4.763 10.174 1.00 88.44 360 PHE A O 1
ATOM 2746 N N . LEU A 1 361 ? -17.715 -3.187 9.453 1.00 92.31 361 LEU A N 1
ATOM 2747 C CA . LEU A 1 361 ? -17.051 -3.013 10.734 1.00 92.31 361 LEU A CA 1
ATOM 2748 C C . LEU A 1 361 ? -17.509 -1.692 11.343 1.00 92.31 361 LEU A C 1
ATOM 2750 O O . LEU A 1 361 ? -17.366 -0.644 10.713 1.00 92.31 361 LEU A O 1
ATOM 2754 N N . SER A 1 362 ? -18.061 -1.734 12.550 1.00 94.50 362 SER A N 1
ATOM 2755 C CA . SER A 1 362 ? -18.523 -0.548 13.270 1.00 94.50 362 SER A CA 1
ATOM 2756 C C . SER A 1 362 ? -17.667 -0.263 14.483 1.00 94.50 362 SER A C 1
ATOM 2758 O O . SER A 1 362 ? -17.343 -1.179 15.240 1.00 94.50 362 SER A O 1
ATOM 2760 N N . ALA A 1 363 ? -17.353 1.015 14.683 1.00 96.88 363 ALA A N 1
ATOM 2761 C CA . ALA A 1 363 ? -16.565 1.481 15.813 1.00 96.88 363 ALA A CA 1
ATOM 2762 C C . ALA A 1 363 ? -17.426 2.187 16.868 1.00 96.88 363 ALA A C 1
ATOM 2764 O O . ALA A 1 363 ? -18.207 3.081 16.544 1.00 96.88 363 ALA A O 1
ATOM 2765 N N . ASP A 1 364 ? -17.233 1.829 18.138 1.00 96.69 364 ASP A N 1
ATOM 2766 C CA . ASP A 1 364 ? -17.736 2.589 19.286 1.00 96.69 364 ASP A CA 1
ATOM 2767 C C . ASP A 1 364 ? -16.719 3.689 19.641 1.00 96.69 364 ASP A C 1
ATOM 2769 O O . ASP A 1 364 ? -15.600 3.359 20.045 1.00 96.69 364 ASP A O 1
ATOM 2773 N N . PRO A 1 365 ? -17.059 4.987 19.523 1.00 93.19 365 PRO A N 1
ATOM 2774 C CA . PRO A 1 365 ? -16.076 6.053 19.703 1.00 93.19 365 PRO A CA 1
ATOM 2775 C C . PRO A 1 365 ? -15.441 6.114 21.096 1.00 93.19 365 PRO A C 1
ATOM 2777 O O . PRO A 1 365 ? -14.248 6.396 21.217 1.00 93.19 365 PRO A O 1
ATOM 2780 N N . ALA A 1 366 ? -16.213 5.837 22.149 1.00 92.06 366 ALA A N 1
ATOM 2781 C CA . ALA A 1 366 ? -15.722 5.925 23.520 1.00 92.06 366 ALA A CA 1
ATOM 2782 C C . ALA A 1 366 ? -14.765 4.76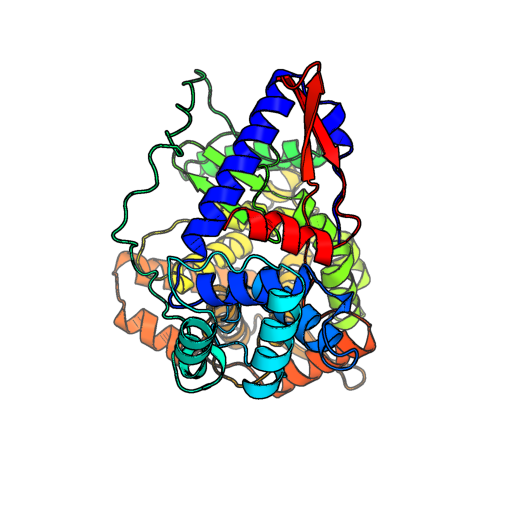7 23.832 1.00 92.06 366 ALA A C 1
ATOM 2784 O O . ALA A 1 366 ? -13.692 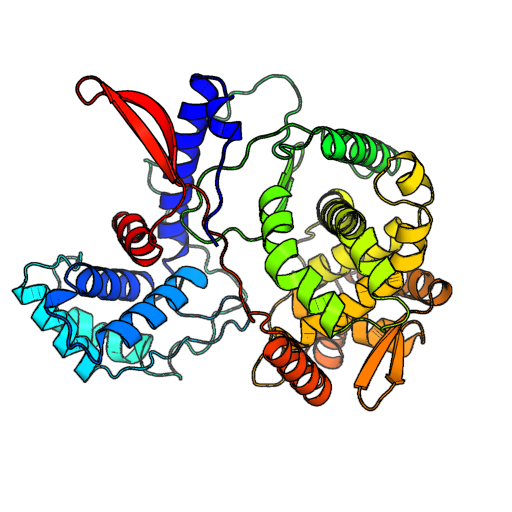4.963 24.410 1.00 92.06 366 ALA A O 1
ATOM 2785 N N . ARG A 1 367 ? -15.127 3.553 23.411 1.00 97.69 367 ARG A N 1
ATOM 2786 C CA . ARG A 1 367 ? -14.286 2.366 23.588 1.00 97.69 367 ARG A CA 1
ATOM 2787 C C . ARG A 1 367 ? -13.067 2.388 22.680 1.00 97.69 367 ARG A C 1
ATOM 2789 O O . ARG A 1 367 ? -12.016 1.924 23.109 1.00 97.69 367 ARG A O 1
ATOM 2796 N N . PHE A 1 368 ? -13.179 2.952 21.478 1.00 97.88 368 PHE A N 1
ATOM 2797 C CA . PHE A 1 368 ? -12.064 3.104 20.544 1.00 97.88 368 PHE A CA 1
ATOM 2798 C C . PHE A 1 368 ? -10.920 3.899 21.167 1.00 97.88 368 PHE A C 1
ATOM 2800 O O . PHE A 1 368 ? -9.788 3.422 21.188 1.00 97.88 368 PHE A O 1
ATOM 2807 N N . GLN A 1 369 ? -11.222 5.060 21.756 1.00 95.38 369 GLN A N 1
ATOM 2808 C CA . GLN A 1 369 ? -10.200 5.885 22.398 1.00 95.38 369 GLN A CA 1
ATOM 2809 C C . GLN A 1 369 ? -9.512 5.142 23.548 1.00 95.38 369 GLN A C 1
ATOM 2811 O O . GLN A 1 369 ? -8.286 5.137 23.652 1.00 95.38 369 GLN A O 1
ATOM 2816 N N . LYS A 1 370 ? -10.301 4.470 24.394 1.00 97.19 370 LYS A N 1
ATOM 2817 C CA . LYS A 1 370 ? -9.774 3.686 25.514 1.00 97.19 370 LYS A CA 1
ATOM 2818 C C . LYS A 1 370 ? -8.892 2.529 25.032 1.00 97.19 370 LYS A C 1
ATOM 2820 O O . LYS A 1 370 ? -7.793 2.351 25.549 1.00 97.19 370 LYS A O 1
ATOM 2825 N N . ALA A 1 371 ? -9.341 1.775 24.028 1.00 98.38 371 ALA A N 1
ATOM 2826 C CA . ALA A 1 371 ? -8.590 0.662 23.454 1.00 98.38 371 ALA A CA 1
ATOM 2827 C C . ALA A 1 371 ? -7.258 1.126 22.845 1.00 98.38 371 ALA A C 1
ATOM 2829 O O . ALA A 1 371 ? -6.240 0.472 23.078 1.00 98.38 371 ALA A O 1
ATOM 2830 N N . ALA A 1 372 ? -7.255 2.268 22.146 1.00 97.75 372 ALA A N 1
ATOM 2831 C CA . ALA A 1 372 ? -6.052 2.868 21.577 1.00 97.75 372 ALA A CA 1
ATOM 2832 C C . ALA A 1 372 ? -5.028 3.238 22.661 1.00 97.75 372 ALA A C 1
ATOM 2834 O O . ALA A 1 372 ? -3.863 2.857 22.567 1.00 97.75 372 ALA A O 1
ATOM 2835 N N . SER A 1 373 ? -5.462 3.928 23.724 1.00 96.75 373 SER A N 1
ATOM 2836 C CA . SER A 1 373 ? -4.576 4.303 24.834 1.00 96.75 373 SER A CA 1
ATOM 2837 C C . SER A 1 373 ? -4.011 3.088 25.576 1.00 96.75 373 SER A C 1
ATOM 2839 O O . SER A 1 373 ? -2.828 3.075 25.907 1.00 96.75 373 SER A O 1
ATOM 2841 N N . GLU A 1 374 ? -4.826 2.056 25.813 1.00 98.19 374 GLU A N 1
ATOM 2842 C CA . GLU A 1 374 ? -4.373 0.832 26.485 1.00 98.19 374 GLU A CA 1
ATOM 2843 C C . GLU A 1 374 ? -3.355 0.046 25.645 1.00 98.19 374 GLU A C 1
ATOM 2845 O O . GLU A 1 374 ? -2.346 -0.407 26.189 1.00 98.19 374 GLU A O 1
ATOM 2850 N N . LEU A 1 375 ? -3.581 -0.102 24.331 1.00 98.31 375 LEU A N 1
ATOM 2851 C CA . LEU A 1 375 ? -2.619 -0.792 23.464 1.00 98.31 375 LEU A CA 1
ATOM 2852 C C . LEU A 1 375 ? -1.324 0.007 23.329 1.00 98.31 375 LEU A C 1
ATOM 2854 O O . LEU A 1 375 ? -0.246 -0.577 23.393 1.00 98.31 375 LEU A O 1
ATOM 2858 N N . LEU A 1 376 ? -1.410 1.335 23.200 1.00 96.25 376 LEU A N 1
ATOM 2859 C CA . LEU A 1 376 ? -0.226 2.187 23.131 1.00 96.25 376 LEU A CA 1
ATOM 2860 C C . LEU A 1 376 ? 0.642 2.030 24.384 1.00 96.25 376 LEU A C 1
ATOM 2862 O O . LEU A 1 376 ? 1.850 1.847 24.259 1.00 96.25 376 LEU A O 1
ATOM 2866 N N . ALA A 1 377 ? 0.032 2.043 25.572 1.00 96.25 377 ALA A N 1
ATOM 2867 C CA . ALA A 1 377 ? 0.744 1.846 26.832 1.00 96.25 377 ALA A CA 1
ATOM 2868 C C . ALA A 1 377 ? 1.403 0.457 26.914 1.00 96.25 377 ALA A C 1
ATOM 2870 O O . ALA A 1 377 ? 2.559 0.352 27.316 1.00 96.25 377 ALA A O 1
ATOM 2871 N N . LEU A 1 378 ? 0.706 -0.599 26.476 1.00 97.25 378 LEU A N 1
ATOM 2872 C CA . LEU A 1 378 ? 1.262 -1.954 26.411 1.00 97.25 378 LEU A CA 1
ATOM 2873 C C . LEU A 1 378 ? 2.484 -2.031 25.482 1.00 97.25 378 LEU A C 1
ATOM 2875 O O . LEU A 1 378 ? 3.503 -2.614 25.843 1.00 97.25 378 LEU A O 1
ATOM 2879 N N . LEU A 1 379 ? 2.393 -1.450 24.285 1.00 94.88 379 LEU A N 1
ATOM 2880 C CA . LEU A 1 379 ? 3.492 -1.469 23.318 1.00 94.88 379 LEU A CA 1
ATOM 2881 C C . LEU A 1 379 ? 4.678 -0.607 23.774 1.00 94.88 379 LEU A C 1
ATOM 2883 O O . LEU A 1 379 ? 5.825 -0.970 23.521 1.00 94.88 379 LEU A O 1
ATOM 2887 N N . GLN A 1 380 ? 4.421 0.496 24.479 1.00 90.88 380 GLN A N 1
ATOM 2888 C CA . GLN A 1 380 ? 5.460 1.313 25.113 1.00 90.88 380 GLN A CA 1
ATOM 2889 C C . GLN A 1 380 ? 6.166 0.571 26.256 1.00 90.88 380 GLN A C 1
ATOM 2891 O O . GLN A 1 380 ? 7.386 0.652 26.354 1.00 90.88 380 GLN A O 1
ATOM 2896 N N . ASP A 1 381 ? 5.435 -0.184 27.079 1.00 95.06 381 ASP A N 1
ATOM 2897 C CA . ASP A 1 381 ? 5.999 -1.036 28.138 1.00 95.06 381 ASP A CA 1
ATOM 2898 C C . ASP A 1 381 ? 6.923 -2.121 27.561 1.00 95.06 381 ASP A C 1
ATOM 2900 O O . ASP A 1 381 ? 8.063 -2.287 28.003 1.00 95.06 381 ASP A O 1
ATOM 2904 N N . ILE A 1 382 ? 6.475 -2.807 26.504 1.00 93.25 382 ILE A N 1
ATOM 2905 C CA . ILE A 1 382 ? 7.281 -3.803 25.780 1.00 93.25 382 ILE A CA 1
ATOM 2906 C C . ILE A 1 382 ? 8.547 -3.165 25.193 1.00 93.25 382 ILE A C 1
ATOM 2908 O O . ILE A 1 382 ? 9.634 -3.733 25.301 1.00 93.25 382 ILE A O 1
ATOM 2912 N N . ALA A 1 383 ? 8.425 -1.978 24.595 1.00 88.50 383 ALA A N 1
ATOM 2913 C CA . ALA A 1 383 ? 9.556 -1.252 24.028 1.00 88.50 383 ALA A CA 1
ATOM 2914 C C . ALA A 1 383 ? 10.579 -0.837 25.101 1.00 88.50 383 ALA A C 1
ATOM 2916 O O . ALA A 1 383 ? 11.772 -1.117 24.967 1.00 88.50 383 ALA A O 1
ATOM 2917 N N . ALA A 1 384 ? 10.111 -0.235 26.199 1.00 90.75 384 ALA A N 1
ATOM 2918 C CA . ALA A 1 384 ? 10.953 0.240 27.295 1.00 90.75 384 ALA A CA 1
ATOM 2919 C C . ALA A 1 384 ? 11.698 -0.903 28.001 1.00 90.75 384 ALA A C 1
ATOM 2921 O O . ALA A 1 384 ? 12.874 -0.767 28.337 1.00 90.75 384 ALA A O 1
ATOM 2922 N N . SER A 1 385 ? 11.029 -2.043 28.188 1.00 93.88 385 SER A N 1
ATOM 2923 C CA . SER A 1 385 ? 11.624 -3.257 28.762 1.00 93.88 385 SER A CA 1
ATOM 2924 C C . SER A 1 385 ? 12.454 -4.072 27.763 1.00 93.88 385 SER A C 1
ATOM 2926 O O . SER A 1 385 ? 13.211 -4.951 28.176 1.00 93.88 385 SER A O 1
ATOM 2928 N N . ARG A 1 386 ? 12.340 -3.781 26.458 1.00 93.00 386 ARG A N 1
ATOM 2929 C CA . ARG A 1 386 ? 12.925 -4.553 25.348 1.00 93.00 386 ARG A CA 1
ATOM 2930 C C . ARG A 1 386 ? 12.553 -6.042 25.381 1.00 93.00 386 ARG A C 1
ATOM 2932 O O . ARG A 1 386 ? 13.362 -6.896 25.014 1.00 93.00 386 ARG A O 1
ATOM 2939 N N . ASP A 1 387 ? 11.328 -6.366 25.793 1.00 94.44 387 ASP A N 1
ATOM 2940 C CA . ASP A 1 387 ? 10.831 -7.745 25.862 1.00 94.44 387 ASP A CA 1
ATOM 2941 C C . ASP A 1 387 ? 10.446 -8.280 24.469 1.00 94.44 387 ASP A C 1
ATOM 2943 O O . ASP A 1 387 ? 9.278 -8.340 24.070 1.00 94.44 387 ASP A O 1
ATOM 2947 N N . LEU A 1 388 ? 11.465 -8.664 23.694 1.00 90.00 388 LEU A N 1
ATOM 2948 C CA . LEU A 1 388 ? 11.298 -9.162 22.324 1.00 90.00 388 LEU A CA 1
ATOM 2949 C C . LEU A 1 388 ? 10.553 -10.503 22.259 1.00 90.00 388 LEU A C 1
ATOM 2951 O O . LEU A 1 388 ? 9.945 -10.816 21.236 1.00 90.00 388 LEU A O 1
ATOM 2955 N N . VAL A 1 389 ? 10.584 -11.295 23.335 1.00 94.00 389 VAL A N 1
ATOM 2956 C CA . VAL A 1 389 ? 9.858 -12.569 23.409 1.00 94.00 389 VAL A CA 1
ATOM 2957 C C . VAL A 1 389 ? 8.364 -12.293 23.501 1.00 94.00 389 VAL A C 1
ATOM 2959 O O . VAL A 1 389 ? 7.603 -12.795 22.674 1.00 94.00 389 VAL A O 1
ATOM 2962 N N . ARG A 1 390 ? 7.952 -11.419 24.426 1.00 96.06 390 ARG A N 1
ATOM 2963 C CA . ARG A 1 390 ? 6.555 -10.992 24.556 1.00 96.06 390 ARG A CA 1
ATOM 2964 C C . ARG A 1 390 ? 6.049 -10.306 23.293 1.00 96.06 390 ARG A C 1
ATOM 2966 O O . ARG A 1 390 ? 4.921 -10.570 22.880 1.00 96.06 390 ARG A O 1
ATOM 2973 N N . LEU A 1 391 ? 6.877 -9.474 22.654 1.00 92.94 391 LEU A N 1
ATOM 2974 C CA . LEU A 1 391 ? 6.533 -8.854 21.374 1.00 92.94 391 LEU A CA 1
ATOM 2975 C C . LEU A 1 391 ? 6.280 -9.903 20.287 1.00 92.94 391 LEU A C 1
ATOM 2977 O O . LEU A 1 391 ? 5.243 -9.872 19.627 1.00 92.94 391 LEU A O 1
ATOM 2981 N N . ARG A 1 392 ? 7.213 -10.844 20.105 1.00 92.81 392 ARG A N 1
ATOM 2982 C CA . ARG A 1 392 ? 7.081 -11.917 19.115 1.00 92.81 392 ARG A CA 1
ATOM 2983 C C . ARG A 1 392 ? 5.815 -12.730 19.358 1.00 92.81 392 ARG A C 1
ATOM 2985 O O . ARG A 1 392 ? 5.065 -12.964 18.417 1.00 92.81 392 ARG A O 1
ATOM 2992 N N . ASP A 1 393 ? 5.570 -13.143 20.597 1.00 95.31 393 ASP A N 1
ATOM 2993 C CA . ASP A 1 393 ? 4.431 -13.999 20.929 1.00 95.31 393 ASP A CA 1
ATOM 2994 C C . ASP A 1 393 ? 3.097 -13.267 20.700 1.00 95.31 393 ASP A C 1
ATOM 2996 O O . ASP A 1 393 ? 2.157 -13.860 20.163 1.00 95.31 393 ASP A O 1
ATOM 3000 N N . LEU A 1 394 ? 3.036 -11.963 21.004 1.00 95.56 394 LEU A N 1
ATOM 3001 C CA . LEU A 1 394 ? 1.900 -11.095 20.682 1.00 95.56 394 LEU A CA 1
ATOM 3002 C C . LEU A 1 394 ? 1.651 -11.035 19.164 1.00 95.56 394 LEU A C 1
ATOM 3004 O O . LEU A 1 394 ? 0.525 -11.243 18.705 1.00 95.56 394 LEU A O 1
ATOM 3008 N N . LEU A 1 395 ? 2.698 -10.779 18.375 1.00 94.25 395 LEU A N 1
ATOM 3009 C CA . LEU A 1 395 ? 2.582 -10.627 16.924 1.00 94.25 395 LEU A CA 1
ATOM 3010 C C . LEU A 1 395 ? 2.274 -11.953 16.209 1.00 94.25 395 LEU A C 1
ATOM 3012 O O . LEU A 1 395 ? 1.429 -11.992 15.310 1.00 94.25 395 LEU A O 1
ATOM 3016 N N . GLU A 1 396 ? 2.912 -13.060 16.585 1.00 92.94 396 GLU A N 1
ATOM 3017 C CA . GLU A 1 396 ? 2.633 -14.366 15.970 1.00 92.94 396 GLU A CA 1
ATOM 3018 C C . GLU A 1 396 ? 1.217 -14.855 16.294 1.00 92.94 396 GLU A C 1
ATOM 3020 O O . GLU A 1 396 ? 0.544 -15.399 15.416 1.00 92.94 396 GLU A O 1
ATOM 3025 N N . SER A 1 397 ? 0.724 -14.595 17.509 1.00 94.12 397 SER A N 1
ATOM 3026 C CA . SER A 1 397 ? -0.614 -15.029 17.926 1.00 94.12 397 SER A CA 1
ATOM 3027 C C . SER A 1 397 ? -1.739 -14.199 17.303 1.00 94.12 397 SER A C 1
ATOM 3029 O O . SER A 1 397 ? -2.810 -14.742 17.025 1.00 94.12 397 SER A O 1
ATOM 3031 N N . HIS A 1 398 ? -1.517 -12.897 17.081 1.00 94.56 398 HIS A N 1
ATOM 3032 C CA . HIS A 1 398 ? -2.618 -11.964 16.800 1.00 94.56 398 HIS A CA 1
ATOM 3033 C C . HIS A 1 398 ? -2.439 -11.078 15.566 1.00 94.56 398 HIS A C 1
ATOM 3035 O O . HIS A 1 398 ? -3.422 -10.528 15.082 1.00 94.56 398 HIS A O 1
ATOM 3041 N N . ALA A 1 399 ? -1.228 -10.965 15.021 1.00 93.12 399 ALA A N 1
ATOM 3042 C CA . ALA A 1 399 ? -0.909 -10.047 13.925 1.00 93.12 399 ALA A CA 1
ATOM 3043 C C . ALA A 1 399 ? -0.514 -10.752 12.615 1.00 93.12 399 ALA A C 1
ATOM 3045 O O . ALA A 1 399 ? -0.178 -10.095 11.636 1.00 93.12 399 ALA A O 1
ATOM 3046 N N . SER A 1 400 ? -0.500 -12.089 12.590 1.00 88.06 400 SER A N 1
ATOM 3047 C CA . SER A 1 400 ? 0.141 -12.854 11.505 1.00 88.06 400 SER A CA 1
ATOM 3048 C C . SER A 1 400 ? -0.833 -13.582 10.579 1.00 88.06 400 SER A C 1
ATOM 3050 O O . SER A 1 400 ? -0.398 -14.168 9.588 1.00 88.06 400 SER A O 1
ATOM 3052 N N . LYS A 1 401 ? -2.139 -13.558 10.877 1.00 87.88 401 LYS A N 1
ATOM 3053 C CA . LYS A 1 401 ? -3.187 -14.210 10.079 1.00 87.88 401 LYS A CA 1
ATOM 3054 C C . LYS A 1 401 ? -4.345 -13.259 9.799 1.00 87.88 401 LYS A C 1
ATOM 3056 O O . LYS A 1 401 ? -4.767 -12.544 10.702 1.00 87.88 401 LYS A O 1
ATOM 3061 N N . LEU A 1 402 ? -4.865 -13.300 8.574 1.00 86.88 402 LEU A N 1
ATOM 3062 C CA . LEU A 1 402 ? -6.073 -12.570 8.170 1.00 86.88 402 LEU A CA 1
ATOM 3063 C C . LEU A 1 402 ? -7.314 -13.467 8.132 1.00 86.88 402 LEU A C 1
ATOM 3065 O O . LEU A 1 402 ? -7.203 -14.684 7.969 1.00 86.88 402 LEU A O 1
ATOM 3069 N N . ASP A 1 403 ? -8.496 -12.853 8.194 1.00 87.12 403 ASP A N 1
ATOM 3070 C CA . ASP A 1 403 ? -9.767 -13.542 7.958 1.00 87.12 403 ASP A CA 1
ATOM 3071 C C . ASP A 1 403 ? -10.022 -13.690 6.447 1.00 87.12 403 ASP A C 1
ATOM 3073 O O . ASP A 1 403 ? -10.256 -12.722 5.713 1.00 87.12 403 ASP A O 1
ATOM 3077 N N . ALA A 1 404 ? -9.970 -14.934 5.961 1.00 89.31 404 ALA A N 1
ATOM 3078 C CA . ALA A 1 404 ? -10.125 -15.236 4.543 1.00 89.31 404 ALA A CA 1
ATOM 3079 C C . ALA A 1 404 ? -11.514 -14.867 3.998 1.00 89.31 404 ALA A C 1
ATOM 3081 O O . ALA A 1 404 ? -11.631 -14.541 2.813 1.00 89.31 404 ALA A O 1
ATOM 3082 N N . GLN A 1 405 ? -12.559 -14.908 4.827 1.00 88.12 405 GLN A N 1
ATOM 3083 C CA . GLN A 1 405 ? -13.907 -14.535 4.416 1.00 88.12 405 GLN A CA 1
ATOM 3084 C C . GLN A 1 405 ? -14.034 -13.022 4.257 1.00 88.12 405 GLN A C 1
ATOM 3086 O O . GLN A 1 405 ? -14.555 -12.576 3.233 1.00 88.12 405 GLN A O 1
ATOM 3091 N N . TRP A 1 406 ? -13.523 -12.242 5.217 1.00 89.50 406 TRP A N 1
ATOM 3092 C CA . TRP A 1 406 ? -13.480 -10.780 5.107 1.00 89.50 406 TRP A CA 1
ATOM 3093 C C . TRP A 1 406 ? -12.678 -10.347 3.886 1.00 89.50 406 TRP A C 1
ATOM 3095 O O . TRP A 1 406 ? -13.182 -9.577 3.072 1.00 89.50 406 TRP A O 1
ATOM 3105 N N . ARG A 1 407 ? -11.477 -10.904 3.680 1.00 91.50 407 ARG A N 1
ATOM 3106 C CA . ARG A 1 407 ? -10.692 -10.626 2.470 1.00 91.50 407 ARG A CA 1
ATOM 3107 C C . ARG A 1 407 ? -11.502 -10.882 1.201 1.00 91.50 407 ARG A C 1
ATOM 3109 O O . ARG A 1 407 ? -11.518 -10.039 0.306 1.00 91.50 407 ARG A O 1
ATOM 3116 N N . ASN A 1 408 ? -12.106 -12.064 1.083 1.00 91.75 408 ASN A N 1
ATOM 3117 C CA . ASN A 1 408 ? -12.792 -12.460 -0.144 1.00 91.75 408 ASN A CA 1
ATOM 3118 C C . ASN A 1 408 ? -14.006 -11.555 -0.424 1.00 91.75 408 ASN A C 1
ATOM 3120 O O . ASN A 1 408 ? -14.208 -11.173 -1.578 1.00 91.75 408 ASN A O 1
ATOM 3124 N N . ASP A 1 409 ? -14.758 -11.165 0.613 1.00 91.06 409 ASP A N 1
ATOM 3125 C CA . ASP A 1 409 ? -15.856 -10.192 0.506 1.00 91.06 409 ASP A CA 1
ATOM 3126 C C . ASP A 1 409 ? -15.353 -8.820 0.037 1.00 91.06 409 ASP A C 1
ATOM 3128 O O . ASP A 1 409 ? -15.840 -8.277 -0.958 1.00 91.06 409 ASP A O 1
ATOM 3132 N N . VAL A 1 410 ? -14.318 -8.285 0.691 1.00 91.88 410 VAL A N 1
ATOM 3133 C CA . VAL A 1 410 ? -13.733 -6.981 0.348 1.00 91.88 410 VAL A CA 1
ATOM 3134 C C . VAL A 1 410 ? -13.229 -6.979 -1.097 1.00 91.88 410 VAL A C 1
ATOM 3136 O O . VAL A 1 410 ? -13.563 -6.074 -1.861 1.00 91.88 410 VAL A O 1
ATOM 3139 N N . ILE A 1 411 ? -12.483 -8.007 -1.521 1.00 91.44 411 ILE A N 1
ATOM 3140 C CA . ILE A 1 411 ? -11.987 -8.123 -2.903 1.00 91.44 411 ILE A CA 1
ATOM 3141 C C . ILE A 1 411 ? -13.146 -8.163 -3.906 1.00 91.44 411 ILE A C 1
ATOM 3143 O O . ILE A 1 411 ? -13.075 -7.498 -4.944 1.00 91.44 411 ILE A O 1
ATOM 3147 N N . ALA A 1 412 ? -14.209 -8.920 -3.619 1.00 91.94 412 ALA A N 1
ATOM 3148 C CA . ALA A 1 412 ? -15.374 -9.004 -4.495 1.00 91.94 412 ALA A CA 1
ATOM 3149 C C . ALA A 1 412 ? -16.077 -7.645 -4.635 1.00 91.94 412 ALA A C 1
ATOM 3151 O O . ALA A 1 412 ? -16.405 -7.238 -5.751 1.00 91.94 412 ALA A O 1
ATOM 3152 N N . ARG A 1 413 ? -16.239 -6.910 -3.529 1.00 91.81 413 ARG A N 1
ATOM 3153 C CA . ARG A 1 413 ? -16.864 -5.577 -3.504 1.00 91.81 413 ARG A CA 1
ATOM 3154 C C . ARG A 1 413 ? -16.043 -4.539 -4.258 1.00 91.81 413 ARG A C 1
ATOM 3156 O O . ARG A 1 413 ? -16.600 -3.807 -5.072 1.00 91.81 413 ARG A O 1
ATOM 3163 N N . LEU A 1 414 ? -14.725 -4.514 -4.052 1.00 90.19 414 LEU A N 1
ATOM 3164 C CA . LEU A 1 414 ? -13.829 -3.620 -4.789 1.00 90.19 414 LEU A CA 1
ATOM 3165 C C . LEU A 1 414 ? -13.879 -3.901 -6.296 1.00 90.19 414 LEU A C 1
ATOM 3167 O O . LEU A 1 414 ? -14.004 -2.967 -7.084 1.00 90.19 414 LEU A O 1
ATOM 3171 N N . ARG A 1 415 ? -13.863 -5.180 -6.700 1.00 90.06 415 ARG A N 1
ATOM 3172 C CA . ARG A 1 415 ? -13.973 -5.573 -8.113 1.00 90.06 415 ARG A CA 1
ATOM 3173 C C . ARG A 1 415 ? -15.311 -5.153 -8.722 1.00 90.06 415 ARG A C 1
ATOM 3175 O O . ARG A 1 415 ? -15.318 -4.615 -9.824 1.00 90.06 415 ARG A O 1
ATOM 3182 N N . ALA A 1 416 ? -16.420 -5.377 -8.016 1.00 89.94 416 ALA A N 1
ATOM 3183 C CA . ALA A 1 416 ? -17.753 -4.982 -8.473 1.00 89.94 416 ALA A CA 1
ATOM 3184 C C . ALA A 1 416 ? -17.890 -3.458 -8.633 1.00 89.94 416 ALA A C 1
ATOM 3186 O O . ALA A 1 416 ? -18.595 -2.996 -9.524 1.00 89.94 416 ALA A O 1
ATOM 3187 N N . ALA A 1 417 ? -17.180 -2.685 -7.808 1.00 86.50 417 ALA A N 1
ATOM 3188 C CA . ALA A 1 417 ? -17.118 -1.229 -7.889 1.00 86.50 417 ALA A CA 1
ATOM 3189 C C . ALA A 1 417 ? -16.067 -0.702 -8.891 1.00 86.50 417 ALA A C 1
ATOM 3191 O O . ALA A 1 417 ? -15.858 0.505 -8.974 1.00 86.50 417 ALA A O 1
ATOM 3192 N N . GLY A 1 418 ? -15.379 -1.580 -9.636 1.00 83.31 418 GLY A N 1
ATOM 3193 C CA . GLY A 1 418 ? -14.336 -1.183 -10.587 1.00 83.31 418 GLY A CA 1
ATOM 3194 C C . GLY A 1 418 ? -13.085 -0.587 -9.932 1.00 83.31 418 GLY A C 1
ATOM 3195 O O . GLY A 1 418 ? -12.297 0.074 -10.604 1.00 83.31 418 GLY A O 1
ATOM 3196 N N . ILE A 1 419 ? -12.887 -0.807 -8.628 1.00 83.94 419 ILE A N 1
ATOM 3197 C CA . ILE A 1 419 ? -11.765 -0.243 -7.879 1.00 83.94 419 ILE A CA 1
ATOM 3198 C C . ILE A 1 419 ? -10.527 -1.123 -8.078 1.00 83.94 419 ILE A C 1
ATOM 3200 O O . ILE A 1 419 ? -10.544 -2.307 -7.719 1.00 83.94 419 ILE A O 1
ATOM 3204 N N . PRO A 1 420 ? -9.427 -0.577 -8.625 1.00 75.38 420 PRO A N 1
ATOM 3205 C CA . PRO A 1 420 ? -8.216 -1.350 -8.847 1.00 75.38 420 PRO A CA 1
ATOM 3206 C C . PRO A 1 420 ? -7.563 -1.750 -7.517 1.00 75.38 420 PRO A C 1
ATOM 3208 O O . PRO A 1 420 ? -7.529 -0.985 -6.548 1.00 75.38 420 PRO A O 1
ATOM 3211 N N . ARG A 1 421 ? -6.983 -2.957 -7.480 1.00 74.62 421 ARG A N 1
ATOM 3212 C CA . ARG A 1 421 ? -6.261 -3.464 -6.300 1.00 74.62 421 ARG A CA 1
ATOM 3213 C C . ARG A 1 421 ? -5.052 -2.593 -5.962 1.00 74.62 421 ARG A C 1
ATOM 3215 O O . ARG A 1 421 ? -4.837 -2.288 -4.796 1.00 74.62 421 ARG A O 1
ATOM 3222 N N . ARG A 1 422 ? -4.275 -2.213 -6.976 1.00 72.50 422 ARG A N 1
ATOM 3223 C CA . ARG A 1 422 ? -3.107 -1.338 -6.857 1.00 72.50 422 ARG A CA 1
ATOM 3224 C C . ARG A 1 422 ? -3.241 -0.192 -7.840 1.00 72.50 422 ARG A C 1
ATOM 3226 O O . ARG A 1 422 ? -3.736 -0.378 -8.948 1.00 72.50 422 ARG A O 1
ATOM 3233 N N . VAL A 1 423 ? -2.775 0.976 -7.428 1.00 68.44 423 VAL A N 1
ATOM 3234 C CA . VAL A 1 423 ? -2.668 2.154 -8.283 1.00 68.44 423 VAL A CA 1
ATOM 3235 C C . VAL A 1 423 ? -1.220 2.599 -8.227 1.00 68.44 423 VAL A C 1
ATOM 3237 O O . VAL A 1 423 ? -0.681 2.831 -7.151 1.00 68.44 423 VAL A O 1
ATOM 3240 N N . ALA A 1 424 ? -0.599 2.697 -9.394 1.00 67.44 424 ALA A N 1
ATOM 3241 C CA . ALA A 1 424 ? 0.709 3.305 -9.539 1.00 67.44 424 ALA A CA 1
ATOM 3242 C C . ALA A 1 424 ? 0.543 4.802 -9.786 1.00 67.44 424 ALA A C 1
ATOM 3244 O O . ALA A 1 424 ? -0.229 5.194 -10.669 1.00 67.44 424 ALA A O 1
ATOM 3245 N N . LEU A 1 425 ? 1.272 5.623 -9.040 1.00 66.00 425 LEU A N 1
ATOM 3246 C CA . LEU A 1 425 ? 1.427 7.043 -9.329 1.00 66.00 425 LEU A CA 1
ATOM 3247 C C . LEU A 1 425 ? 2.756 7.241 -10.034 1.00 66.00 425 LEU A C 1
ATOM 3249 O O . LEU A 1 425 ? 3.780 6.820 -9.511 1.00 66.00 425 LEU A O 1
ATOM 3253 N N . LEU A 1 426 ? 2.725 7.854 -11.210 1.00 68.81 426 LEU A N 1
ATOM 3254 C CA . LEU A 1 426 ? 3.927 8.155 -11.976 1.00 68.81 426 LEU A CA 1
ATOM 3255 C C . LEU A 1 426 ? 4.224 9.643 -11.783 1.00 68.81 426 LEU A C 1
ATOM 3257 O O . LEU A 1 426 ? 3.380 10.455 -12.187 1.00 68.81 426 LEU A O 1
ATOM 3261 N N . PRO A 1 427 ? 5.340 10.010 -11.129 1.00 63.94 427 PRO A N 1
ATOM 3262 C CA . PRO A 1 427 ? 5.709 11.410 -10.986 1.00 63.94 427 PRO A CA 1
ATOM 3263 C C . PRO A 1 427 ? 5.960 12.041 -12.366 1.00 63.94 427 PRO A C 1
ATOM 3265 O O . PRO A 1 427 ? 6.302 11.330 -13.317 1.00 63.94 427 PRO A O 1
ATOM 3268 N N . PRO A 1 428 ? 5.786 13.365 -12.507 1.00 66.69 428 PRO A N 1
ATOM 3269 C CA . PRO A 1 428 ? 6.189 14.045 -13.724 1.00 66.69 428 PRO A CA 1
ATOM 3270 C C . PRO A 1 428 ? 7.707 13.949 -13.879 1.00 66.69 428 PRO A C 1
ATOM 3272 O O . PRO A 1 428 ? 8.458 13.981 -12.903 1.00 66.69 428 PRO A O 1
ATOM 3275 N N . ARG A 1 429 ? 8.160 13.839 -15.123 1.00 73.88 429 ARG A N 1
ATOM 3276 C CA . ARG A 1 429 ? 9.578 13.807 -15.461 1.00 73.88 429 ARG A CA 1
ATOM 3277 C C . ARG A 1 429 ? 10.134 15.213 -15.480 1.00 73.88 429 ARG A C 1
ATOM 3279 O O . ARG A 1 429 ? 9.544 16.088 -16.109 1.00 73.88 429 ARG A O 1
ATOM 3286 N N . LEU A 1 430 ? 11.287 15.401 -14.856 1.00 71.81 430 LEU A N 1
ATOM 3287 C CA . LEU A 1 430 ? 12.054 16.628 -14.997 1.00 71.81 430 LEU A CA 1
ATOM 3288 C C . LEU A 1 430 ? 13.031 16.455 -16.161 1.00 71.81 430 LEU A C 1
ATOM 3290 O O . LEU A 1 430 ? 13.825 15.518 -16.179 1.00 71.81 430 LEU A O 1
ATOM 3294 N N . GLU A 1 431 ? 12.925 17.325 -17.160 1.00 81.88 431 GLU A N 1
ATOM 3295 C CA . GLU A 1 431 ? 13.764 17.317 -18.358 1.00 81.88 431 GLU A CA 1
ATOM 3296 C C . GLU A 1 431 ? 14.596 18.611 -18.400 1.00 81.88 431 GLU A C 1
ATOM 3298 O O . GLU A 1 431 ? 14.038 19.688 -18.157 1.00 81.88 431 GLU A O 1
ATOM 3303 N N . PRO A 1 432 ? 15.906 18.542 -18.709 1.00 85.75 432 PRO A N 1
ATOM 3304 C CA . PRO A 1 432 ? 16.718 19.738 -18.882 1.00 85.75 432 PRO A CA 1
ATOM 3305 C C . PRO A 1 432 ? 16.269 20.517 -20.120 1.00 85.75 432 PRO A C 1
ATOM 3307 O O . PRO A 1 432 ? 16.012 19.947 -21.184 1.00 85.75 432 PRO A O 1
ATOM 3310 N N . VAL A 1 433 ? 16.230 21.838 -19.998 1.00 91.44 433 VAL A N 1
ATOM 3311 C CA . VAL A 1 433 ? 16.141 22.760 -21.129 1.00 91.44 433 VAL A CA 1
ATOM 3312 C C . VAL A 1 433 ? 17.567 23.074 -21.566 1.00 91.44 433 VAL A C 1
ATOM 3314 O O . VAL A 1 433 ? 18.384 23.540 -20.770 1.00 91.44 433 VAL A O 1
ATOM 3317 N N . LEU A 1 434 ? 17.878 22.789 -22.831 1.00 92.69 434 LEU A N 1
ATOM 3318 C CA . LEU A 1 434 ? 19.226 22.921 -23.378 1.00 92.69 434 LEU A CA 1
ATOM 3319 C C . LEU A 1 434 ? 19.313 24.100 -24.355 1.00 92.69 434 LEU A C 1
ATOM 3321 O O . LEU A 1 434 ? 18.488 24.212 -25.261 1.00 92.69 434 LEU A O 1
ATOM 3325 N N . ILE A 1 435 ? 20.361 24.917 -24.232 1.00 92.62 435 ILE A N 1
ATOM 3326 C CA . ILE A 1 435 ? 20.804 25.866 -25.267 1.00 92.62 435 ILE A CA 1
ATOM 3327 C C . ILE A 1 435 ? 22.243 25.509 -25.632 1.00 92.62 435 ILE A C 1
ATOM 3329 O O . ILE A 1 435 ? 23.096 25.400 -24.757 1.00 92.62 435 ILE A O 1
ATOM 3333 N N . GLU A 1 436 ? 22.510 25.284 -26.923 1.00 90.25 436 GLU A N 1
ATOM 3334 C CA . GLU A 1 436 ? 23.841 24.891 -27.427 1.00 90.25 436 GLU A CA 1
ATOM 3335 C C . GLU A 1 436 ? 24.444 23.673 -26.690 1.00 90.25 436 GLU A C 1
ATOM 3337 O O . GLU A 1 436 ? 25.650 23.582 -26.468 1.00 90.25 436 GLU A O 1
ATOM 3342 N N . GLY A 1 437 ? 23.593 22.728 -26.273 1.00 86.19 437 GLY A N 1
ATOM 3343 C CA . GLY A 1 437 ? 24.005 21.526 -25.538 1.00 86.19 437 GLY A CA 1
ATOM 3344 C C . GLY A 1 437 ? 24.331 21.752 -24.058 1.00 86.19 437 GLY A C 1
ATOM 3345 O O . GLY A 1 437 ? 24.691 20.797 -23.374 1.00 86.19 437 GLY A O 1
ATOM 3346 N N . LYS A 1 438 ? 24.183 22.978 -23.545 1.00 85.88 438 LYS A N 1
ATOM 3347 C CA . LYS A 1 438 ? 24.324 23.298 -22.121 1.00 85.88 438 LYS A CA 1
ATOM 3348 C C . LYS A 1 438 ? 22.957 23.344 -21.452 1.00 85.88 438 LYS A C 1
ATOM 3350 O O . LYS A 1 438 ? 22.029 23.955 -21.979 1.00 85.88 438 LYS A O 1
ATOM 3355 N N . GLU A 1 439 ? 22.856 22.708 -20.291 1.00 86.25 439 GLU A N 1
ATOM 3356 C CA . GLU A 1 439 ? 21.693 22.808 -19.412 1.00 86.25 439 GLU A CA 1
ATOM 3357 C C . GLU A 1 439 ? 21.576 24.234 -18.877 1.00 86.25 439 GLU A C 1
ATOM 3359 O O . GLU A 1 439 ? 22.501 24.745 -18.246 1.00 86.25 439 GLU A O 1
ATOM 3364 N N . ILE A 1 440 ? 20.452 24.880 -19.182 1.00 90.25 440 ILE A N 1
ATOM 3365 C CA . ILE A 1 440 ? 20.176 26.258 -18.773 1.00 90.25 440 ILE A CA 1
ATOM 3366 C C . ILE A 1 440 ? 18.934 26.385 -17.898 1.00 90.25 440 ILE A C 1
ATOM 3368 O O . ILE A 1 440 ? 18.775 27.427 -17.284 1.00 90.25 440 ILE A O 1
ATOM 3372 N N . ASP A 1 441 ? 18.048 25.390 -17.856 1.00 84.69 441 ASP A N 1
ATOM 3373 C CA . ASP A 1 441 ? 16.836 25.372 -17.026 1.00 84.69 441 ASP A CA 1
ATOM 3374 C C . ASP A 1 441 ? 16.296 23.931 -16.945 1.00 84.69 441 ASP A C 1
ATOM 3376 O O . ASP A 1 441 ? 16.858 23.017 -17.553 1.00 84.69 441 ASP A O 1
ATOM 3380 N N . ALA A 1 442 ? 15.181 23.722 -16.249 1.00 75.00 442 ALA A N 1
ATOM 3381 C CA . ALA A 1 442 ? 14.448 22.464 -16.236 1.00 75.00 442 ALA A CA 1
ATOM 3382 C C . ALA A 1 442 ? 12.942 22.681 -16.430 1.00 75.00 442 ALA A C 1
ATOM 3384 O O . ALA A 1 442 ? 12.381 23.714 -16.067 1.00 75.00 442 ALA A O 1
ATOM 3385 N N . GLN A 1 443 ? 12.268 21.668 -16.965 1.00 80.19 443 GLN A N 1
ATOM 3386 C CA . GLN A 1 443 ? 10.814 21.641 -17.126 1.00 80.19 443 GLN A CA 1
ATOM 3387 C C . GLN A 1 443 ? 10.240 20.314 -16.625 1.00 80.19 443 GLN A C 1
ATOM 3389 O O . GLN A 1 443 ? 10.879 19.271 -16.755 1.00 80.19 443 GLN A O 1
ATOM 3394 N N . ALA A 1 444 ? 9.015 20.340 -16.102 1.00 69.69 444 ALA A N 1
ATOM 3395 C CA . ALA A 1 444 ? 8.281 19.136 -15.732 1.00 69.69 444 ALA A CA 1
ATOM 3396 C C . ALA A 1 444 ? 7.356 18.693 -16.875 1.00 69.69 444 ALA A C 1
ATOM 3398 O O . ALA A 1 444 ? 6.658 19.516 -17.467 1.00 69.69 444 ALA A O 1
ATOM 3399 N N . ARG A 1 445 ? 7.326 17.392 -17.173 1.00 79.69 445 ARG A N 1
ATOM 3400 C CA . ARG A 1 445 ? 6.417 16.789 -18.154 1.00 79.69 445 ARG A CA 1
ATOM 3401 C C . ARG A 1 445 ? 5.702 15.569 -17.583 1.00 79.69 445 ARG A C 1
ATOM 3403 O O . ARG A 1 445 ? 6.367 14.693 -17.027 1.00 79.69 445 ARG A O 1
ATOM 3410 N N . PRO A 1 446 ? 4.377 15.446 -17.746 1.00 73.06 446 PRO A N 1
ATOM 3411 C CA . PRO A 1 446 ? 3.664 14.250 -17.321 1.00 73.06 446 PRO A CA 1
ATOM 3412 C C . PRO A 1 446 ? 4.132 13.014 -18.105 1.00 73.06 446 PRO A C 1
ATOM 3414 O O . PRO A 1 446 ? 4.571 13.089 -19.255 1.00 73.06 446 PRO A O 1
ATOM 3417 N N . VAL A 1 447 ? 4.033 11.839 -17.480 1.00 75.62 447 VAL A N 1
ATOM 3418 C CA . VAL A 1 447 ? 4.322 10.567 -18.155 1.00 75.62 447 VAL A CA 1
ATOM 3419 C C . VAL A 1 447 ? 3.160 10.205 -19.080 1.00 75.62 447 VAL A C 1
ATOM 3421 O O . VAL A 1 447 ? 2.107 9.777 -18.621 1.00 75.62 447 VAL A O 1
ATOM 3424 N N . GLU A 1 448 ? 3.361 10.359 -20.387 1.00 79.62 448 GLU A N 1
ATOM 3425 C CA . GLU A 1 448 ? 2.339 10.047 -21.401 1.00 79.62 448 GLU A CA 1
ATOM 3426 C C . GLU A 1 448 ? 2.226 8.544 -21.704 1.00 79.62 448 GLU A C 1
ATOM 3428 O O . GLU A 1 448 ? 1.129 8.017 -21.870 1.00 79.62 448 GLU A O 1
ATOM 3433 N N . ASP A 1 449 ? 3.363 7.844 -21.738 1.00 85.44 449 ASP A N 1
ATOM 3434 C CA . ASP A 1 449 ? 3.451 6.406 -21.998 1.00 85.44 449 ASP A CA 1
ATOM 3435 C C . ASP A 1 449 ? 4.246 5.735 -20.876 1.00 85.44 449 ASP A C 1
ATOM 3437 O O . ASP A 1 449 ? 5.431 6.026 -20.662 1.00 85.44 449 ASP A O 1
ATOM 3441 N N . PHE A 1 450 ? 3.564 4.841 -20.158 1.00 82.62 450 PHE A N 1
ATOM 3442 C CA . PHE A 1 450 ? 4.121 4.110 -19.030 1.00 82.62 450 PHE A CA 1
ATOM 3443 C C . PHE A 1 450 ? 5.252 3.168 -19.449 1.00 82.62 450 PHE A C 1
ATOM 3445 O O . PHE A 1 450 ? 6.296 3.162 -18.804 1.00 82.62 450 PHE A O 1
ATOM 3452 N N . ASP A 1 451 ? 5.094 2.430 -20.550 1.00 85.94 451 ASP A N 1
ATOM 3453 C CA . ASP A 1 451 ? 6.104 1.471 -21.006 1.00 85.94 451 ASP A CA 1
ATOM 3454 C C . ASP A 1 451 ? 7.358 2.212 -21.472 1.00 85.94 451 ASP A C 1
ATOM 3456 O O . ASP A 1 451 ? 8.478 1.838 -21.125 1.00 85.94 451 ASP A O 1
ATOM 3460 N N . ALA A 1 452 ? 7.180 3.316 -22.201 1.00 85.12 452 ALA A N 1
ATOM 3461 C CA . ALA A 1 452 ? 8.298 4.167 -22.589 1.00 85.12 452 ALA A CA 1
ATOM 3462 C C . ALA A 1 452 ? 8.986 4.811 -21.369 1.00 85.12 452 ALA A C 1
ATOM 3464 O O . ALA A 1 452 ? 10.196 5.034 -21.400 1.00 85.12 452 ALA A O 1
ATOM 3465 N N . GLY A 1 453 ? 8.234 5.124 -20.305 1.00 80.38 453 GLY A N 1
ATOM 3466 C CA . GLY A 1 453 ? 8.768 5.578 -19.016 1.00 80.38 453 GLY A CA 1
ATOM 3467 C C . GLY A 1 453 ? 9.705 4.544 -18.397 1.00 80.38 453 GLY A C 1
ATOM 3468 O O . GLY A 1 453 ? 10.885 4.835 -18.213 1.00 80.38 453 GLY A O 1
ATOM 3469 N N . ILE A 1 454 ? 9.212 3.313 -18.223 1.00 84.12 454 ILE A N 1
ATOM 3470 C CA . ILE A 1 454 ? 9.986 2.181 -17.691 1.00 84.12 454 ILE A CA 1
ATOM 3471 C C . ILE A 1 454 ? 11.294 1.996 -18.470 1.00 84.12 454 ILE A C 1
ATOM 3473 O O . ILE A 1 454 ? 12.363 1.906 -17.874 1.00 84.12 454 ILE A O 1
ATOM 3477 N N . LEU A 1 455 ? 11.239 1.962 -19.808 1.00 87.25 455 LEU A N 1
ATOM 3478 C CA . LEU A 1 455 ? 12.428 1.711 -20.636 1.00 87.25 455 LEU A CA 1
ATOM 3479 C C . LEU A 1 455 ? 13.484 2.812 -20.554 1.00 87.25 455 LEU A C 1
ATOM 3481 O O . LEU A 1 455 ? 14.678 2.512 -20.666 1.00 87.25 455 LEU A O 1
ATOM 3485 N N . ARG A 1 456 ? 13.049 4.067 -20.399 1.00 80.50 456 ARG A N 1
ATOM 3486 C CA . ARG A 1 456 ? 13.949 5.207 -20.200 1.00 80.50 456 ARG A CA 1
ATOM 3487 C C . ARG A 1 456 ? 14.622 5.138 -18.841 1.00 80.50 456 ARG A C 1
ATOM 3489 O O . ARG A 1 456 ? 15.827 5.317 -18.768 1.00 80.50 456 ARG A O 1
ATOM 3496 N N . GLU A 1 457 ? 13.874 4.847 -17.789 1.00 75.94 457 GLU A N 1
ATOM 3497 C CA . GLU A 1 457 ? 14.422 4.792 -16.433 1.00 75.94 457 GLU A CA 1
ATOM 3498 C C . GLU A 1 457 ? 15.363 3.605 -16.255 1.00 75.94 457 GLU A C 1
ATOM 3500 O O . GLU A 1 457 ? 16.494 3.766 -15.809 1.00 75.94 457 GLU A O 1
ATOM 3505 N N . TRP A 1 458 ? 14.961 2.431 -16.741 1.00 83.56 458 TRP A N 1
ATOM 3506 C CA . TRP A 1 458 ? 15.818 1.249 -16.771 1.00 83.56 458 TRP A CA 1
ATOM 3507 C C . TRP A 1 458 ? 17.053 1.419 -17.671 1.00 83.56 458 TRP A C 1
ATOM 3509 O O . TRP A 1 458 ? 17.926 0.557 -17.664 1.00 83.56 458 TRP A O 1
ATOM 3519 N N . ALA A 1 459 ? 17.143 2.485 -18.479 1.00 80.31 459 ALA A N 1
ATOM 3520 C CA . ALA A 1 459 ? 18.345 2.787 -19.257 1.00 80.31 459 ALA A CA 1
ATOM 3521 C C . ALA A 1 459 ? 19.515 3.276 -18.411 1.00 80.31 459 ALA A C 1
ATOM 3523 O O . ALA A 1 459 ? 20.648 3.186 -18.874 1.00 80.31 459 ALA A O 1
ATOM 3524 N N . ALA A 1 460 ? 19.243 3.777 -17.207 1.00 69.31 460 ALA A N 1
ATOM 3525 C CA . ALA A 1 460 ? 20.269 4.204 -16.270 1.00 69.31 460 ALA A CA 1
ATOM 3526 C C . ALA A 1 460 ? 20.896 3.033 -15.483 1.00 69.31 460 ALA A C 1
ATOM 3528 O O . ALA A 1 460 ? 21.796 3.276 -14.684 1.00 69.31 460 ALA A O 1
ATOM 3529 N N . PHE A 1 461 ? 20.405 1.797 -15.666 1.00 69.00 461 PHE A N 1
ATOM 3530 C CA . PHE A 1 461 ? 20.739 0.631 -14.836 1.00 69.00 461 PHE A CA 1
ATOM 3531 C C . PHE A 1 461 ? 21.771 -0.313 -15.454 1.00 69.00 461 PHE A C 1
ATOM 3533 O O . PHE A 1 461 ? 21.697 -0.628 -16.663 1.00 69.00 461 PHE A O 1
#

pLDDT: mean 75.79, std 21.01, range [21.3, 98.38]

Secondary structure (DSSP, 8-state):
-BPP-TTGGGS-HHHHHHHHHHHHHHHHHHHHHT-STTHHHHHHHHHHHHTSGGGS-TTTHHHHHHHHHHHHHTTSSB-TTT-BBPPPSS-HHHHHHHHHHHHHTT-----SS--HHHHHHHHIIIII-TTSS-B--SSPP---SPPPTTS--------SS---B--S-HHHHHHHHHHHHHHHHTT--------------SSPPPP-EEEETTEEEE--HHHHHHIIIIIHHHHHHHS-HHHHHHHHHHHHHHHHHHHHIIIIII----SS-HHHHHHHHHHHHHHHHT-THHHHTTSS-HHHHHHHHHHHHHHHHHHGGG--S-SB--SHHHHHHHHHHHHHHHTTSEEEEEETTEEEEEE-HHHHHHHHHHHHHHHHHHHHHT-HHHHHHHHHHHSSB--HHHHHHHHHHHHHTT--S----BPPEEEEEEETTEEEEEEEE--S-HHHHHHHHGGG-

Foldseek 3Di:
DWDDDPCLVVDDQVLQVVQQVLQVLLLLVLLVVLPDDCFLLVLLLLLLLLVCLVQQDPVCSVLSLVVLVQCQQCSGQARVFQQFGNARPDALVSSVSSSVSSVVVPGDSVDPPDDPVVSSVVCRCVHHPCPRCGGDDPDDPPPPDDDDCVVVPPPPPPPPDQEEADDPDPVLQQLLQVVQVVCVVVVNHFAGDDHDPRHHNLGFDDQDWAGDVRYIYGYCPSVVVVCVFFVLLLLVLAADPVCSVVCSVLVVLLVSLLRSQLHGPQQDDPVLDLLLNLLSSNLSSLLCLLPCVSVVSVSGPPSSSQCNQRNLQSVLLLLLQSDVDDWFGDGSNQLSSQLLVQQCVVLVQWDWDDDPNDIHIDGDSVSSNVSSVVVSVVSVVCSVVVVVVVVVVSSVVGRTGDDPVSNVRSVVSCVVSVRDSDDGYRYWNKDFDDDPNDGSGIDTHIDPDPSVSSSVSSVSD